Protein AF-A0A1Q3G1F0-F1 (afdb_monomer)

Solvent-accessible surface area (backbone atoms only — not comparable to full-atom values): 32492 Å² total; per-residue (Å²): 137,82,85,85,88,83,87,82,88,89,84,84,90,80,94,77,87,82,83,81,79,87,82,81,90,83,88,82,89,89,83,89,89,83,89,83,90,83,90,87,87,86,83,90,83,91,80,88,71,86,73,90,66,100,65,94,54,57,64,51,62,52,69,52,77,55,106,85,54,77,55,79,50,80,47,81,53,84,80,83,93,78,79,96,74,93,80,92,79,85,64,88,78,57,61,68,61,55,65,65,63,66,73,78,79,79,87,87,85,88,89,86,84,85,89,82,92,85,81,89,84,91,80,91,76,82,84,80,80,78,77,74,77,55,73,65,61,60,51,47,51,38,69,76,35,66,53,74,62,82,72,82,50,39,42,64,49,68,52,60,55,95,92,49,74,32,41,35,41,31,27,68,85,67,51,74,44,61,43,48,43,48,57,52,65,64,62,25,64,39,78,77,22,20,40,75,93,75,74,38,77,58,53,60,69,92,78,55,58,73,85,75,59,46,79,65,45,72,46,75,35,78,93,13,45,26,42,40,36,32,33,69,90,67,51,70,34,62,44,46,31,61,62,50,62,79,62,39,73,46,69,66,53,51,51,48,48,40,43,73,69,67,60,58,71,62,55,74,55,55,48,91,47,42,81,78,52,56,47,74,45,53,35,66,46,42,75,73,34,69,69,46,36,44,52,50,52,53,42,33,56,29,52,29,35,32,40,30,36,75,37,72,81,56,87,56,54,56,57,54,54,30,50,70,51,51,55,61,45,67,50,57,67,33,52,58,40,76,43,38,75,48,92,90,63,93,54,71,79,28,45,52,58,58,37,70,70,23,24,72,59,54,25,37,85,85,45,59,28,27,41,36,40,32,26,56,35,54,46,81,42,96,36,56,28,37,33,41,23,45,45,55,34,49,48,52,49,29,48,72,78,33,47,68,39,34,48,43,36,41,69,44,60,38,39,16,37,52,74,52,72,50,81,61,41,78,48,78,39,70,22,76,46,26,39,39,33,57,44,101,85,70,45,88,64,33,48,42,43,41,74,92,33,44,46,85,67,67,83,63,62,76,86,53,49,63,60,41,53,55,29,50,52,50,51,53,52,51,43,61,71,34,40,42,77,50,71,74,49,60,15,25,30,46,33,32,26,28,33,43,32,33,33,29,29,45,37,41,65,73,50,102,89,26,50,48,34,34,39,35,31,29,31,44,54,68,41,50,50,50,38,46,53,54,52,54,32,56,76,52,106

Radius of gyration: 33.14 Å; Cα contacts (8 Å, |Δi|>4): 830; chains: 1; bounding box: 82×85×91 Å

pLDDT: mean 75.04, std 29.91, range [21.33, 98.88]

Organism: Culex tarsalis (NCBI:txid7177)

Secondary structure (DSSP, 8-state):
--------------------PPPP-----------------------------SSS-EEEEEEEEETTEEEEEEEEE------S-------TTSHHHHTTTGGGS--------------------------PPPHHHHHHHHHH-S--------EEEEE--TT-SEEEEEETTS-EEEEEHHHHHHT--STTTEETTTTEE---TTS--GGG--EEEEEEEGGGTEEEEEETTS-EEEEEHHHHHHT---HHHHHHHIIIII-PPP----GGGHHHH-EEEEHHHHHH-HHHHHHHHHHHHHHSEEEEE---SSTTHHHHHHHHHS----BTTBSEEEE---TT-SSGGGSSSPEEEE-S-TT-SS--SEEEEEEEE--SSS---EEEEEHHHHHHHHHHH-HHHHHHHHHS-EEEEEEEEETTEEEEEEEEE-SEEE-TTS-EEEE---STTB-S---S-HHHHHHHHHHHHHHHHHHHHH-EEE-PPTT-EEEEETTTEEEEE-----BTTB--EEEEEEE-HHHHHHHHHHHHHHHT-

Nearest PDB structures (foldseek):
  3o2g-assembly1_A  TM=9.674E-01  e=4.775E-42  Homo sapiens
  3n6w-assembly1_A-2  TM=9.410E-01  e=5.861E-35  Homo sapiens
  6npb-assembly1_A  TM=8.515E-01  e=4.509E-34  Leisingera caerulea
  6npc-assembly1_B  TM=8.504E-01  e=8.150E-31  Leisingera caerulea
  7n7v-assembly1_B  TM=7.352E-01  e=4.935E-11  Streptomyces griseochromogenes

InterPro domains:
  IPR003819 TauD/TfdA-like domain [PF02668] (274-522)
  IPR010376 Gamma-butyrobetaine hydroxylase-like, N-terminal [PF06155] (163-244)
  IPR038492 GBBH-like, N-terminal domain superfamily [G3DSA:3.30.2020.30] (151-250)
  IPR042098 Glutarate 2-hydroxylase superfamily [G3DSA:3.60.130.10] (251-540)
  IPR050411 Alpha-ketoglutarate-dependent hydroxylases [PTHR10696] (182-535)

Structure (mmCIF, N/CA/C/O backbone):
data_AF-A0A1Q3G1F0-F1
#
_entry.id   AF-A0A1Q3G1F0-F1
#
loop_
_atom_site.group_PDB
_atom_site.id
_atom_site.type_symbol
_atom_site.label_atom_id
_atom_site.label_alt_id
_atom_site.label_comp_id
_atom_site.label_asym_id
_atom_site.label_entity_id
_atom_site.label_seq_id
_atom_site.pdbx_PDB_ins_code
_atom_site.Cartn_x
_atom_site.Cartn_y
_atom_site.Cartn_z
_atom_site.occupancy
_atom_site.B_iso_or_equiv
_atom_site.auth_seq_id
_atom_site.auth_comp_id
_atom_site.auth_asym_id
_atom_site.auth_atom_id
_atom_site.pdbx_PDB_model_num
ATOM 1 N N . VAL A 1 1 ? -52.563 5.769 -21.911 1.00 31.66 1 VAL A N 1
ATOM 2 C CA . VAL A 1 1 ? -52.481 5.169 -23.263 1.00 31.66 1 VAL A CA 1
ATOM 3 C C . VAL A 1 1 ? -51.495 4.003 -23.176 1.00 31.66 1 VAL A C 1
ATOM 5 O O . VAL A 1 1 ? -50.301 4.242 -23.172 1.00 31.66 1 VAL A O 1
ATOM 8 N N . SER A 1 2 ? -51.889 2.867 -22.593 1.00 26.05 2 SER A N 1
ATOM 9 C CA . SER A 1 2 ? -52.474 1.672 -23.243 1.00 26.05 2 SER A CA 1
ATOM 10 C C . SER A 1 2 ? -51.533 1.002 -24.259 1.00 26.05 2 SER A C 1
ATOM 12 O O . SER A 1 2 ? -51.228 1.581 -25.295 1.00 26.05 2 SER A O 1
ATOM 14 N N . ALA A 1 3 ? -51.104 -0.213 -23.895 1.00 26.03 3 ALA A N 1
ATOM 15 C CA . ALA A 1 3 ? -50.183 -1.133 -24.574 1.00 26.03 3 ALA A CA 1
ATOM 16 C C . ALA A 1 3 ? -50.692 -1.640 -25.954 1.00 26.03 3 ALA A C 1
ATOM 18 O O . ALA A 1 3 ? -51.745 -1.188 -26.407 1.00 26.03 3 ALA A O 1
ATOM 19 N N . PRO A 1 4 ? -50.005 -2.601 -26.618 1.00 36.38 4 PRO A N 1
ATOM 20 C CA . PRO A 1 4 ? -50.253 -3.993 -26.228 1.00 36.38 4 PRO A CA 1
ATOM 21 C C . PRO A 1 4 ? -49.060 -4.967 -26.293 1.00 36.38 4 PRO A C 1
ATOM 23 O O . PRO A 1 4 ? -48.190 -4.941 -27.159 1.00 36.38 4 PRO A O 1
ATOM 26 N N . THR A 1 5 ? -49.146 -5.900 -25.354 1.00 26.86 5 THR A N 1
ATOM 27 C CA . THR A 1 5 ? -48.608 -7.259 -25.286 1.00 26.86 5 THR A CA 1
ATOM 28 C C . THR A 1 5 ? -48.966 -8.117 -26.510 1.00 26.86 5 THR A C 1
ATOM 30 O O . THR A 1 5 ? -50.075 -8.036 -27.036 1.00 26.86 5 THR A O 1
ATOM 33 N N . ARG A 1 6 ? -48.080 -9.052 -26.882 1.00 25.06 6 ARG A N 1
ATOM 34 C CA . ARG A 1 6 ? -48.451 -10.288 -27.593 1.00 25.06 6 ARG A CA 1
ATOM 35 C C . ARG A 1 6 ? -47.868 -11.505 -26.874 1.00 25.06 6 ARG A C 1
ATOM 37 O O . ARG A 1 6 ? -46.658 -11.692 -26.833 1.00 25.06 6 ARG A O 1
ATOM 44 N N . GLN A 1 7 ? -48.768 -12.311 -26.316 1.00 24.33 7 GLN A N 1
ATOM 45 C CA . GLN A 1 7 ? -48.567 -13.723 -25.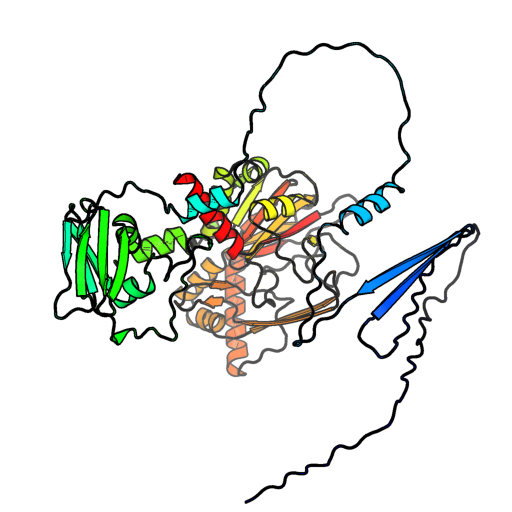997 1.00 24.33 7 GLN A CA 1
ATOM 46 C C . GLN A 1 7 ? -48.750 -14.551 -27.275 1.00 24.33 7 GLN A C 1
ATOM 48 O O . GLN A 1 7 ? -49.686 -14.290 -28.028 1.00 24.33 7 GLN A O 1
ATOM 53 N N . THR A 1 8 ? -47.955 -15.608 -27.452 1.00 26.77 8 THR A N 1
ATOM 54 C CA . THR A 1 8 ? -48.352 -16.773 -28.258 1.00 26.77 8 THR A CA 1
ATOM 55 C C . THR A 1 8 ? -47.890 -18.078 -27.603 1.00 26.77 8 THR A C 1
ATOM 57 O O . THR A 1 8 ? -46.711 -18.266 -27.323 1.00 26.77 8 THR A O 1
ATOM 60 N N . ALA A 1 9 ? -48.907 -18.906 -27.354 1.00 26.56 9 ALA A N 1
ATOM 61 C CA . ALA A 1 9 ? -49.044 -20.309 -26.960 1.00 26.56 9 ALA A CA 1
ATOM 62 C C . ALA A 1 9 ? -47.877 -21.315 -27.113 1.00 26.56 9 ALA A C 1
ATOM 64 O O . ALA A 1 9 ? -47.106 -21.292 -28.067 1.00 26.56 9 ALA A O 1
ATOM 65 N N . LEU A 1 10 ? -47.891 -22.292 -26.195 1.00 24.23 10 LEU A N 1
ATOM 66 C CA . LEU A 1 10 ? -47.234 -23.608 -26.231 1.00 24.23 10 LEU A CA 1
ATOM 67 C C . LEU A 1 10 ? -48.156 -24.672 -26.873 1.00 24.23 10 LEU A C 1
ATOM 69 O O . LEU A 1 10 ? -49.306 -24.765 -26.450 1.00 24.23 10 LEU A O 1
ATOM 73 N N . HIS A 1 11 ? -47.638 -25.509 -27.789 1.00 25.41 11 HIS A N 1
ATOM 74 C CA . HIS A 1 11 ? -47.831 -26.984 -27.876 1.00 25.41 11 HIS A CA 1
ATOM 75 C C . HIS A 1 11 ? -46.877 -27.597 -28.953 1.00 25.41 11 HIS A C 1
ATOM 77 O O . HIS A 1 11 ? -46.188 -26.817 -29.609 1.00 25.41 11 HIS A O 1
ATOM 83 N N . PRO A 1 12 ? -46.683 -28.937 -29.058 1.00 35.31 12 PRO A N 1
ATOM 84 C CA . PRO A 1 12 ? -45.388 -29.612 -28.959 1.00 35.31 12 PRO A CA 1
ATOM 85 C C . PRO A 1 12 ? -44.922 -30.221 -30.305 1.00 35.31 12 PRO A C 1
ATOM 87 O O . PRO A 1 12 ? -45.547 -30.020 -31.336 1.00 35.31 12 PRO A O 1
ATOM 90 N N . ASP A 1 13 ? -43.856 -31.020 -30.247 1.00 25.45 13 ASP A N 1
ATOM 91 C CA . ASP A 1 13 ? -43.300 -31.854 -31.322 1.00 25.45 13 ASP A CA 1
ATOM 92 C C . ASP A 1 13 ? -42.499 -31.117 -32.399 1.00 25.45 13 ASP A C 1
ATOM 94 O O . ASP A 1 13 ? -43.040 -30.566 -33.342 1.00 25.45 13 ASP A O 1
ATOM 98 N N . HIS A 1 14 ? -41.168 -31.175 -32.279 1.00 27.34 14 HIS A N 1
ATOM 99 C CA . HIS A 1 14 ? -40.275 -31.593 -33.366 1.00 27.34 14 HIS A CA 1
ATOM 100 C C . HIS A 1 14 ? -38.856 -31.802 -32.813 1.00 27.34 14 HIS A C 1
ATOM 102 O O . HIS A 1 14 ? -38.152 -30.874 -32.422 1.00 27.34 14 HIS A O 1
ATOM 108 N N . VAL A 1 15 ? -38.430 -33.065 -32.793 1.00 25.59 15 VAL A N 1
ATOM 109 C CA . VAL A 1 15 ? -37.034 -33.472 -32.620 1.00 25.59 15 VAL A CA 1
ATOM 110 C C . VAL A 1 15 ? -36.261 -33.039 -33.869 1.00 25.59 15 VAL A C 1
ATOM 112 O O . VAL A 1 15 ? -36.525 -33.552 -34.955 1.00 25.59 15 VAL A O 1
ATOM 115 N N . GLN A 1 16 ? -35.288 -32.135 -33.732 1.00 24.38 16 GLN A N 1
ATOM 116 C CA . GLN A 1 16 ? -34.259 -31.918 -34.752 1.00 24.38 16 GLN A CA 1
ATOM 117 C C . GLN A 1 16 ? -32.877 -32.262 -34.197 1.00 24.38 16 GLN A C 1
ATOM 119 O O . GLN A 1 16 ? -32.394 -31.680 -33.227 1.00 24.38 16 GLN A O 1
ATOM 124 N N . ALA A 1 17 ? -32.250 -33.243 -34.844 1.00 23.27 17 ALA A N 1
ATOM 125 C CA . ALA A 1 17 ? -30.858 -33.605 -34.660 1.00 23.27 17 ALA A CA 1
ATOM 126 C C . ALA A 1 17 ? -29.958 -32.491 -35.216 1.00 23.27 17 ALA A C 1
ATOM 128 O O . ALA A 1 17 ? -30.006 -32.189 -36.407 1.00 23.27 17 ALA A O 1
ATOM 129 N N . VAL A 1 18 ? -29.105 -31.909 -34.371 1.00 23.14 18 VAL A N 1
ATOM 130 C CA . VAL A 1 18 ? -28.054 -30.988 -34.820 1.00 23.14 18 VAL A CA 1
ATOM 131 C C . VAL A 1 18 ? -26.769 -31.783 -35.049 1.00 23.14 18 VAL A C 1
ATOM 133 O O . VAL A 1 18 ? -26.075 -32.182 -34.117 1.00 23.14 18 VAL A O 1
ATOM 136 N N . LEU A 1 19 ? -26.477 -32.026 -36.328 1.00 21.94 19 LEU A N 1
ATOM 137 C CA . LEU A 1 19 ? -25.178 -32.447 -36.849 1.00 21.94 19 LEU A CA 1
ATOM 138 C C . LEU A 1 19 ? -24.235 -31.234 -36.863 1.00 21.94 19 LEU A C 1
ATOM 140 O O . LEU A 1 19 ? -24.413 -30.333 -37.679 1.00 21.94 19 LEU A O 1
ATOM 144 N N . LEU A 1 20 ? -23.201 -31.223 -36.021 1.00 23.42 20 LEU A N 1
ATOM 145 C CA . LEU A 1 20 ? -22.066 -30.311 -36.195 1.00 23.42 20 LEU A CA 1
ATOM 146 C C . LEU A 1 20 ? -20.992 -31.011 -37.040 1.00 23.42 20 LEU A C 1
ATOM 148 O O . LEU A 1 20 ? -20.377 -31.987 -36.608 1.00 23.42 20 LEU A O 1
ATOM 152 N N . LYS A 1 21 ? -20.801 -30.527 -38.275 1.00 22.86 21 LYS A N 1
ATOM 153 C CA . LYS A 1 21 ? -19.673 -30.893 -39.148 1.00 22.86 21 LYS A CA 1
ATOM 154 C C . LYS A 1 21 ? -18.363 -30.279 -38.614 1.00 22.86 21 LYS A C 1
ATOM 156 O O . LYS A 1 21 ? -18.401 -29.151 -38.126 1.00 22.86 21 LYS A O 1
ATOM 161 N N . PRO A 1 22 ? -17.204 -30.945 -38.774 1.00 25.41 22 PRO A N 1
ATOM 162 C CA . PRO A 1 22 ? -15.899 -30.347 -38.502 1.00 25.41 22 PRO A CA 1
ATOM 163 C C . PRO A 1 22 ? -15.479 -29.449 -39.674 1.00 25.41 22 PRO A C 1
ATOM 165 O O . PRO A 1 22 ? -15.338 -29.933 -40.797 1.00 25.41 22 PRO A O 1
ATOM 168 N N . ALA A 1 23 ? -15.272 -28.156 -39.421 1.00 25.42 23 ALA A N 1
ATOM 169 C CA . ALA A 1 23 ? -14.562 -27.279 -40.348 1.00 25.42 23 ALA A CA 1
ATOM 170 C C . ALA A 1 23 ? -13.047 -27.431 -40.147 1.00 25.42 23 ALA A C 1
ATOM 172 O O . ALA A 1 23 ? -12.557 -27.580 -39.028 1.00 25.42 23 ALA A O 1
ATOM 173 N N . ALA A 1 24 ? -12.350 -27.472 -41.276 1.00 25.77 24 ALA A N 1
ATOM 174 C CA . ALA A 1 24 ? -10.986 -27.924 -41.446 1.00 25.77 24 ALA A CA 1
ATOM 175 C C . ALA A 1 24 ? -9.933 -26.924 -40.948 1.00 25.77 24 ALA A C 1
ATOM 177 O O . ALA A 1 24 ? -10.041 -25.717 -41.138 1.00 25.77 24 ALA A O 1
ATOM 178 N N . ILE A 1 25 ? -8.874 -27.496 -40.378 1.00 25.25 25 ILE A N 1
ATOM 179 C CA . ILE A 1 25 ? -7.530 -26.934 -40.295 1.00 25.25 25 ILE A CA 1
ATOM 180 C C . ILE A 1 25 ? -6.873 -27.220 -41.646 1.00 25.25 25 ILE A C 1
ATOM 182 O O . ILE A 1 25 ? -6.623 -28.386 -41.936 1.00 25.25 25 ILE A O 1
ATOM 186 N N . GLU A 1 26 ? -6.578 -26.199 -42.445 1.00 23.89 26 GLU A N 1
ATOM 187 C CA . GLU A 1 26 ? -5.568 -26.272 -43.507 1.00 23.89 26 GLU A CA 1
ATOM 188 C C . GLU A 1 26 ? -5.183 -24.854 -43.951 1.00 23.89 26 GLU A C 1
ATOM 190 O O . GLU A 1 26 ? -5.972 -24.160 -44.579 1.00 23.89 26 GLU A O 1
ATOM 195 N N . HIS A 1 27 ? -3.992 -24.399 -43.550 1.00 24.89 27 HIS A N 1
ATOM 196 C CA . HIS A 1 27 ? -2.950 -23.885 -44.447 1.00 24.89 27 HIS A CA 1
ATOM 197 C C . HIS A 1 27 ? -1.804 -23.279 -43.630 1.00 24.89 27 HIS A C 1
ATOM 199 O O . HIS A 1 27 ? -1.930 -22.222 -43.021 1.00 24.89 27 HIS A O 1
ATOM 205 N N . ALA A 1 28 ? -0.653 -23.947 -43.670 1.00 24.56 28 ALA A N 1
ATOM 206 C CA . ALA A 1 28 ? 0.635 -23.347 -43.373 1.00 24.56 28 ALA A CA 1
ATOM 207 C C . ALA A 1 28 ? 1.664 -23.874 -44.391 1.00 24.56 28 ALA A C 1
ATOM 209 O O . ALA A 1 28 ? 1.742 -25.078 -44.626 1.00 24.56 28 ALA A O 1
ATOM 210 N N . PHE A 1 29 ? 2.437 -22.940 -44.951 1.00 25.59 29 PHE A N 1
ATOM 211 C CA . PHE A 1 29 ? 3.715 -23.093 -45.661 1.00 25.59 29 PHE A CA 1
ATOM 212 C C . PHE A 1 29 ? 3.751 -23.733 -47.061 1.00 25.59 29 PHE A C 1
ATOM 214 O O . PHE A 1 29 ? 3.740 -24.947 -47.246 1.00 25.59 29 PHE A O 1
ATOM 221 N N . ALA A 1 30 ? 3.988 -22.864 -48.049 1.00 23.47 30 ALA A N 1
ATOM 222 C CA . ALA A 1 30 ? 4.705 -23.174 -49.281 1.00 23.47 30 ALA A CA 1
ATOM 223 C C . ALA A 1 30 ? 6.103 -22.524 -49.210 1.00 23.47 30 ALA A C 1
ATOM 225 O O . ALA A 1 30 ? 6.191 -21.319 -48.988 1.00 23.47 30 ALA A O 1
ATOM 226 N N . GLY A 1 31 ? 7.182 -23.299 -49.407 1.00 23.31 31 GLY A N 1
ATOM 227 C CA . GLY A 1 31 ? 8.538 -22.748 -49.595 1.00 23.31 31 GLY A CA 1
ATOM 228 C C . GLY A 1 31 ? 9.725 -23.648 -49.206 1.00 23.31 31 GLY A C 1
ATOM 229 O O . GLY A 1 31 ? 10.304 -23.445 -48.153 1.00 23.31 31 GLY A O 1
ATOM 230 N N . ARG A 1 32 ? 10.039 -24.635 -50.070 1.00 26.72 32 ARG A N 1
ATOM 231 C CA . ARG A 1 32 ? 11.333 -25.304 -50.432 1.00 26.72 32 ARG A CA 1
ATOM 232 C C . ARG A 1 32 ? 12.627 -24.929 -49.655 1.00 26.72 32 ARG A C 1
ATOM 234 O O . ARG A 1 32 ? 12.836 -23.763 -49.384 1.00 26.72 32 ARG A O 1
ATOM 241 N N . ALA A 1 33 ? 13.661 -25.761 -49.456 1.00 25.41 33 ALA A N 1
ATOM 242 C CA . ALA A 1 33 ? 13.975 -27.180 -49.697 1.00 25.41 33 ALA A CA 1
ATOM 243 C C . ALA A 1 33 ? 15.400 -27.491 -49.143 1.00 25.41 33 ALA A C 1
ATOM 245 O O . ALA A 1 33 ? 16.293 -26.666 -49.315 1.00 25.41 33 ALA A O 1
ATOM 246 N N . SER A 1 34 ? 15.632 -28.677 -48.547 1.00 24.86 34 SER A N 1
ATOM 247 C CA . SER A 1 34 ? 16.853 -29.526 -48.681 1.00 24.86 34 SER A CA 1
ATOM 248 C C . SER A 1 34 ? 16.797 -30.794 -47.776 1.00 24.86 34 SER A C 1
ATOM 250 O O . SER A 1 34 ? 16.965 -30.706 -46.572 1.00 24.86 34 SER A O 1
ATOM 252 N N . THR A 1 35 ? 16.487 -31.957 -48.390 1.00 26.27 35 THR A N 1
ATOM 253 C CA . THR A 1 35 ? 16.949 -33.378 -48.181 1.00 26.27 35 THR A CA 1
ATOM 254 C C . THR A 1 35 ? 17.364 -33.971 -46.793 1.00 26.27 35 THR A C 1
ATOM 256 O O . THR A 1 35 ? 17.969 -33.271 -46.000 1.00 26.27 35 THR A O 1
ATOM 259 N N . PRO A 1 36 ? 17.339 -35.322 -46.568 1.00 33.19 36 PRO A N 1
ATOM 260 C CA . PRO A 1 36 ? 16.222 -36.284 -46.617 1.00 33.19 36 PRO A CA 1
ATOM 261 C C . PRO A 1 36 ? 16.116 -37.260 -45.388 1.00 33.19 36 PRO A C 1
ATOM 263 O O . PRO A 1 36 ? 17.099 -37.624 -44.758 1.00 33.19 36 PRO A O 1
ATOM 266 N N . ARG A 1 37 ? 14.894 -37.782 -45.156 1.00 24.81 37 ARG A N 1
ATOM 267 C CA . ARG A 1 37 ? 14.482 -39.085 -44.545 1.00 24.81 37 ARG A CA 1
ATOM 268 C C . ARG A 1 37 ? 15.080 -39.592 -43.205 1.00 24.81 37 ARG A C 1
ATOM 270 O O . ARG A 1 37 ? 16.156 -40.180 -43.180 1.00 24.81 37 ARG A O 1
ATOM 277 N N . ARG A 1 38 ? 14.198 -39.722 -42.195 1.00 24.38 38 ARG A N 1
ATOM 278 C CA . ARG A 1 38 ? 13.852 -41.022 -41.558 1.00 24.38 38 ARG A CA 1
ATOM 279 C C . ARG A 1 38 ? 12.491 -40.961 -40.840 1.00 24.38 38 ARG A C 1
ATOM 281 O O . ARG A 1 38 ? 12.220 -40.035 -40.087 1.00 24.38 38 ARG A O 1
ATOM 288 N N . GLU A 1 39 ? 11.630 -41.933 -41.135 1.00 26.30 39 GLU A N 1
ATOM 289 C CA . GLU A 1 39 ? 10.268 -42.099 -40.609 1.00 26.30 39 GLU A CA 1
ATOM 290 C C . GLU A 1 39 ? 10.242 -42.625 -39.166 1.00 26.30 39 GLU A C 1
ATOM 292 O O . GLU A 1 39 ? 11.000 -43.535 -38.840 1.00 26.30 39 GLU A O 1
ATOM 297 N N . LEU A 1 40 ? 9.285 -42.139 -38.361 1.00 25.33 40 LEU A N 1
ATOM 298 C CA . LEU A 1 40 ? 8.439 -42.953 -37.470 1.00 25.33 40 LEU A CA 1
ATOM 299 C C . LEU A 1 40 ? 7.251 -42.113 -36.949 1.00 25.33 40 LEU A C 1
ATOM 301 O O . LEU A 1 40 ? 7.425 -41.087 -36.298 1.00 25.33 40 LEU A O 1
ATOM 305 N N . ARG A 1 41 ? 6.025 -42.552 -37.273 1.00 26.95 41 ARG A N 1
ATOM 306 C CA . ARG A 1 41 ? 4.729 -42.025 -36.796 1.00 26.95 41 ARG A CA 1
ATOM 307 C C . ARG A 1 41 ? 4.103 -43.008 -35.801 1.00 26.95 41 ARG A C 1
ATOM 309 O O . ARG A 1 41 ? 4.077 -44.195 -36.102 1.00 26.95 41 ARG A O 1
ATOM 316 N N . ALA A 1 42 ? 3.441 -42.496 -34.758 1.00 27.77 42 ALA A N 1
ATOM 317 C CA . ALA A 1 42 ? 2.111 -42.947 -34.308 1.00 27.77 42 ALA A CA 1
ATOM 318 C C . ALA A 1 42 ? 1.514 -41.938 -33.298 1.00 27.77 42 ALA A C 1
ATOM 320 O O . ALA A 1 42 ? 2.125 -41.657 -32.274 1.00 27.77 42 ALA A O 1
ATOM 321 N N . LYS A 1 43 ? 0.323 -41.389 -33.590 1.00 28.83 43 LYS A N 1
ATOM 322 C CA . LYS A 1 43 ? -0.529 -40.620 -32.658 1.00 28.83 43 LYS A CA 1
ATOM 323 C C . LYS A 1 43 ? -1.738 -41.493 -32.298 1.00 28.83 43 LYS A C 1
ATOM 325 O O . LYS A 1 43 ? -2.412 -41.981 -33.204 1.00 28.83 43 LYS A O 1
ATOM 330 N N . GLU A 1 44 ? -2.009 -41.684 -31.010 1.00 28.77 44 GLU A N 1
ATOM 331 C CA . GLU A 1 44 ? -3.172 -42.421 -30.494 1.00 28.77 44 GLU A CA 1
ATOM 332 C C . GLU A 1 44 ? -4.472 -41.596 -30.643 1.00 28.77 44 GLU A C 1
ATOM 334 O O . GLU A 1 44 ? -4.454 -40.371 -30.524 1.00 28.77 44 GLU A O 1
ATOM 339 N N . LYS A 1 45 ? -5.613 -42.250 -30.918 1.00 27.53 45 LYS A N 1
ATOM 340 C CA . LYS A 1 45 ? -6.956 -41.634 -30.961 1.00 27.53 45 LYS A CA 1
ATOM 341 C C . LYS A 1 45 ? -7.848 -42.252 -29.882 1.00 27.53 45 LYS A C 1
ATOM 343 O O . LYS A 1 45 ? -8.039 -43.465 -29.868 1.00 27.53 45 LYS A O 1
ATOM 348 N N . LEU A 1 46 ? -8.452 -41.412 -29.043 1.00 25.45 46 LEU A N 1
ATOM 349 C CA . LEU A 1 46 ? -9.515 -41.787 -28.107 1.00 25.45 46 LEU A CA 1
ATOM 350 C C . LEU A 1 46 ? -10.880 -41.596 -28.793 1.00 25.45 46 LEU A C 1
ATOM 352 O O . LEU A 1 46 ? -11.141 -40.532 -29.350 1.00 25.45 46 LEU A O 1
ATOM 356 N N . VAL A 1 47 ? -11.757 -42.603 -28.753 1.00 27.11 47 VAL A N 1
ATOM 357 C CA . VAL A 1 47 ? -13.139 -42.503 -29.259 1.00 27.11 47 VAL A CA 1
ATOM 358 C C . VAL A 1 47 ? -14.097 -42.812 -28.114 1.00 27.11 47 VAL A C 1
ATOM 360 O O . VAL A 1 47 ? -14.065 -43.906 -27.557 1.00 27.11 47 VAL A O 1
ATOM 363 N N . CYS A 1 48 ? -14.957 -41.853 -27.768 1.00 27.38 48 CYS A N 1
ATOM 364 C CA . CYS A 1 48 ? -15.988 -42.009 -26.744 1.00 27.38 48 CYS A CA 1
ATOM 365 C C . CYS A 1 48 ? -17.368 -42.040 -27.417 1.00 27.38 48 CYS A C 1
ATOM 367 O O . CYS A 1 48 ? -17.664 -41.185 -28.250 1.00 27.38 48 CYS A O 1
ATOM 369 N N . ARG A 1 49 ? -18.210 -43.027 -27.085 1.00 27.47 49 ARG A N 1
ATOM 370 C CA . ARG A 1 49 ? -19.572 -43.168 -27.626 1.00 27.47 49 ARG A CA 1
ATOM 371 C C . ARG A 1 49 ? -20.556 -43.168 -26.459 1.00 27.47 49 ARG A C 1
ATOM 373 O O . ARG A 1 49 ? -20.506 -44.060 -25.619 1.00 27.47 49 ARG A O 1
ATOM 380 N N . VAL A 1 50 ? -21.425 -42.162 -26.401 1.00 30.06 50 VAL A N 1
ATOM 381 C CA . VAL A 1 50 ? -22.456 -42.022 -25.362 1.00 30.06 50 VAL A CA 1
ATOM 382 C C . VAL A 1 50 ? -23.812 -42.320 -25.992 1.00 30.06 50 VAL A C 1
ATOM 384 O O . VAL A 1 50 ? -24.144 -41.762 -27.034 1.00 30.06 50 VAL A O 1
ATOM 387 N N . THR A 1 51 ? -24.586 -43.205 -25.368 1.00 27.66 51 THR A N 1
ATOM 388 C CA . THR A 1 51 ? -25.943 -43.566 -25.806 1.00 27.66 51 THR A CA 1
ATOM 389 C C . THR A 1 51 ? -26.908 -43.221 -24.680 1.00 27.66 51 THR A C 1
ATOM 391 O O . THR A 1 51 ? -26.713 -43.679 -23.556 1.00 27.66 51 THR A O 1
ATOM 394 N N . PHE A 1 52 ? -27.927 -42.413 -24.967 1.00 28.14 52 PHE A N 1
ATOM 395 C CA . PHE A 1 52 ? -28.958 -42.040 -23.998 1.00 28.14 52 PHE A CA 1
ATOM 396 C C . PHE A 1 52 ? -30.180 -42.947 -24.160 1.00 28.14 52 PHE A C 1
ATOM 398 O O . PHE A 1 52 ? -30.666 -43.135 -25.272 1.00 28.14 52 PHE A O 1
ATOM 405 N N . VAL A 1 53 ? -30.677 -43.493 -23.047 1.00 30.11 53 VAL A N 1
ATOM 406 C CA . VAL A 1 53 ? -31.941 -44.242 -22.982 1.00 30.11 53 VAL A CA 1
ATOM 407 C C . VAL A 1 53 ? -32.846 -43.532 -21.970 1.00 30.11 53 VAL A C 1
ATOM 409 O O . VAL A 1 53 ? -32.366 -43.189 -20.885 1.00 30.11 53 VAL A O 1
ATOM 412 N N . PRO A 1 54 ? -34.123 -43.261 -22.285 1.00 30.61 54 PRO A N 1
ATOM 413 C CA . PRO A 1 54 ? -34.989 -42.492 -21.402 1.00 30.61 54 PRO A CA 1
ATOM 414 C C . PRO A 1 54 ? -35.561 -43.387 -20.293 1.00 30.61 54 PRO A C 1
ATOM 416 O O . PRO A 1 54 ? -36.591 -44.017 -20.484 1.00 30.61 54 PRO A O 1
ATOM 419 N N . ALA A 1 55 ? -34.871 -43.460 -19.150 1.00 32.50 55 ALA A N 1
ATOM 420 C CA . ALA A 1 55 ? -35.440 -43.675 -17.809 1.00 32.50 55 ALA A CA 1
ATOM 421 C C . ALA A 1 55 ? -34.315 -43.728 -16.755 1.00 32.50 55 ALA A C 1
ATOM 423 O O . ALA A 1 55 ? -33.480 -44.625 -16.793 1.00 32.50 55 ALA A O 1
ATOM 424 N N . SER A 1 56 ? -34.318 -42.773 -15.818 1.00 38.41 56 SER A N 1
ATOM 425 C CA . SER A 1 56 ? -33.730 -42.743 -14.455 1.00 38.41 56 SER A CA 1
ATOM 426 C C . SER A 1 56 ? -32.317 -43.297 -14.153 1.00 38.41 56 SER A C 1
ATOM 428 O O . SER A 1 56 ? -31.894 -43.232 -12.999 1.00 38.41 56 SER A O 1
ATOM 430 N N . LYS A 1 57 ? -31.545 -43.797 -15.123 1.00 36.59 57 LYS A N 1
ATOM 431 C CA . LYS A 1 57 ? -30.155 -44.261 -14.976 1.00 36.59 57 LYS A CA 1
ATOM 432 C C . LYS A 1 57 ? -29.375 -43.994 -16.261 1.00 36.59 57 LYS A C 1
ATOM 434 O O . LYS A 1 57 ? -29.783 -44.420 -17.336 1.00 36.59 57 LYS A O 1
ATOM 439 N N . VAL A 1 58 ? -28.218 -43.341 -16.146 1.00 39.22 58 VAL A N 1
ATOM 440 C CA . VAL A 1 58 ? -27.269 -43.201 -17.261 1.00 39.22 58 VAL A CA 1
ATOM 441 C C . VAL A 1 58 ? -26.139 -44.206 -17.054 1.00 39.22 58 VAL A C 1
ATOM 443 O O . VAL A 1 58 ? -25.421 -44.150 -16.054 1.00 39.22 58 VAL A O 1
ATOM 446 N N . HIS A 1 59 ? -25.981 -45.131 -18.002 1.00 36.28 59 HIS A N 1
ATOM 447 C CA . HIS A 1 59 ? -24.844 -46.045 -18.058 1.00 36.28 59 HIS A CA 1
ATOM 448 C C . HIS A 1 59 ? -23.801 -45.490 -19.028 1.00 36.28 59 HIS A C 1
ATOM 450 O O . HIS A 1 59 ? -24.076 -45.338 -20.217 1.00 36.28 59 HIS A O 1
ATOM 456 N N . ILE A 1 60 ? -22.594 -45.206 -18.533 1.00 37.78 60 ILE A N 1
ATOM 457 C CA . ILE A 1 60 ? -21.467 -44.814 -19.386 1.00 37.78 60 ILE A CA 1
ATOM 458 C C . ILE A 1 60 ? -20.598 -46.050 -19.595 1.00 37.78 60 ILE A C 1
ATOM 460 O O . ILE A 1 60 ? -20.064 -46.625 -18.641 1.00 37.78 60 ILE A O 1
ATOM 464 N N . LEU A 1 61 ? -20.481 -46.472 -20.855 1.00 33.34 61 LEU A N 1
ATOM 465 C CA . LEU A 1 61 ? -19.660 -47.607 -21.256 1.00 33.34 61 LEU A CA 1
ATOM 466 C C . LEU A 1 61 ? -18.354 -47.081 -21.854 1.00 33.34 61 LEU A C 1
ATOM 468 O O . LEU A 1 61 ? -18.356 -46.507 -22.941 1.00 33.34 61 LEU A O 1
ATOM 472 N N . ILE A 1 62 ? -17.237 -47.285 -21.158 1.00 35.31 62 ILE A N 1
ATOM 473 C CA . ILE A 1 62 ? -15.913 -46.899 -21.660 1.00 35.31 62 ILE A CA 1
ATOM 474 C C . ILE A 1 62 ? -15.186 -48.179 -22.071 1.00 35.31 62 ILE A C 1
ATOM 476 O O . ILE A 1 62 ? -15.007 -49.096 -21.266 1.00 35.31 62 ILE A O 1
ATOM 480 N N . SER A 1 63 ? -14.816 -48.260 -23.350 1.00 31.78 63 SER A N 1
ATOM 481 C CA . SER A 1 63 ? -14.059 -49.385 -23.905 1.00 31.78 63 SER A CA 1
ATOM 482 C C . SER A 1 63 ? -12.632 -48.940 -24.190 1.00 31.78 63 SER A C 1
ATOM 484 O O . SER A 1 63 ? -12.427 -47.980 -24.927 1.00 31.78 63 SER A O 1
ATOM 486 N N . PHE A 1 64 ? -11.656 -49.662 -23.642 1.00 33.69 64 PHE A N 1
ATOM 487 C CA . PHE A 1 64 ? -10.246 -49.487 -23.979 1.00 33.69 64 PHE A CA 1
ATOM 488 C C . PHE A 1 64 ? -9.809 -50.662 -24.852 1.00 33.69 64 PHE A C 1
ATOM 490 O O . PHE A 1 64 ? -9.985 -51.822 -24.467 1.00 33.69 64 PHE A O 1
ATOM 497 N N . ALA A 1 65 ? -9.267 -50.362 -26.030 1.00 31.23 65 ALA A N 1
ATOM 498 C CA . ALA A 1 65 ? -8.728 -51.357 -26.944 1.00 31.23 65 ALA A CA 1
ATOM 499 C C . ALA A 1 65 ? -7.224 -51.134 -27.104 1.00 31.23 65 ALA A C 1
ATOM 501 O O . ALA A 1 65 ? -6.794 -50.066 -27.533 1.00 31.23 65 ALA A O 1
ATOM 502 N N . THR A 1 66 ? -6.433 -52.156 -26.789 1.00 38.56 66 THR A N 1
ATOM 503 C CA . THR A 1 66 ? -5.050 -52.279 -27.265 1.00 38.56 66 THR A CA 1
ATOM 504 C C . THR A 1 66 ? -4.934 -53.558 -28.089 1.00 38.56 66 THR A C 1
ATOM 506 O O . THR A 1 66 ? -5.807 -54.426 -28.023 1.00 38.56 66 THR A O 1
ATOM 509 N N . HIS A 1 67 ? -3.866 -53.686 -28.883 1.00 37.22 67 HIS A N 1
ATOM 510 C CA . HIS A 1 67 ? -3.712 -54.682 -29.959 1.00 37.22 67 HIS A CA 1
ATOM 511 C C . HIS A 1 67 ? -3.823 -56.167 -29.532 1.00 37.22 67 HIS A C 1
ATOM 513 O O . HIS A 1 67 ? -3.710 -57.054 -30.378 1.00 37.22 67 HIS A O 1
ATOM 519 N N . LYS A 1 68 ? -4.019 -56.462 -28.236 1.00 35.28 68 LYS A N 1
ATOM 520 C CA . LYS A 1 68 ? -4.138 -57.822 -27.692 1.00 35.28 68 LYS A CA 1
ATOM 521 C C . LYS A 1 68 ? -5.254 -58.038 -26.653 1.00 35.28 68 LYS A C 1
ATOM 523 O O . LYS A 1 68 ? -5.355 -59.152 -26.152 1.00 35.28 68 LYS A O 1
ATOM 528 N N . THR A 1 69 ? -6.099 -57.061 -26.297 1.00 32.38 69 THR A N 1
ATOM 529 C CA . THR A 1 69 ? -7.274 -57.310 -25.418 1.00 32.38 69 THR A CA 1
ATOM 530 C C . THR A 1 69 ? -8.256 -56.133 -25.380 1.00 32.38 69 THR A C 1
ATOM 532 O O . THR A 1 69 ? -7.854 -54.974 -25.454 1.00 32.38 69 THR A O 1
ATOM 535 N N . VAL A 1 70 ? -9.550 -56.427 -25.191 1.00 37.81 70 VAL A N 1
ATOM 536 C CA . VAL A 1 70 ? -10.602 -55.426 -24.928 1.00 37.81 70 VAL A CA 1
ATOM 537 C C . VAL A 1 70 ? -11.055 -55.554 -23.475 1.00 37.81 70 VAL A C 1
ATOM 539 O O . VAL A 1 70 ? -11.561 -56.604 -23.080 1.00 37.81 70 VAL A O 1
ATOM 542 N N . LYS A 1 71 ? -10.916 -54.487 -22.680 1.00 34.25 71 LYS A N 1
ATOM 543 C CA . LYS A 1 71 ? -11.539 -54.393 -21.347 1.00 34.25 71 LYS A CA 1
ATOM 544 C C . LYS A 1 71 ? -12.711 -53.415 -21.400 1.00 34.25 71 LYS A C 1
ATOM 546 O O . LYS A 1 71 ? -12.552 -52.272 -21.828 1.00 34.25 71 LYS A O 1
ATOM 551 N N . LYS A 1 72 ? -13.887 -53.878 -20.964 1.00 36.69 72 LYS A N 1
ATOM 552 C CA . LYS A 1 72 ? -15.105 -53.070 -20.827 1.00 36.69 72 LYS A CA 1
ATOM 553 C C . LYS A 1 72 ? -15.332 -52.765 -19.351 1.00 36.69 72 LYS A C 1
ATOM 555 O O . LYS A 1 72 ? -15.420 -53.694 -18.552 1.00 36.69 72 LYS A O 1
ATOM 560 N N . THR A 1 73 ? -15.466 -51.488 -19.010 1.00 37.34 73 THR A N 1
ATOM 561 C CA . THR A 1 73 ? -15.840 -51.054 -17.658 1.00 37.34 73 THR A CA 1
ATOM 562 C C . THR A 1 73 ? -17.162 -50.301 -17.736 1.00 37.34 73 THR A C 1
ATOM 564 O O . THR A 1 73 ? -17.308 -49.380 -18.541 1.00 37.34 73 THR A O 1
ATOM 567 N N . VAL A 1 74 ? -18.130 -50.704 -16.911 1.00 35.03 74 VAL A N 1
ATOM 568 C CA . VAL A 1 74 ? -19.443 -50.055 -16.808 1.00 35.03 74 VAL A CA 1
ATOM 569 C C . VAL A 1 74 ? -19.454 -49.181 -15.563 1.00 35.03 74 VAL A C 1
ATOM 571 O O . VAL A 1 74 ? -19.235 -49.679 -14.460 1.00 35.03 74 VAL A O 1
ATOM 574 N N . ILE A 1 75 ? -19.728 -47.888 -15.731 1.00 36.38 75 ILE A N 1
ATOM 575 C CA . ILE A 1 75 ? -19.946 -46.960 -14.618 1.00 36.38 75 ILE A CA 1
ATOM 576 C C . ILE A 1 75 ? -21.438 -46.621 -14.583 1.00 36.38 75 ILE A C 1
ATOM 578 O O . ILE A 1 75 ? -22.016 -46.232 -15.599 1.00 36.38 75 ILE A O 1
ATOM 582 N N . SER A 1 76 ? -22.062 -46.799 -13.416 1.00 32.53 76 SER A N 1
ATOM 583 C CA . SER A 1 76 ? -23.474 -46.468 -13.186 1.00 32.53 76 SER A CA 1
ATOM 584 C C . SER A 1 76 ? -23.563 -45.243 -12.280 1.00 32.53 76 SER A C 1
ATOM 586 O O . SER A 1 76 ? -23.005 -45.260 -11.184 1.00 32.53 76 SER A O 1
ATOM 588 N N . LEU A 1 77 ? -24.254 -44.196 -12.732 1.00 33.44 77 LEU A N 1
ATOM 589 C CA . LEU A 1 77 ? -24.472 -42.958 -11.978 1.00 33.44 77 LEU A CA 1
ATOM 590 C C . LEU A 1 77 ? -25.949 -42.841 -11.578 1.00 33.44 77 LEU A C 1
ATOM 592 O O . LEU A 1 77 ? -26.837 -43.104 -12.390 1.00 33.44 77 LEU A O 1
ATOM 596 N N . TRP A 1 78 ? -26.198 -42.441 -10.330 1.00 31.91 78 TRP A N 1
ATOM 597 C CA . TRP A 1 78 ? -27.531 -42.150 -9.797 1.00 31.91 78 TRP A CA 1
ATOM 598 C C . TRP A 1 78 ? -27.700 -40.637 -9.641 1.00 31.91 78 TRP A C 1
ATOM 600 O O . TRP A 1 78 ? -26.808 -39.977 -9.114 1.00 31.91 78 TRP A O 1
ATOM 610 N N . PHE A 1 79 ? -28.842 -40.099 -10.074 1.00 35.03 79 PHE A N 1
ATOM 611 C CA . PHE A 1 79 ? -29.159 -38.673 -9.974 1.00 35.03 79 PHE A CA 1
ATOM 612 C C . PHE A 1 79 ? -30.408 -38.468 -9.108 1.00 35.03 79 PHE A C 1
ATOM 614 O O . PHE A 1 79 ? -31.467 -39.014 -9.413 1.00 35.03 79 PHE A O 1
ATOM 621 N N . LEU A 1 80 ? -30.288 -37.669 -8.044 1.00 26.80 80 LEU A N 1
ATOM 622 C CA . LEU A 1 80 ? -31.415 -37.151 -7.263 1.00 26.80 80 LEU A CA 1
ATOM 623 C C . LEU A 1 80 ? -31.794 -35.768 -7.807 1.00 26.80 80 LEU A C 1
ATOM 625 O O . LEU A 1 80 ? -30.936 -34.908 -7.992 1.00 26.80 80 LEU A O 1
ATOM 629 N N . HIS A 1 81 ? -33.075 -35.579 -8.118 1.00 30.09 81 HIS A N 1
ATOM 630 C CA . HIS A 1 81 ? -33.606 -34.332 -8.663 1.00 30.09 81 HIS A CA 1
ATOM 631 C C . HIS A 1 81 ? -33.755 -33.279 -7.562 1.00 30.09 81 HIS A C 1
ATOM 633 O O . HIS A 1 81 ? -34.648 -33.424 -6.736 1.00 30.09 81 HIS A O 1
ATOM 639 N N . SER A 1 82 ? -32.968 -32.198 -7.611 1.00 27.95 82 SER A N 1
ATOM 640 C CA . SER A 1 82 ? -33.455 -30.836 -7.326 1.00 27.95 82 SER A CA 1
ATOM 641 C C . SER A 1 82 ? -32.360 -29.774 -7.519 1.00 27.95 82 SER A C 1
ATOM 643 O O . SER A 1 82 ? -31.344 -29.791 -6.836 1.00 27.95 82 SER A O 1
ATOM 645 N N . HIS 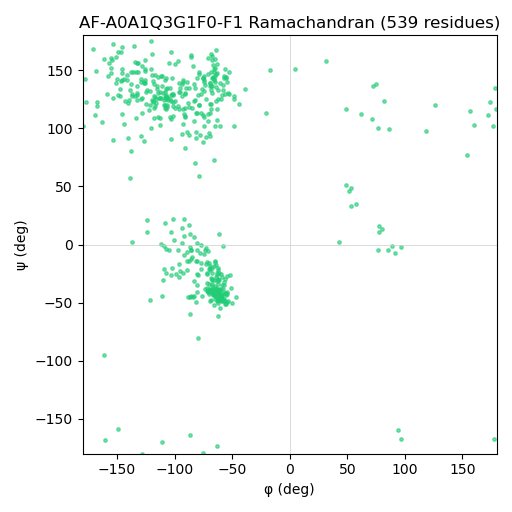A 1 83 ? -32.662 -28.818 -8.402 1.00 28.56 83 HIS A N 1
ATOM 646 C CA . HIS A 1 83 ? -32.077 -27.482 -8.595 1.00 28.56 83 HIS A CA 1
ATOM 647 C C . HIS A 1 83 ? -30.666 -27.313 -9.197 1.00 28.56 83 HIS A C 1
ATOM 649 O O . HIS A 1 83 ? -29.706 -28.026 -8.935 1.00 28.56 83 HIS A O 1
ATOM 655 N N . ARG A 1 84 ? -30.613 -26.328 -10.106 1.00 34.28 84 ARG A N 1
ATOM 656 C CA . ARG A 1 84 ? -29.519 -25.953 -11.006 1.00 34.28 84 ARG A CA 1
ATOM 657 C C . ARG A 1 84 ? -28.293 -25.486 -10.216 1.00 34.28 84 ARG A C 1
ATOM 659 O O . ARG A 1 84 ? -28.349 -24.393 -9.685 1.00 34.28 84 ARG A O 1
ATOM 666 N N . HIS A 1 85 ? -27.237 -26.299 -10.169 1.00 26.17 85 HIS A N 1
ATOM 667 C CA . HIS A 1 85 ? -25.794 -25.975 -10.163 1.00 26.17 85 HIS A CA 1
ATOM 668 C C . HIS A 1 85 ? -25.042 -27.305 -9.933 1.00 26.17 85 HIS A C 1
ATOM 670 O O . HIS A 1 85 ? -25.314 -28.007 -8.965 1.00 26.17 85 HIS A O 1
ATOM 676 N N . PHE A 1 86 ? -24.136 -27.705 -10.835 1.00 28.45 86 PHE A N 1
ATOM 677 C CA . PHE A 1 86 ? -23.432 -28.996 -10.746 1.00 28.45 86 PHE A CA 1
ATOM 678 C C . PHE A 1 86 ? -22.063 -28.833 -10.070 1.00 28.45 86 PHE A C 1
ATOM 680 O O . PHE A 1 86 ? -21.180 -28.180 -10.620 1.00 28.45 86 PHE A O 1
ATOM 687 N N . VAL A 1 87 ? -21.872 -29.471 -8.911 1.00 22.80 87 VAL A N 1
ATOM 688 C CA . VAL A 1 87 ? -20.567 -29.648 -8.248 1.00 22.80 87 VAL A CA 1
ATOM 689 C C . VAL A 1 87 ? -20.203 -31.132 -8.301 1.00 22.80 87 VAL A C 1
ATOM 691 O O . VAL A 1 87 ? -20.985 -31.987 -7.891 1.00 22.80 87 VAL A O 1
ATOM 694 N N . MET A 1 88 ? -19.020 -31.453 -8.826 1.00 25.27 88 MET A N 1
ATOM 695 C CA . MET A 1 88 ? -18.520 -32.825 -8.937 1.00 25.27 88 MET A CA 1
ATOM 696 C C . MET A 1 88 ? -17.705 -33.167 -7.678 1.00 25.27 88 MET A C 1
ATOM 698 O O . MET A 1 88 ? -16.625 -32.621 -7.475 1.00 25.27 88 MET A O 1
ATOM 702 N N . GLN A 1 89 ? -18.217 -34.051 -6.817 1.00 24.55 89 GLN A N 1
ATOM 703 C CA . GLN A 1 89 ? -17.529 -34.497 -5.596 1.00 24.55 89 GLN A CA 1
ATOM 704 C C . GLN A 1 89 ? -17.048 -35.949 -5.767 1.00 24.55 89 GLN A C 1
ATOM 706 O O . GLN A 1 89 ? -17.852 -36.853 -5.993 1.00 24.55 89 GLN A O 1
ATOM 711 N N . PHE A 1 90 ? -15.737 -36.196 -5.667 1.00 31.25 90 PHE A N 1
ATOM 712 C CA . PHE A 1 90 ? -15.167 -37.548 -5.736 1.00 31.25 90 PHE A CA 1
ATOM 713 C C . PHE A 1 90 ? -15.063 -38.173 -4.336 1.00 31.25 90 PHE A C 1
ATOM 715 O O . PHE A 1 90 ? -14.329 -37.690 -3.478 1.00 31.25 90 PHE A O 1
ATOM 722 N N . GLY A 1 91 ? -15.774 -39.282 -4.110 1.00 27.00 91 GLY A N 1
ATOM 723 C CA . GLY A 1 91 ? -15.689 -40.068 -2.874 1.00 27.00 91 GLY A CA 1
ATOM 724 C C . GLY A 1 91 ? -14.388 -40.881 -2.768 1.00 27.00 91 GLY A C 1
ATOM 725 O O . GLY A 1 91 ? -13.956 -41.529 -3.725 1.00 27.00 91 GLY A O 1
ATOM 726 N N . GLY A 1 92 ? -13.784 -40.888 -1.575 1.00 30.02 92 GLY A N 1
ATOM 727 C CA . GLY A 1 92 ? -12.408 -41.323 -1.269 1.00 30.02 92 GLY A CA 1
ATOM 728 C C . GLY A 1 92 ? -11.988 -42.778 -1.546 1.00 30.02 92 GLY A C 1
ATOM 729 O O . GLY A 1 92 ? -10.889 -43.161 -1.159 1.00 30.02 92 GLY A O 1
ATOM 730 N N . ARG A 1 93 ? -12.792 -43.603 -2.229 1.00 34.28 93 ARG A N 1
ATOM 731 C CA . ARG A 1 93 ? -12.390 -44.965 -2.655 1.00 34.28 93 ARG A CA 1
ATOM 732 C C . ARG A 1 93 ? -12.073 -45.093 -4.152 1.00 34.28 93 ARG A C 1
ATOM 734 O O . ARG A 1 93 ? -11.613 -46.149 -4.578 1.00 34.28 93 ARG A O 1
ATOM 741 N N . LEU A 1 94 ? -12.271 -44.034 -4.947 1.00 31.81 94 LEU A N 1
ATOM 742 C CA . LEU A 1 94 ? -11.924 -44.015 -6.379 1.00 31.81 94 LEU A CA 1
ATOM 743 C C . LEU A 1 94 ? -10.542 -43.386 -6.658 1.00 31.81 94 LEU A C 1
ATOM 745 O O . LEU A 1 94 ? -9.861 -43.801 -7.593 1.00 31.81 94 LEU A O 1
ATOM 749 N N . ALA A 1 95 ? -10.079 -42.466 -5.802 1.00 30.91 95 ALA A N 1
ATOM 750 C CA . ALA A 1 95 ? -8.753 -41.842 -5.904 1.00 30.91 95 ALA A CA 1
ATOM 751 C C . ALA A 1 95 ? -7.601 -42.861 -5.758 1.00 30.91 95 ALA A C 1
ATOM 753 O O . ALA A 1 95 ? -6.591 -42.786 -6.452 1.00 30.91 95 ALA A O 1
ATOM 754 N N . SER A 1 96 ? -7.790 -43.893 -4.933 1.00 31.45 96 SER A N 1
ATOM 755 C CA . SER A 1 96 ? -6.790 -44.936 -4.662 1.00 31.45 96 SER A CA 1
ATOM 756 C C . SER A 1 96 ? -6.581 -45.919 -5.825 1.00 31.45 96 SER A C 1
ATOM 758 O O . SER A 1 96 ? -5.563 -46.603 -5.865 1.00 31.45 96 SER A O 1
ATOM 760 N N . ARG A 1 97 ? -7.503 -45.982 -6.798 1.00 32.78 97 ARG A N 1
ATOM 761 C CA . ARG A 1 97 ? -7.348 -46.804 -8.015 1.00 32.78 97 ARG A CA 1
ATOM 762 C C . ARG A 1 97 ? -6.803 -46.028 -9.219 1.00 32.78 97 ARG A C 1
ATOM 764 O O . ARG A 1 97 ? -6.288 -46.660 -10.134 1.00 32.78 97 ARG A O 1
ATOM 771 N N . LEU A 1 98 ? -6.846 -44.695 -9.192 1.00 30.41 98 LEU A N 1
ATOM 772 C CA . LEU A 1 98 ? -6.210 -43.830 -10.197 1.00 30.41 98 LEU A CA 1
ATOM 773 C C . LEU A 1 98 ? -4.700 -43.665 -9.942 1.00 30.41 98 LEU A C 1
ATOM 775 O O . LEU A 1 98 ? -3.919 -43.727 -10.885 1.00 30.41 98 LEU A O 1
ATOM 779 N N . ILE A 1 99 ? -4.272 -43.626 -8.675 1.00 32.56 99 ILE A N 1
ATOM 780 C CA . ILE A 1 99 ? -2.847 -43.560 -8.278 1.00 32.56 99 ILE A CA 1
ATOM 781 C C . ILE A 1 99 ? -2.072 -44.855 -8.624 1.00 32.56 99 ILE A C 1
ATOM 783 O O . ILE A 1 99 ? -0.850 -44.852 -8.760 1.00 32.56 99 ILE A O 1
ATOM 787 N N . ALA A 1 100 ? -2.764 -45.980 -8.835 1.00 30.58 100 ALA A N 1
ATOM 788 C CA . ALA A 1 100 ? -2.134 -47.246 -9.224 1.00 30.58 100 ALA A CA 1
ATOM 789 C C . ALA A 1 100 ? -1.819 -47.352 -10.733 1.00 30.58 100 ALA A C 1
ATOM 791 O O . ALA A 1 100 ? -1.054 -48.232 -11.126 1.00 30.58 100 ALA A O 1
ATOM 792 N N . ALA A 1 101 ? -2.375 -46.472 -11.577 1.00 29.36 101 ALA A N 1
ATOM 793 C CA . ALA A 1 101 ? -2.152 -46.489 -13.026 1.00 29.36 101 ALA A CA 1
ATOM 794 C C . ALA A 1 101 ? -0.939 -45.643 -13.471 1.00 29.36 101 ALA A C 1
ATOM 796 O O . ALA A 1 101 ? -0.350 -45.938 -14.508 1.00 29.36 101 ALA A O 1
ATOM 797 N N . GLU A 1 102 ? -0.494 -44.667 -12.670 1.00 28.73 102 GLU A N 1
ATOM 798 C CA . GLU A 1 102 ? 0.706 -43.855 -12.961 1.00 28.73 102 GLU A CA 1
ATOM 799 C C . GLU A 1 102 ? 2.034 -44.579 -12.676 1.00 28.73 102 GLU A C 1
ATOM 801 O O . GLU A 1 102 ? 3.080 -44.200 -13.197 1.00 28.73 102 GLU A O 1
ATOM 806 N N . ARG A 1 103 ? 2.023 -45.681 -11.914 1.00 28.80 103 ARG A N 1
ATOM 807 C CA . ARG A 1 103 ? 3.243 -46.440 -11.573 1.00 28.80 103 ARG A CA 1
ATOM 808 C C . ARG A 1 103 ? 3.710 -47.450 -12.632 1.00 28.80 103 ARG A C 1
ATOM 810 O O . ARG A 1 103 ? 4.662 -48.181 -12.379 1.00 28.80 103 ARG A O 1
ATOM 817 N N . ILE A 1 104 ? 3.091 -47.489 -13.814 1.00 29.47 104 ILE A N 1
ATOM 818 C CA . ILE A 1 104 ? 3.472 -48.412 -14.904 1.00 29.47 104 ILE A CA 1
ATOM 819 C C . ILE A 1 104 ? 4.401 -47.748 -15.953 1.00 29.47 104 ILE A C 1
ATOM 821 O O . ILE A 1 104 ? 4.947 -48.449 -16.798 1.00 29.47 104 ILE A O 1
ATOM 825 N N . PHE A 1 105 ? 4.690 -46.439 -15.867 1.00 26.41 105 PHE A N 1
ATOM 826 C CA . PHE A 1 105 ? 5.462 -45.712 -16.900 1.00 26.41 105 PHE A CA 1
ATOM 827 C C . PHE A 1 105 ? 6.731 -44.964 -16.440 1.00 26.41 105 PHE A C 1
ATOM 829 O O . PHE A 1 105 ? 7.232 -44.109 -17.163 1.00 26.41 105 PHE A O 1
ATOM 836 N N . ALA A 1 106 ? 7.327 -45.321 -15.299 1.00 27.03 106 ALA A N 1
ATOM 837 C CA . ALA A 1 106 ? 8.641 -44.801 -14.901 1.00 27.03 106 ALA A CA 1
ATOM 838 C C . ALA A 1 106 ? 9.603 -45.950 -14.572 1.00 27.03 106 ALA A C 1
ATOM 840 O O . ALA A 1 106 ? 9.691 -46.410 -13.436 1.00 27.03 106 ALA A O 1
ATOM 841 N N . GLY A 1 107 ? 10.315 -46.440 -15.585 1.00 22.50 107 GLY A N 1
ATOM 842 C CA . GLY A 1 107 ? 11.324 -47.479 -15.418 1.00 22.50 107 GLY A CA 1
ATOM 843 C C . GLY A 1 107 ? 12.381 -47.401 -16.504 1.00 22.50 107 GLY A C 1
ATOM 844 O O . GLY A 1 107 ? 12.216 -48.022 -17.546 1.00 22.50 107 GLY A O 1
ATOM 845 N N . SER A 1 108 ? 13.447 -46.637 -16.254 1.00 22.84 108 SER A N 1
ATOM 846 C CA . SER A 1 108 ? 14.805 -46.822 -16.796 1.00 22.84 108 SER A CA 1
ATOM 847 C C . SER A 1 108 ? 15.706 -45.726 -16.230 1.00 22.84 108 SER A C 1
ATOM 849 O O . SER A 1 108 ? 15.582 -44.594 -16.662 1.00 22.84 108 SER A O 1
ATOM 851 N N . TYR A 1 109 ? 16.542 -46.031 -15.234 1.00 23.14 109 TYR A N 1
ATOM 852 C CA . TYR A 1 109 ? 17.971 -45.680 -15.166 1.00 23.14 109 TYR A CA 1
ATOM 853 C C . TYR A 1 109 ? 18.557 -46.188 -13.832 1.00 23.14 109 TYR A C 1
ATOM 855 O O . TYR A 1 109 ? 17.965 -46.027 -12.771 1.00 23.14 109 TYR A O 1
ATOM 863 N N . HIS A 1 110 ? 19.736 -46.803 -13.946 1.00 25.41 110 HIS A N 1
ATOM 864 C CA . HIS A 1 110 ? 20.657 -47.317 -12.919 1.00 25.41 110 HIS A CA 1
ATOM 865 C C . HIS A 1 110 ? 20.471 -48.736 -12.336 1.00 25.41 110 HIS A C 1
ATOM 867 O O . HIS A 1 110 ? 19.735 -49.004 -11.392 1.00 25.41 110 HIS A O 1
ATOM 873 N N . ARG A 1 111 ? 21.295 -49.636 -12.900 1.00 21.98 111 ARG A N 1
ATOM 874 C CA . ARG A 1 111 ? 21.850 -50.874 -12.329 1.00 21.98 111 ARG A CA 1
ATOM 875 C C . ARG A 1 111 ? 23.229 -50.566 -11.725 1.00 21.98 111 ARG A C 1
ATOM 877 O O . ARG A 1 111 ? 23.991 -49.882 -12.395 1.00 21.98 111 ARG A O 1
ATOM 884 N N . PHE A 1 112 ? 23.517 -51.120 -10.543 1.00 23.22 112 PHE A N 1
ATOM 885 C CA . PHE A 1 112 ? 24.784 -51.676 -9.993 1.00 23.22 112 PHE A CA 1
ATOM 886 C C . PHE A 1 112 ? 24.615 -51.686 -8.457 1.00 23.22 112 PHE A C 1
ATOM 888 O O . PHE A 1 112 ? 24.444 -50.630 -7.868 1.00 23.22 112 PHE A O 1
ATOM 895 N N . GLY A 1 113 ? 24.340 -52.821 -7.804 1.00 22.30 113 GLY A N 1
ATOM 896 C CA . GLY A 1 113 ? 25.301 -53.808 -7.264 1.00 22.30 113 GLY A CA 1
ATOM 897 C C . GLY A 1 113 ? 25.084 -53.867 -5.733 1.00 22.30 113 GLY A C 1
ATOM 898 O O . GLY A 1 113 ? 25.267 -52.860 -5.073 1.00 22.30 113 GLY A O 1
ATOM 899 N N . ALA A 1 114 ? 24.328 -54.826 -5.189 1.00 21.33 114 ALA A N 1
ATOM 900 C CA . ALA A 1 114 ? 24.703 -56.170 -4.715 1.00 21.33 114 ALA A CA 1
ATOM 901 C C . ALA A 1 114 ? 25.318 -56.225 -3.288 1.00 21.33 114 ALA A C 1
ATOM 903 O O . ALA A 1 114 ? 26.378 -55.662 -3.058 1.00 21.33 114 ALA A O 1
ATOM 904 N N . LEU A 1 115 ? 24.666 -57.048 -2.433 1.00 22.30 115 LEU A N 1
ATOM 905 C CA . LEU A 1 115 ? 25.107 -57.697 -1.168 1.00 22.30 115 LEU A CA 1
ATOM 906 C C . LEU A 1 115 ? 25.205 -56.778 0.077 1.00 22.30 115 LEU A C 1
ATOM 908 O O . LEU A 1 115 ? 25.632 -55.646 -0.033 1.00 22.30 115 LEU A O 1
ATOM 912 N N . SER A 1 116 ? 24.795 -57.146 1.299 1.00 23.88 116 SER A N 1
ATOM 913 C CA . SER A 1 116 ? 24.596 -58.454 1.951 1.00 23.88 116 SER A CA 1
ATOM 914 C C . SER A 1 116 ? 23.680 -58.352 3.193 1.00 23.88 116 SER A C 1
ATOM 916 O O . SER A 1 116 ? 23.501 -57.287 3.775 1.00 23.88 116 SER A O 1
ATOM 918 N N . ARG A 1 117 ? 23.115 -59.504 3.588 1.00 23.02 117 ARG A N 1
ATOM 919 C CA . ARG A 1 117 ? 22.291 -59.769 4.786 1.00 23.02 117 ARG A CA 1
ATOM 920 C C . ARG A 1 117 ? 23.082 -59.652 6.099 1.00 23.02 117 ARG A C 1
ATOM 922 O O . ARG A 1 117 ? 24.281 -59.894 6.074 1.00 23.02 117 ARG A O 1
ATOM 929 N N . LEU A 1 118 ? 22.352 -59.430 7.204 1.00 24.20 118 LEU A N 1
ATOM 930 C CA . LEU A 1 118 ? 22.456 -59.967 8.591 1.00 24.20 118 LEU A CA 1
ATOM 931 C C . LEU A 1 118 ? 21.752 -58.925 9.493 1.00 24.20 118 LEU A C 1
ATOM 933 O O . LEU A 1 118 ? 22.090 -57.755 9.432 1.00 24.20 118 LEU A O 1
ATOM 937 N N . GLY A 1 119 ? 20.637 -59.191 10.174 1.00 22.75 119 GLY A N 1
ATOM 938 C CA . GLY A 1 119 ? 20.486 -60.055 11.347 1.00 22.75 119 GLY A CA 1
ATOM 939 C C . GLY A 1 119 ? 19.808 -59.215 12.451 1.00 22.75 119 GLY A C 1
ATOM 940 O O . GLY A 1 119 ? 20.307 -58.157 12.810 1.00 22.75 119 GLY A O 1
ATOM 941 N N . HIS A 1 120 ? 18.633 -59.639 12.925 1.00 23.78 120 HIS A N 1
ATOM 942 C CA . HIS A 1 120 ? 17.912 -59.076 14.088 1.00 23.78 120 HIS A CA 1
ATOM 943 C C . HIS A 1 120 ? 18.702 -59.353 15.400 1.00 23.78 120 HIS A C 1
ATOM 945 O O . HIS A 1 120 ? 19.524 -60.271 15.368 1.00 23.78 120 HIS A O 1
ATOM 951 N N . PRO A 1 121 ? 18.472 -58.663 16.552 1.00 28.12 121 PRO A N 1
ATOM 952 C CA . PRO A 1 121 ? 17.146 -58.536 17.168 1.00 28.12 121 PRO A CA 1
ATOM 953 C C . PRO A 1 121 ? 16.804 -57.218 17.903 1.00 28.12 121 PRO A C 1
ATOM 955 O O . PRO A 1 121 ? 17.610 -56.331 18.150 1.00 28.12 121 PRO A O 1
ATOM 958 N N . SER A 1 122 ? 15.512 -57.161 18.211 1.00 24.80 122 SER A N 1
ATOM 959 C CA . SER A 1 122 ? 14.698 -56.240 19.007 1.00 24.80 122 SER A CA 1
ATOM 960 C C . SER A 1 122 ? 15.289 -55.674 20.308 1.00 24.80 122 SER A C 1
ATOM 962 O O . SER A 1 122 ? 15.653 -56.450 21.187 1.00 24.80 122 SER A O 1
ATOM 964 N N . GLN A 1 123 ? 15.147 -54.356 20.509 1.00 25.14 123 GLN A N 1
ATOM 965 C CA . GLN A 1 123 ? 14.748 -53.745 21.789 1.00 25.14 123 GLN A CA 1
ATOM 966 C C . GLN A 1 123 ? 13.905 -52.482 21.532 1.00 25.14 123 GLN A C 1
ATOM 968 O O . GLN A 1 123 ? 14.137 -51.746 20.575 1.00 25.14 123 GLN A O 1
ATOM 973 N N . GLY A 1 124 ? 12.867 -52.299 22.351 1.00 29.47 124 GLY A N 1
ATOM 974 C CA . GLY A 1 124 ? 11.776 -51.355 22.128 1.00 29.47 124 GLY A CA 1
ATOM 975 C C . GLY A 1 124 ? 12.154 -49.877 22.221 1.00 29.47 124 GLY A C 1
ATOM 976 O O . GLY A 1 124 ? 12.991 -49.466 23.021 1.00 29.47 124 GLY A O 1
ATOM 977 N N . ARG A 1 125 ? 11.448 -49.063 21.432 1.00 23.88 125 ARG A N 1
ATOM 978 C CA . ARG A 1 125 ? 11.297 -47.622 21.647 1.00 23.88 125 ARG A CA 1
ATOM 979 C C . ARG A 1 125 ? 9.843 -47.233 21.408 1.00 23.88 125 ARG A C 1
ATOM 981 O O . ARG A 1 125 ? 9.262 -47.576 20.383 1.00 23.88 125 ARG A O 1
ATOM 988 N N . GLN A 1 126 ? 9.279 -46.543 22.394 1.00 25.11 126 GLN A N 1
ATOM 989 C CA . GLN A 1 126 ? 7.989 -45.866 22.316 1.00 25.11 126 GLN A CA 1
ATOM 990 C C . GLN A 1 126 ? 7.993 -44.845 21.162 1.00 25.11 126 GLN A C 1
ATOM 992 O O . GLN A 1 126 ? 9.029 -44.215 20.925 1.00 25.11 126 GLN A O 1
ATOM 997 N N . PRO A 1 127 ? 6.869 -44.637 20.455 1.00 24.58 127 PRO A N 1
ATOM 998 C CA . PRO A 1 127 ? 6.780 -43.579 19.464 1.00 24.58 127 PRO A CA 1
ATOM 999 C C . PRO A 1 127 ? 6.670 -42.226 20.177 1.00 24.58 127 PRO A C 1
ATOM 1001 O O . PRO A 1 127 ? 5.647 -41.899 20.775 1.00 24.58 127 PRO A O 1
ATOM 1004 N N . PHE A 1 128 ? 7.732 -41.424 20.094 1.00 23.02 128 PHE A N 1
ATOM 1005 C CA . PHE A 1 128 ? 7.634 -39.982 20.289 1.00 23.02 128 PHE A CA 1
ATOM 1006 C C . PHE A 1 128 ? 6.764 -39.419 19.160 1.00 23.02 128 PHE A C 1
ATOM 1008 O O . PHE A 1 128 ? 7.213 -39.275 18.024 1.00 23.02 128 PHE A O 1
ATOM 1015 N N . HIS A 1 129 ? 5.505 -39.119 19.468 1.00 24.67 129 HIS A N 1
ATOM 1016 C CA . HIS A 1 129 ? 4.687 -38.239 18.646 1.00 24.67 129 HIS A CA 1
ATOM 1017 C C . HIS A 1 129 ? 5.193 -36.807 18.835 1.00 24.67 129 HIS A C 1
ATOM 1019 O O . HIS A 1 129 ? 4.774 -36.100 19.746 1.00 24.67 129 HIS A O 1
ATOM 1025 N N . THR A 1 130 ? 6.104 -36.363 17.974 1.00 26.31 130 THR A N 1
ATOM 1026 C CA . THR A 1 130 ? 6.281 -34.934 17.721 1.00 26.31 130 THR A CA 1
ATOM 1027 C C . THR A 1 130 ? 5.124 -34.480 16.835 1.00 26.31 130 THR A C 1
ATOM 1029 O O . THR A 1 130 ? 5.192 -34.525 15.608 1.00 26.31 130 THR A O 1
ATOM 1032 N N . GLU A 1 131 ? 4.012 -34.084 17.460 1.00 26.17 131 GLU A N 1
ATOM 1033 C CA . GLU A 1 131 ? 2.993 -33.288 16.777 1.00 26.17 131 GLU A CA 1
ATOM 1034 C C . GLU A 1 131 ? 3.643 -31.973 16.335 1.00 26.17 131 GLU A C 1
ATOM 1036 O O . GLU A 1 131 ? 3.849 -31.059 17.130 1.00 26.17 131 GLU A O 1
ATOM 1041 N N . ILE A 1 132 ? 3.976 -31.874 15.050 1.00 28.08 132 ILE A N 1
ATOM 1042 C CA . ILE A 1 132 ? 4.206 -30.585 14.405 1.00 28.08 132 ILE A CA 1
ATOM 1043 C C . ILE A 1 132 ? 2.858 -29.851 14.476 1.00 28.08 132 ILE A C 1
ATOM 1045 O O . ILE A 1 132 ? 1.879 -30.351 13.909 1.00 28.08 132 ILE A O 1
ATOM 1049 N N . PRO A 1 133 ? 2.744 -28.708 15.180 1.00 30.03 133 PRO A N 1
ATOM 1050 C CA . PRO A 1 133 ? 1.472 -28.016 15.290 1.00 30.03 133 PRO A CA 1
ATOM 1051 C C . PRO A 1 133 ? 0.986 -27.643 13.893 1.00 30.03 133 PRO A C 1
ATOM 1053 O O . PRO A 1 133 ? 1.723 -27.036 13.115 1.00 30.03 133 PRO A O 1
ATOM 1056 N N . SER A 1 134 ? -0.260 -27.996 13.563 1.00 30.09 134 SER A N 1
ATOM 1057 C CA . SER A 1 134 ? -0.842 -27.559 12.293 1.00 30.09 134 SER A CA 1
ATOM 1058 C C . SER A 1 134 ? -0.771 -26.022 12.196 1.00 30.09 134 SER A C 1
ATOM 1060 O O . SER A 1 134 ? -0.998 -25.349 13.209 1.00 30.09 134 SER A O 1
ATOM 1062 N N . PRO A 1 135 ? -0.534 -25.439 11.007 1.00 37.03 135 PRO A N 1
ATOM 1063 C CA . PRO A 1 135 ? -0.481 -23.985 10.817 1.00 37.03 135 PRO A CA 1
ATOM 1064 C C . PRO A 1 135 ? -1.711 -23.241 11.371 1.00 37.03 135 PRO A C 1
ATOM 1066 O O . PRO A 1 135 ? -1.609 -22.092 11.796 1.00 37.03 135 PRO A O 1
ATOM 1069 N N . ARG A 1 136 ? -2.866 -23.923 11.452 1.00 36.66 136 ARG A N 1
ATOM 1070 C CA . ARG A 1 136 ? -4.099 -23.406 12.065 1.00 36.66 136 ARG A CA 1
ATOM 1071 C C . ARG A 1 136 ? -3.985 -23.146 13.571 1.00 36.66 136 ARG A C 1
ATOM 1073 O O . ARG A 1 136 ? -4.564 -22.172 14.032 1.00 36.66 136 ARG A O 1
ATOM 1080 N N . ARG A 1 137 ? -3.237 -23.952 14.335 1.00 31.44 137 ARG A N 1
ATOM 1081 C CA . ARG A 1 137 ? -3.066 -23.744 15.791 1.00 31.44 137 ARG A CA 1
ATOM 1082 C C . ARG A 1 137 ? -2.175 -22.540 16.114 1.00 31.44 137 ARG A C 1
ATOM 1084 O O . ARG A 1 137 ? -2.417 -21.861 17.106 1.00 31.44 137 ARG A O 1
ATOM 1091 N N . LEU A 1 138 ? -1.176 -22.254 15.273 1.00 33.19 138 LEU A N 1
ATOM 1092 C CA . LEU A 1 138 ? -0.314 -21.073 15.426 1.00 33.19 138 LEU A CA 1
ATOM 1093 C C . LEU A 1 138 ? -1.072 -19.775 15.102 1.00 33.19 138 LEU A C 1
ATOM 1095 O O . LEU A 1 138 ? -0.948 -18.800 15.836 1.00 33.19 138 LEU A O 1
ATOM 1099 N N . LEU A 1 139 ? -1.923 -19.786 14.068 1.00 37.94 139 LEU A N 1
ATOM 1100 C CA . LEU A 1 139 ? -2.827 -18.669 13.757 1.00 37.94 139 LEU A CA 1
ATOM 1101 C C . LEU A 1 139 ? -3.925 -18.484 14.816 1.00 37.94 139 LEU A C 1
ATOM 1103 O O . LEU A 1 139 ? -4.254 -17.350 15.143 1.00 37.94 139 LEU A O 1
ATOM 1107 N N . GLN A 1 140 ? -4.447 -19.571 15.399 1.00 35.72 140 GLN A N 1
ATOM 1108 C CA . GLN A 1 140 ? -5.420 -19.491 16.494 1.00 35.72 140 GLN A CA 1
ATOM 1109 C C . GLN A 1 140 ? -4.860 -18.733 17.700 1.00 35.72 140 GLN A C 1
ATOM 1111 O O . GLN A 1 140 ? -5.544 -17.854 18.204 1.00 35.72 140 GLN A O 1
ATOM 1116 N N . LYS A 1 141 ? -3.604 -18.975 18.105 1.00 33.81 141 LYS A N 1
ATOM 1117 C CA . LYS A 1 141 ? -2.957 -18.172 19.158 1.00 33.81 141 LYS A CA 1
ATOM 1118 C C . LYS A 1 141 ? -2.688 -16.725 18.737 1.00 33.81 141 LYS A C 1
ATOM 1120 O O . LYS A 1 141 ? -2.890 -15.832 19.544 1.00 33.81 141 LYS A O 1
ATOM 1125 N N . ALA A 1 142 ? -2.287 -16.480 17.489 1.00 35.91 142 ALA A N 1
ATOM 1126 C CA . ALA A 1 142 ? -1.978 -15.128 17.009 1.00 35.91 142 ALA A CA 1
ATOM 1127 C C . ALA A 1 142 ? -3.215 -14.217 16.851 1.00 35.91 142 ALA A C 1
ATOM 1129 O O . ALA A 1 142 ? -3.067 -13.001 16.828 1.00 35.91 142 ALA A O 1
ATOM 1130 N N . VAL A 1 143 ? -4.423 -14.789 16.734 1.00 38.25 143 VAL A N 1
ATOM 1131 C CA . VAL A 1 143 ? -5.684 -14.028 16.617 1.00 38.25 143 VAL A CA 1
ATOM 1132 C C . VAL A 1 143 ? -6.532 -14.109 17.898 1.00 38.25 143 VAL A C 1
ATOM 1134 O O . VAL A 1 143 ? -7.287 -13.183 18.180 1.00 38.25 143 VAL A O 1
ATOM 1137 N N . SER A 1 144 ? -6.383 -15.156 18.728 1.00 38.09 144 SER A N 1
ATOM 1138 C CA . SER A 1 144 ? -6.981 -15.213 20.080 1.00 38.09 144 SER A CA 1
ATOM 1139 C C . SER A 1 144 ? -6.125 -14.569 21.169 1.00 38.09 144 SER A C 1
ATOM 1141 O O . SER A 1 144 ? -6.551 -14.513 22.318 1.00 38.09 144 SER A O 1
ATOM 1143 N N . VAL A 1 145 ? -4.922 -14.123 20.832 1.00 37.22 145 VAL A N 1
ATOM 1144 C CA . VAL A 1 145 ? -4.048 -13.342 21.698 1.00 37.22 145 VAL A CA 1
ATOM 1145 C C . VAL A 1 145 ? -3.469 -12.255 20.803 1.00 37.22 145 VAL A C 1
ATOM 1147 O O . VAL A 1 145 ? -2.352 -12.358 20.300 1.00 37.22 145 VAL A O 1
ATOM 1150 N N . GLY A 1 146 ? -4.256 -11.194 20.581 1.00 34.09 146 GLY A N 1
ATOM 1151 C CA . GLY A 1 146 ? -3.619 -9.883 20.490 1.00 34.09 146 GLY A CA 1
ATOM 1152 C C . GLY A 1 146 ? -2.706 -9.808 21.702 1.00 34.09 146 GLY A C 1
ATOM 1153 O O . GLY A 1 146 ? -3.158 -10.171 22.790 1.00 34.09 146 GLY A O 1
ATOM 1154 N N . ALA A 1 147 ? -1.422 -9.544 21.456 1.00 35.91 147 ALA A N 1
ATOM 1155 C CA . ALA A 1 147 ? -0.373 -9.442 22.454 1.00 35.91 147 ALA A CA 1
ATOM 1156 C C . ALA A 1 147 ? -0.972 -9.166 23.832 1.00 35.91 147 ALA A C 1
ATOM 1158 O O . ALA A 1 147 ? -1.531 -8.092 24.046 1.00 35.91 147 ALA A O 1
ATOM 1159 N N . LEU A 1 148 ? -0.871 -10.116 24.762 1.00 39.09 148 LEU A N 1
ATOM 1160 C CA . LEU A 1 148 ? -0.926 -9.755 26.170 1.00 39.09 148 LEU A CA 1
ATOM 1161 C C . LEU A 1 148 ? 0.342 -8.923 26.423 1.00 39.09 148 LEU A C 1
ATOM 1163 O O . LEU A 1 148 ? 1.289 -9.375 27.058 1.00 39.09 148 LEU A O 1
ATOM 1167 N N . GLN A 1 149 ? 0.370 -7.683 25.917 1.00 37.66 149 GLN A N 1
ATOM 1168 C CA . GLN A 1 149 ? 0.875 -6.584 26.717 1.00 37.66 149 GLN A CA 1
ATOM 1169 C C . GLN A 1 149 ? 0.228 -6.815 28.073 1.00 37.66 149 GLN A C 1
ATOM 1171 O O . GLN A 1 149 ? -0.986 -7.002 28.125 1.00 37.66 149 GLN A O 1
ATOM 1176 N N . GLN A 1 150 ? 1.035 -6.977 29.121 1.00 39.00 150 GLN A N 1
ATOM 1177 C CA . GLN A 1 150 ? 0.522 -7.157 30.471 1.00 39.00 150 GLN A CA 1
ATOM 1178 C C . GLN A 1 150 ? -0.529 -6.076 30.709 1.00 39.00 150 GLN A C 1
ATOM 1180 O O . GLN A 1 150 ? -0.192 -4.910 30.883 1.00 39.00 150 GLN A O 1
ATOM 1185 N N . VAL A 1 151 ? -1.797 -6.466 30.621 1.00 44.78 151 VAL A N 1
ATOM 1186 C CA . VAL A 1 151 ? -2.913 -5.569 30.841 1.00 44.78 151 VAL A CA 1
ATOM 1187 C C . VAL A 1 151 ? -2.898 -5.296 32.328 1.00 44.78 151 VAL A C 1
ATOM 1189 O O . VAL A 1 151 ? -3.065 -6.208 33.138 1.00 44.78 151 VAL A O 1
ATOM 1192 N N . THR A 1 152 ? -2.593 -4.057 32.686 1.00 53.28 152 THR A N 1
ATOM 1193 C CA . THR A 1 152 ? -2.470 -3.634 34.081 1.00 53.28 152 THR A CA 1
ATOM 1194 C C . THR A 1 152 ? -3.818 -3.231 34.680 1.00 53.28 152 THR A C 1
ATOM 1196 O O . THR A 1 152 ? -3.923 -3.097 35.898 1.00 53.28 152 THR A O 1
ATOM 1199 N N . GLY A 1 153 ? -4.857 -3.052 33.859 1.00 61.31 153 GLY A N 1
ATOM 1200 C CA . GLY A 1 153 ? -6.161 -2.570 34.294 1.00 61.31 153 GLY A CA 1
ATOM 1201 C C . GLY A 1 153 ? -7.162 -3.674 34.620 1.00 61.31 153 GLY A C 1
ATOM 1202 O O . GLY A 1 153 ? -7.910 -4.112 33.752 1.00 61.31 153 GLY A O 1
ATOM 1203 N N . SER A 1 154 ? -7.276 -4.067 35.890 1.00 87.06 154 SER A N 1
ATOM 1204 C CA . SER A 1 154 ? -8.537 -4.652 36.367 1.00 87.06 154 SER A CA 1
ATOM 1205 C C . SER A 1 154 ? -9.626 -3.574 36.351 1.00 87.06 154 SER A C 1
ATOM 1207 O O . SER A 1 154 ? -9.370 -2.406 36.651 1.00 87.06 154 SER A O 1
ATOM 1209 N N . ILE A 1 155 ? -10.855 -3.946 36.013 1.00 92.81 155 ILE A N 1
ATOM 1210 C CA . ILE A 1 155 ? -12.010 -3.051 36.031 1.00 92.81 155 ILE A CA 1
ATOM 1211 C C . ILE A 1 155 ? -12.402 -2.791 37.478 1.00 92.81 155 ILE A C 1
ATOM 1213 O O . ILE A 1 155 ? -12.669 -3.712 38.249 1.00 92.81 155 ILE A O 1
ATOM 1217 N N . LYS A 1 156 ? -12.465 -1.512 37.834 1.00 93.62 156 LYS A N 1
ATOM 1218 C CA . LYS A 1 156 ? -12.898 -1.041 39.146 1.00 93.62 156 LYS A CA 1
ATOM 1219 C C . LYS A 1 156 ? -14.410 -0.873 39.204 1.00 93.62 156 LYS A C 1
ATOM 1221 O O . LYS A 1 156 ? -15.033 -1.259 40.189 1.00 93.62 156 LYS A O 1
ATOM 1226 N N . SER A 1 157 ? -15.005 -0.273 38.177 1.00 95.06 157 SER A N 1
ATOM 1227 C CA . SER A 1 157 ? -16.451 -0.066 38.119 1.00 95.06 157 SER A CA 1
ATOM 1228 C C . SER A 1 157 ? -16.954 0.105 36.692 1.00 95.06 157 SER A C 1
ATOM 1230 O O . SER A 1 157 ? -16.225 0.511 35.785 1.00 95.06 157 SER A O 1
ATOM 1232 N N . VAL A 1 158 ? -18.238 -0.193 36.510 1.00 95.94 158 VAL A N 1
ATOM 1233 C CA . VAL A 1 158 ? -18.982 0.076 35.281 1.00 95.94 158 VAL A CA 1
ATOM 1234 C C . VAL A 1 158 ? -20.266 0.805 35.627 1.00 95.94 158 VAL A C 1
ATOM 1236 O O . VAL A 1 158 ? -20.908 0.500 36.630 1.00 95.94 158 VAL A O 1
ATOM 1239 N N . TYR A 1 159 ? -20.639 1.788 34.817 1.00 94.69 159 TYR A N 1
ATOM 1240 C CA . TYR A 1 159 ? -21.925 2.459 34.960 1.00 94.69 159 TYR A CA 1
ATOM 1241 C C . TYR A 1 159 ? -22.374 3.067 33.635 1.00 94.69 159 TYR A C 1
ATOM 1243 O O . TYR A 1 159 ? -21.564 3.526 32.830 1.00 94.69 159 TYR A O 1
ATOM 1251 N N . GLN A 1 160 ? -23.683 3.096 33.411 1.00 93.44 160 GLN A N 1
ATOM 1252 C CA . GLN A 1 160 ? -24.286 3.798 32.287 1.00 93.44 160 GLN A CA 1
ATOM 1253 C C . GLN A 1 160 ? -24.987 5.060 32.815 1.00 93.44 160 GLN A C 1
ATOM 1255 O O . GLN A 1 160 ? -25.933 4.942 33.594 1.00 93.44 160 GLN A O 1
ATOM 1260 N N . PRO A 1 161 ? -24.559 6.273 32.424 1.00 90.38 161 PRO A N 1
ATOM 1261 C CA . PRO A 1 161 ? -25.310 7.489 32.727 1.00 90.38 161 PRO A CA 1
ATOM 1262 C C . PRO A 1 161 ? -26.710 7.441 32.097 1.00 90.38 161 PRO A C 1
ATOM 1264 O O . PRO A 1 161 ? -26.843 7.056 30.939 1.00 90.38 161 PRO A O 1
ATOM 1267 N N . SER A 1 162 ? -27.742 7.899 32.811 1.00 83.81 162 SER A N 1
ATOM 1268 C CA . SER A 1 162 ? -29.140 7.861 32.337 1.00 83.81 162 SER A CA 1
ATOM 1269 C C . SER A 1 162 ? -29.386 8.628 31.033 1.00 83.81 162 SER A C 1
ATOM 1271 O O . SER A 1 162 ? -30.306 8.305 30.290 1.00 83.81 162 SER A O 1
ATOM 1273 N N . THR A 1 163 ? -28.560 9.630 30.738 1.00 82.44 163 THR A N 1
ATOM 1274 C CA . THR A 1 163 ? -28.627 10.449 29.519 1.00 82.44 163 THR A CA 1
ATOM 1275 C C . THR A 1 163 ? -27.728 9.941 28.390 1.00 82.44 163 THR A C 1
ATOM 1277 O O . THR A 1 163 ? -27.660 10.575 27.340 1.00 82.44 163 THR A O 1
ATOM 1280 N N . SER A 1 164 ? -27.012 8.828 28.588 1.00 89.50 164 SER A N 1
ATOM 1281 C CA . SER A 1 164 ? -26.005 8.330 27.652 1.00 89.50 164 SER A CA 1
ATOM 1282 C C . SER A 1 164 ? -26.351 6.945 27.111 1.00 89.50 164 SER A C 1
ATOM 1284 O O . SER A 1 164 ? -26.789 6.053 27.840 1.00 89.50 164 SER A O 1
ATOM 1286 N N . ARG A 1 165 ? -26.073 6.741 25.819 1.00 94.50 165 ARG A N 1
ATOM 1287 C CA . ARG A 1 165 ? -26.089 5.423 25.161 1.00 94.50 165 ARG A CA 1
ATOM 1288 C C . ARG A 1 165 ? -24.710 4.747 25.179 1.00 94.50 165 ARG A C 1
ATOM 1290 O O . ARG A 1 165 ? -24.453 3.860 24.365 1.00 94.50 165 ARG A O 1
ATOM 1297 N N . ASN A 1 166 ? -23.842 5.147 26.111 1.00 97.25 166 ASN A N 1
ATOM 1298 C CA . ASN A 1 166 ? -22.515 4.573 26.315 1.00 97.25 166 ASN A CA 1
ATOM 1299 C C . ASN A 1 166 ? -22.394 3.952 27.710 1.00 97.25 166 ASN A C 1
ATOM 1301 O O . ASN A 1 166 ? -22.786 4.559 28.710 1.00 97.25 166 ASN A O 1
ATOM 1305 N N . LEU A 1 167 ? -21.770 2.780 27.781 1.00 97.56 167 LEU A N 1
ATOM 1306 C CA . LEU A 1 167 ? -21.264 2.218 29.024 1.00 97.56 167 LEU A CA 1
ATOM 1307 C C . LEU A 1 167 ? -19.928 2.881 29.365 1.00 97.56 167 LEU A C 1
ATOM 1309 O O . LEU A 1 167 ? -19.019 2.907 28.533 1.00 97.56 167 LEU A O 1
ATOM 1313 N N . ARG A 1 168 ? -19.793 3.385 30.591 1.00 97.00 168 ARG A N 1
ATOM 1314 C CA . ARG A 1 168 ? -18.520 3.867 31.126 1.00 97.00 168 ARG A CA 1
ATOM 1315 C C . ARG A 1 168 ? -17.848 2.766 31.923 1.00 97.00 168 ARG A C 1
ATOM 1317 O O . ARG A 1 168 ? -18.482 2.161 32.786 1.00 97.00 168 ARG A O 1
ATOM 1324 N N . VAL A 1 169 ? -16.571 2.547 31.645 1.00 96.06 169 VAL A N 1
ATOM 1325 C CA . VAL A 1 169 ? -15.716 1.572 32.325 1.00 96.06 169 VAL A CA 1
ATOM 1326 C C . VAL A 1 169 ? -14.569 2.340 32.971 1.00 96.06 169 VAL A C 1
ATOM 1328 O O . VAL A 1 169 ? -13.863 3.076 32.283 1.00 96.06 169 VAL A O 1
ATOM 1331 N N . GLU A 1 170 ? -14.408 2.206 34.286 1.00 95.38 170 GLU A N 1
ATOM 1332 C CA . GLU A 1 170 ? -13.275 2.748 35.042 1.00 95.38 170 GLU A CA 1
ATOM 1333 C C . GLU A 1 170 ? -12.356 1.596 35.459 1.00 95.38 170 GLU A C 1
ATOM 1335 O O . GLU A 1 170 ? -12.807 0.622 36.068 1.00 95.38 170 GLU A O 1
ATOM 1340 N N . LEU A 1 171 ? -11.071 1.712 35.135 1.00 92.44 171 LEU A N 1
ATOM 1341 C CA . LEU A 1 171 ? -10.023 0.782 35.544 1.00 92.44 171 LEU A CA 1
ATOM 1342 C C . LEU A 1 171 ? -9.465 1.155 36.929 1.00 92.44 171 LEU A C 1
ATOM 1344 O O . LEU A 1 171 ? -9.644 2.273 37.419 1.00 92.44 171 LEU A O 1
ATOM 1348 N N . VAL A 1 172 ? -8.788 0.213 37.590 1.00 89.44 172 VAL A N 1
ATOM 1349 C CA . VAL A 1 172 ? -8.191 0.409 38.927 1.00 89.44 172 VAL A CA 1
ATOM 1350 C C . VAL A 1 172 ? -7.121 1.507 38.938 1.00 89.44 172 VAL A C 1
ATOM 1352 O O . VAL A 1 172 ? -6.982 2.206 39.941 1.00 89.44 172 VAL A O 1
ATOM 1355 N N . ASP A 1 173 ? -6.418 1.711 37.826 1.00 87.75 173 ASP A N 1
ATOM 1356 C CA . ASP A 1 173 ? -5.421 2.774 37.647 1.00 87.75 173 ASP A CA 1
ATOM 1357 C C . ASP A 1 173 ? -6.035 4.171 37.399 1.00 87.75 173 ASP A C 1
ATOM 1359 O O . ASP A 1 173 ? -5.314 5.160 37.269 1.00 87.75 173 ASP A O 1
ATOM 1363 N N . GLY A 1 174 ? -7.369 4.267 37.369 1.00 89.44 174 GLY A N 1
ATOM 1364 C CA . GLY A 1 174 ? -8.115 5.507 37.180 1.00 89.44 174 GLY A CA 1
ATOM 1365 C C . GLY A 1 174 ? -8.406 5.860 35.721 1.00 89.44 174 GLY A C 1
ATOM 1366 O O . GLY A 1 174 ? -9.087 6.862 35.478 1.00 89.44 174 GLY A O 1
ATOM 1367 N N . GLN A 1 175 ? -7.949 5.059 34.753 1.00 91.56 175 GLN A N 1
ATOM 1368 C CA . GLN A 1 175 ? -8.320 5.245 33.352 1.00 91.56 175 GLN A CA 1
ATOM 1369 C C . GLN A 1 175 ? -9.817 5.005 33.144 1.00 91.56 175 GLN A C 1
ATOM 1371 O O . GLN A 1 175 ? -10.442 4.169 33.800 1.00 91.56 175 GLN A O 1
ATOM 1376 N N . ARG A 1 176 ? -10.412 5.773 32.227 1.00 94.31 176 ARG A N 1
ATOM 1377 C CA . ARG A 1 176 ? -11.848 5.743 31.946 1.00 94.31 176 ARG A CA 1
ATOM 1378 C C . ARG A 1 176 ? -12.094 5.670 30.455 1.00 94.31 176 ARG A C 1
ATOM 1380 O O . ARG A 1 176 ? -11.593 6.506 29.705 1.00 94.31 176 ARG A O 1
ATOM 1387 N N . TYR A 1 177 ? -12.938 4.731 30.056 1.00 95.88 177 TYR A N 1
ATOM 1388 C CA . TYR A 1 177 ? -13.339 4.544 28.669 1.00 95.88 177 TYR A CA 1
ATOM 1389 C C . TYR A 1 177 ? -14.857 4.564 28.537 1.00 95.88 177 TYR A C 1
ATOM 1391 O O . TYR A 1 177 ? -15.585 4.180 29.454 1.00 95.88 177 TYR A O 1
ATOM 1399 N N . GLU A 1 178 ? -15.330 5.001 27.374 1.00 96.75 178 GLU A N 1
ATOM 1400 C CA . GLU A 1 178 ? -16.738 4.937 27.000 1.00 96.75 178 GLU A CA 1
ATOM 1401 C C . GLU A 1 178 ? -16.915 3.994 25.809 1.00 96.75 178 GLU A C 1
ATOM 1403 O O . GLU A 1 178 ? -16.186 4.092 24.821 1.00 96.75 178 GLU A O 1
ATOM 1408 N N . PHE A 1 179 ? -17.905 3.107 25.894 1.00 97.94 179 PHE A N 1
ATOM 1409 C CA . PHE A 1 179 ? -18.250 2.157 24.840 1.00 97.94 179 PHE A CA 1
ATOM 1410 C C . PHE A 1 179 ? -19.724 2.312 24.460 1.00 97.94 179 PHE A C 1
ATOM 1412 O O . PHE A 1 179 ? -20.586 2.127 25.325 1.00 97.94 179 PHE A O 1
ATOM 1419 N N . PRO A 1 180 ? -20.054 2.614 23.193 1.00 98.00 180 PRO A N 1
ATOM 1420 C CA . PRO A 1 180 ? -21.440 2.644 22.741 1.00 98.00 180 PRO A CA 1
ATOM 1421 C C . PRO A 1 180 ? -22.126 1.294 22.963 1.00 98.00 180 PRO A C 1
ATOM 1423 O O . PRO A 1 180 ? -21.590 0.246 22.594 1.00 98.00 180 PRO A O 1
ATOM 1426 N N . LEU A 1 181 ? -23.333 1.307 23.531 1.00 97.94 181 LEU A N 1
ATOM 1427 C CA . LEU A 1 181 ? -24.075 0.077 23.827 1.00 97.94 181 LEU A CA 1
ATOM 1428 C C . LEU A 1 181 ? -24.339 -0.759 22.575 1.00 97.94 181 LEU A C 1
ATOM 1430 O O . LEU A 1 181 ? -24.170 -1.976 22.595 1.00 97.94 181 LEU A O 1
ATOM 1434 N N . VAL A 1 182 ? -24.701 -0.093 21.477 1.00 97.56 182 VAL A N 1
ATOM 1435 C CA . VAL A 1 182 ? -24.901 -0.722 20.166 1.00 97.56 182 VAL A CA 1
ATOM 1436 C C . VAL A 1 182 ? -23.655 -1.485 19.709 1.00 97.56 182 VAL A C 1
ATOM 1438 O O . VAL A 1 182 ? -23.766 -2.609 19.228 1.00 97.56 182 VAL A O 1
ATOM 1441 N N . TRP A 1 183 ? -22.465 -0.916 19.922 1.00 98.12 183 TRP A N 1
ATOM 1442 C CA . TRP A 1 183 ? -21.206 -1.540 19.532 1.00 98.12 183 TRP A CA 1
ATOM 1443 C C . TRP A 1 183 ? -20.903 -2.761 20.398 1.00 98.12 183 TRP A C 1
ATOM 1445 O O . TRP A 1 183 ? -20.533 -3.803 19.863 1.00 98.12 183 TRP A O 1
ATOM 1455 N N . LEU A 1 184 ? -21.118 -2.668 21.715 1.00 98.06 184 LEU A N 1
ATOM 1456 C CA . LEU A 1 184 ? -20.984 -3.818 22.611 1.00 98.06 184 LEU A CA 1
ATOM 1457 C C . LEU A 1 184 ? -21.934 -4.947 22.182 1.00 98.06 184 LEU A C 1
ATOM 1459 O O . LEU A 1 184 ? -21.500 -6.086 22.034 1.00 98.06 184 LEU A O 1
ATOM 1463 N N . ARG A 1 185 ? -23.208 -4.644 21.905 1.00 97.69 185 ARG A N 1
ATOM 1464 C CA . ARG A 1 185 ? -24.206 -5.648 21.503 1.00 97.69 185 ARG A CA 1
ATOM 1465 C C . ARG A 1 185 ? -23.871 -6.334 20.174 1.00 97.69 185 ARG A C 1
ATOM 1467 O O . ARG A 1 185 ? -23.977 -7.559 20.105 1.00 97.69 185 ARG A O 1
ATOM 1474 N N . ASP A 1 186 ? -23.444 -5.569 19.168 1.00 97.38 186 ASP A N 1
ATOM 1475 C CA . ASP A 1 186 ? -22.994 -6.080 17.859 1.00 97.38 186 ASP A CA 1
ATOM 1476 C C . ASP A 1 186 ? -21.705 -6.916 17.973 1.00 97.38 186 ASP A C 1
ATOM 1478 O O . ASP A 1 186 ? -21.496 -7.870 17.224 1.00 97.38 186 ASP A O 1
ATOM 1482 N N . ASN A 1 187 ? -20.849 -6.606 18.950 1.00 97.50 187 ASN A N 1
ATOM 1483 C CA . ASN A 1 187 ? -19.584 -7.307 19.180 1.00 97.50 187 ASN A CA 1
ATOM 1484 C C . ASN A 1 187 ? -19.655 -8.316 20.333 1.00 97.50 187 ASN A C 1
ATOM 1486 O O . ASN A 1 187 ? -18.615 -8.703 20.869 1.00 97.50 187 ASN A O 1
ATOM 1490 N N . CYS A 1 188 ? -20.852 -8.783 20.701 1.00 97.38 188 CYS A N 1
ATOM 1491 C CA . CYS A 1 188 ? -21.011 -9.855 21.679 1.00 97.38 188 CYS A CA 1
ATOM 1492 C C . CYS A 1 188 ? -20.153 -11.077 21.293 1.00 97.38 188 CYS A C 1
ATOM 1494 O O . CYS A 1 188 ? -20.214 -11.563 20.165 1.00 97.38 188 CYS A O 1
ATOM 1496 N N . GLN A 1 189 ? -19.362 -11.581 22.245 1.00 95.62 189 GLN A N 1
ATOM 1497 C CA . GLN A 1 189 ? -18.417 -12.687 22.035 1.00 95.62 189 GLN A CA 1
ATOM 1498 C C . GLN A 1 189 ? -19.014 -14.076 22.346 1.00 95.62 189 GLN A C 1
ATOM 1500 O O . GLN A 1 189 ? -18.289 -15.070 22.357 1.00 95.62 189 GLN A O 1
ATOM 1505 N N . CYS A 1 190 ? -20.321 -14.175 22.624 1.00 96.06 190 CYS A N 1
ATOM 1506 C CA . CYS A 1 190 ? -20.975 -15.463 22.866 1.00 96.06 190 CYS A CA 1
ATOM 1507 C C . CYS A 1 190 ? -21.093 -16.284 21.570 1.00 96.06 190 CYS A C 1
ATOM 1509 O O . CYS A 1 190 ? -21.073 -15.737 20.467 1.00 96.06 190 CYS A O 1
ATOM 1511 N N . SER A 1 191 ? -21.286 -17.598 21.690 1.00 96.06 191 SER A N 1
ATOM 1512 C CA . SER A 1 191 ? -21.373 -18.509 20.538 1.00 96.06 191 SER A CA 1
ATOM 1513 C C . SER A 1 191 ? -22.540 -18.231 19.584 1.00 96.06 191 SER A C 1
ATOM 1515 O O . SER A 1 191 ? -22.500 -18.683 18.444 1.00 96.06 191 SER A O 1
ATOM 1517 N N . GLU A 1 192 ? -23.576 -17.514 20.031 1.00 95.44 192 GLU A N 1
ATOM 1518 C CA . GLU A 1 192 ? -24.707 -17.103 19.184 1.00 95.44 192 GLU A CA 1
ATOM 1519 C C . GLU A 1 192 ? -24.391 -15.869 18.330 1.00 95.44 192 GLU A C 1
ATOM 1521 O O . GLU A 1 192 ? -25.009 -15.674 17.290 1.00 95.44 192 GLU A O 1
ATOM 1526 N N . CYS A 1 193 ? -23.451 -15.024 18.765 1.00 96.81 193 CYS A N 1
ATOM 1527 C CA . CYS A 1 193 ? -23.109 -13.767 18.092 1.00 96.81 193 CYS A CA 1
ATOM 1528 C C . CYS A 1 193 ? -21.735 -13.813 17.413 1.00 96.81 193 CYS A C 1
ATOM 1530 O O . CYS A 1 193 ? -21.479 -13.042 16.485 1.00 96.81 193 CYS A O 1
ATOM 1532 N N . PHE A 1 194 ? -20.860 -14.731 17.830 1.00 97.31 194 PHE A N 1
ATOM 1533 C CA . PHE A 1 194 ? -19.500 -14.857 17.329 1.00 97.31 194 PHE A CA 1
ATOM 1534 C C . PHE A 1 194 ? -19.086 -16.320 17.152 1.00 97.31 194 PHE A C 1
ATOM 1536 O O . PHE A 1 194 ? -19.086 -17.127 18.083 1.00 97.31 194 PHE A O 1
ATOM 1543 N N . HIS A 1 195 ? -18.662 -16.662 15.939 1.00 96.38 195 HIS A N 1
ATOM 1544 C CA . HIS A 1 195 ? -18.135 -17.977 15.619 1.00 96.38 195 HIS A CA 1
ATOM 1545 C C . HIS A 1 195 ? -16.617 -18.009 15.849 1.00 96.38 195 HIS A C 1
ATOM 1547 O O . HIS A 1 195 ? -15.822 -17.627 14.985 1.00 96.38 195 HIS A O 1
ATOM 1553 N N . ALA A 1 196 ? -16.205 -18.505 17.021 1.00 93.12 196 ALA A N 1
ATOM 1554 C CA . ALA A 1 196 ? -14.806 -18.522 17.459 1.00 93.12 196 ALA A CA 1
ATOM 1555 C C . ALA A 1 196 ? -13.855 -19.252 16.491 1.00 93.12 196 ALA A C 1
ATOM 1557 O O . ALA A 1 196 ? -12.703 -18.859 16.341 1.00 93.12 196 ALA A O 1
ATOM 1558 N N . GLY A 1 197 ? -14.329 -20.291 15.791 1.00 92.19 197 GLY A N 1
ATOM 1559 C CA . GLY A 1 197 ? -13.496 -21.066 14.866 1.00 92.19 197 GLY A CA 1
ATOM 1560 C C . GLY A 1 197 ? -13.054 -20.297 13.616 1.00 92.19 197 GLY A C 1
ATOM 1561 O O . GLY A 1 197 ? -11.990 -20.587 13.072 1.00 92.19 197 GLY A O 1
ATOM 1562 N N . SER A 1 198 ? -13.854 -19.328 13.163 1.00 93.38 198 SER A N 1
ATOM 1563 C CA . SER A 1 198 ? -13.544 -18.470 12.007 1.00 93.38 198 SER A CA 1
ATOM 1564 C C . SER A 1 198 ? -13.215 -17.032 12.402 1.00 93.38 198 SER A C 1
ATOM 1566 O O . SER A 1 198 ? -12.919 -16.226 11.525 1.00 93.38 198 SER A O 1
ATOM 1568 N N . TYR A 1 199 ? -13.275 -16.709 13.698 1.00 92.19 199 TYR A N 1
ATOM 1569 C CA . TYR A 1 199 ? -13.154 -15.351 14.227 1.00 92.19 199 TYR A CA 1
ATOM 1570 C C . TYR A 1 199 ? -14.109 -14.366 13.536 1.00 92.19 199 TYR A C 1
ATOM 1572 O O . TYR A 1 199 ? -13.712 -13.283 13.110 1.00 92.19 199 TYR A O 1
ATOM 1580 N N . SER A 1 200 ? -15.372 -14.763 13.365 1.00 95.50 200 SER A N 1
ATOM 1581 C CA . SER A 1 200 ? -16.356 -13.987 12.600 1.00 95.50 200 SER A CA 1
ATOM 1582 C C . SER A 1 200 ? -17.606 -13.701 13.420 1.00 95.50 200 SER A C 1
ATOM 1584 O O . SER A 1 200 ? -18.098 -14.576 14.131 1.00 95.50 200 SER A O 1
ATOM 1586 N N . ARG A 1 201 ? -18.156 -12.493 13.269 1.00 96.44 201 ARG A N 1
ATOM 1587 C CA . ARG A 1 201 ? -19.497 -12.172 13.768 1.00 96.44 201 ARG A CA 1
ATOM 1588 C C . ARG A 1 201 ? -20.541 -12.965 12.980 1.00 96.44 201 ARG A C 1
ATOM 1590 O O . ARG A 1 201 ? -20.452 -13.065 11.760 1.00 96.44 201 ARG A O 1
ATOM 1597 N N . VAL A 1 202 ? -21.511 -13.516 13.697 1.00 96.06 202 VAL A N 1
ATOM 1598 C CA . VAL A 1 202 ? -22.713 -14.179 13.161 1.00 96.06 202 VAL A CA 1
ATOM 1599 C C . VAL A 1 202 ? -23.994 -13.546 13.715 1.00 96.06 202 VAL A C 1
ATOM 1601 O O . VAL A 1 202 ? -25.081 -14.084 13.539 1.00 96.06 202 VAL A O 1
ATOM 1604 N N . HIS A 1 203 ? -23.854 -12.398 14.385 1.00 94.00 203 HIS A N 1
ATOM 1605 C CA . HIS A 1 203 ? -24.960 -11.585 14.865 1.00 94.00 203 HIS A CA 1
ATOM 1606 C C . HIS A 1 203 ? -25.905 -11.206 13.713 1.00 94.00 203 HIS A C 1
ATOM 1608 O O . HIS A 1 203 ? -25.461 -10.727 12.667 1.00 94.00 203 HIS A O 1
ATOM 1614 N N . ASP A 1 204 ? -27.200 -11.440 13.914 1.00 91.75 204 ASP A N 1
ATOM 1615 C CA . ASP A 1 204 ? -28.230 -11.254 12.895 1.00 91.75 204 ASP A CA 1
ATOM 1616 C C . ASP A 1 204 ? -28.656 -9.784 12.792 1.00 91.75 204 ASP A C 1
ATOM 1618 O O . ASP A 1 204 ? -29.508 -9.307 13.544 1.00 91.75 204 ASP A O 1
ATOM 1622 N N . TRP A 1 205 ? -28.070 -9.079 11.825 1.00 94.25 205 TRP A N 1
ATOM 1623 C CA . TRP A 1 205 ? -28.415 -7.691 11.525 1.00 94.25 205 TRP A CA 1
ATOM 1624 C C . TRP A 1 205 ? -29.807 -7.512 10.898 1.00 94.25 205 TRP A C 1
ATOM 1626 O O . TRP A 1 205 ? -30.315 -6.396 10.914 1.00 94.25 205 TRP A O 1
ATOM 1636 N N . GLU A 1 206 ? -30.463 -8.563 10.386 1.00 94.62 206 GLU A N 1
ATOM 1637 C CA . GLU A 1 206 ? -31.837 -8.447 9.862 1.00 94.62 206 GLU A CA 1
ATOM 1638 C C . GLU A 1 206 ? -32.864 -8.268 10.986 1.00 94.62 206 GLU A C 1
ATOM 1640 O O . GLU A 1 206 ? -33.946 -7.720 10.773 1.00 94.62 206 GLU A O 1
ATOM 1645 N N . ARG A 1 207 ? -32.523 -8.731 12.192 1.00 90.31 207 ARG A N 1
ATOM 1646 C CA . ARG A 1 207 ? -33.372 -8.659 13.391 1.00 90.31 207 ARG A CA 1
ATOM 1647 C C . ARG A 1 207 ? -32.826 -7.721 14.460 1.00 90.31 207 ARG A C 1
ATOM 1649 O O . ARG A 1 207 ? -33.424 -7.605 15.528 1.00 90.31 207 ARG A O 1
ATOM 1656 N N . PHE A 1 208 ? -31.693 -7.082 14.195 1.00 94.12 208 PHE A N 1
ATOM 1657 C CA . PHE A 1 208 ? -31.063 -6.156 15.118 1.00 94.12 208 PHE A CA 1
ATOM 1658 C C . PHE A 1 208 ? -31.611 -4.745 14.914 1.00 94.12 208 PHE A C 1
ATOM 1660 O O . PHE A 1 208 ? -31.490 -4.179 13.830 1.00 94.12 208 PHE A O 1
ATOM 1667 N N . ASP A 1 209 ? -32.176 -4.167 15.972 1.00 94.88 209 ASP A N 1
ATOM 1668 C CA . ASP A 1 209 ? -32.515 -2.747 16.028 1.00 94.88 209 ASP A CA 1
ATOM 1669 C C . ASP A 1 209 ? -31.472 -2.006 16.889 1.00 94.88 209 ASP A C 1
ATOM 1671 O O . ASP A 1 209 ? -31.456 -2.158 18.116 1.00 94.88 209 ASP A O 1
ATOM 1675 N N . PRO A 1 210 ? -30.592 -1.192 16.274 1.00 95.12 210 PRO A N 1
ATOM 1676 C CA . PRO A 1 210 ? -29.625 -0.377 16.995 1.00 95.12 210 PRO A CA 1
ATOM 1677 C C . PRO A 1 210 ? -30.252 0.558 18.026 1.00 95.12 210 PRO A C 1
ATOM 1679 O O . PRO A 1 210 ? -29.602 0.853 19.028 1.00 95.12 210 PRO A O 1
ATOM 1682 N N . GLU A 1 211 ? -31.486 1.026 17.823 1.00 93.75 211 GLU A N 1
ATOM 1683 C CA . GLU A 1 211 ? -32.157 1.973 18.718 1.00 93.75 211 GLU A CA 1
ATOM 1684 C C . GLU A 1 211 ? -32.749 1.295 19.956 1.00 93.75 211 GLU A C 1
ATOM 1686 O O . GLU A 1 211 ? -32.802 1.909 21.023 1.00 93.75 211 GLU A O 1
ATOM 1691 N N . SER A 1 212 ? -33.088 0.006 19.873 1.00 92.88 212 SER A N 1
ATOM 1692 C CA . SER A 1 212 ? -33.652 -0.746 20.999 1.00 92.88 212 SER A CA 1
ATOM 1693 C C . SER A 1 212 ? -32.607 -1.246 22.004 1.00 92.88 212 SER A C 1
ATOM 1695 O O . SER A 1 212 ? -32.965 -1.851 23.016 1.00 92.88 212 SER A O 1
ATOM 1697 N N . VAL A 1 213 ? -31.309 -1.056 21.738 1.00 96.06 213 VAL A N 1
ATOM 1698 C CA . VAL A 1 213 ? -30.240 -1.570 22.607 1.00 96.06 213 VAL A CA 1
ATOM 1699 C C . VAL A 1 213 ? -30.221 -0.824 23.942 1.00 96.06 213 VAL A C 1
ATOM 1701 O O . VAL A 1 213 ? -29.865 0.357 24.005 1.00 96.06 213 VAL A O 1
ATOM 1704 N N . ALA A 1 214 ? -30.546 -1.550 25.013 1.00 95.88 214 ALA A N 1
ATOM 1705 C CA . ALA A 1 214 ? -30.543 -1.069 26.389 1.00 95.88 214 ALA A CA 1
ATOM 1706 C C . ALA A 1 214 ? -30.029 -2.147 27.356 1.00 95.88 214 ALA A C 1
ATOM 1708 O O . ALA A 1 214 ? -30.330 -3.337 27.206 1.00 95.88 214 ALA A O 1
ATOM 1709 N N . ILE A 1 215 ? -29.262 -1.720 28.361 1.00 97.00 215 ILE A N 1
ATOM 1710 C CA . ILE A 1 215 ? -28.790 -2.581 29.449 1.00 97.00 215 ILE A CA 1
ATOM 1711 C C . ILE A 1 215 ? -29.944 -2.816 30.428 1.00 97.00 215 ILE A C 1
ATOM 1713 O O . ILE A 1 215 ? -30.567 -1.866 30.897 1.00 97.00 215 ILE A O 1
ATOM 1717 N N . ARG A 1 216 ? -30.200 -4.082 30.768 1.00 96.69 216 ARG A N 1
ATOM 1718 C CA . ARG A 1 216 ? -31.038 -4.461 31.914 1.00 96.69 216 ARG A CA 1
ATOM 1719 C C . ARG A 1 216 ? -30.212 -4.514 33.194 1.00 96.69 216 ARG A C 1
ATOM 1721 O O . ARG A 1 216 ? -30.644 -4.019 34.226 1.00 96.69 216 ARG A O 1
ATOM 1728 N N . GLU A 1 217 ? -29.029 -5.113 33.113 1.00 96.88 217 GLU A N 1
ATOM 1729 C CA . GLU A 1 217 ? -28.089 -5.255 34.223 1.00 96.88 217 GLU A CA 1
ATOM 1730 C C . GLU A 1 217 ? -26.656 -5.274 33.683 1.00 96.88 217 GLU A C 1
ATOM 1732 O O . GLU A 1 217 ? -26.402 -5.826 32.613 1.00 96.88 217 GLU A O 1
ATOM 1737 N N . CYS A 1 218 ? -25.720 -4.664 34.405 1.00 96.81 218 CYS A N 1
ATOM 1738 C CA . CYS A 1 218 ? -24.303 -4.675 34.060 1.00 96.81 218 CYS A CA 1
ATOM 1739 C C . CYS A 1 218 ? -23.479 -4.768 35.340 1.00 96.81 218 CYS A C 1
ATOM 1741 O O . CYS A 1 218 ? -23.639 -3.937 36.236 1.00 96.81 218 CYS A O 1
ATOM 1743 N N . VAL A 1 219 ? -22.618 -5.779 35.430 1.00 96.62 219 VAL A N 1
ATOM 1744 C CA . VAL A 1 219 ? -21.798 -6.038 36.615 1.00 96.62 219 VAL A CA 1
ATOM 1745 C C . VAL A 1 219 ? -20.345 -6.275 36.234 1.00 96.62 219 VAL A C 1
ATOM 1747 O O . VAL A 1 219 ? -20.029 -6.811 35.171 1.00 96.62 219 VAL A O 1
ATOM 1750 N N . VAL A 1 220 ? -19.451 -5.885 37.140 1.00 96.56 220 VAL A N 1
ATOM 1751 C CA . VAL A 1 220 ? -18.052 -6.303 37.090 1.00 96.56 220 VAL A CA 1
ATOM 1752 C C . VAL A 1 220 ? -17.960 -7.690 37.714 1.00 96.56 220 VAL A C 1
ATOM 1754 O O . VAL A 1 220 ? -18.389 -7.892 38.849 1.00 96.56 220 VAL A O 1
ATOM 1757 N N . ALA A 1 221 ? -17.410 -8.640 36.973 1.00 93.12 221 ALA A N 1
ATOM 1758 C CA . ALA A 1 221 ? -17.230 -10.021 37.389 1.00 93.12 221 ALA A CA 1
ATOM 1759 C C . ALA A 1 221 ? -15.744 -10.412 37.355 1.00 93.12 221 ALA A C 1
ATOM 1761 O O . ALA A 1 221 ? -14.881 -9.628 36.952 1.00 93.12 221 ALA A O 1
ATOM 1762 N N . ASP A 1 222 ? -15.454 -11.628 37.823 1.00 91.94 222 ASP A N 1
ATOM 1763 C CA . ASP A 1 222 ? -14.115 -12.231 37.818 1.00 91.94 222 ASP A CA 1
ATOM 1764 C C . ASP A 1 222 ? -13.019 -11.305 38.378 1.00 91.94 222 ASP A C 1
ATOM 1766 O O . ASP A 1 222 ? -12.009 -11.031 37.736 1.00 91.94 222 ASP A O 1
ATOM 1770 N N . ASN A 1 223 ? -13.259 -10.752 39.573 1.00 90.19 223 ASN A N 1
ATOM 1771 C CA . ASN A 1 223 ? -12.327 -9.854 40.269 1.00 90.19 223 ASN A CA 1
ATOM 1772 C C . ASN A 1 223 ? -11.856 -8.650 39.428 1.00 90.19 223 ASN A C 1
ATOM 1774 O O . ASN A 1 223 ? -10.722 -8.198 39.571 1.00 90.19 223 ASN A O 1
ATOM 1778 N N . GLY A 1 224 ? -12.718 -8.127 38.550 1.00 90.44 224 GLY A N 1
ATOM 1779 C CA . GLY A 1 224 ? -12.383 -6.998 37.681 1.00 90.44 224 GLY A CA 1
ATOM 1780 C C . GLY A 1 224 ? -11.925 -7.394 36.281 1.00 90.44 224 GLY A C 1
ATOM 1781 O O . GLY A 1 224 ? -11.688 -6.517 35.459 1.00 90.44 224 GLY A O 1
ATOM 1782 N N . ASN A 1 225 ? -11.818 -8.680 35.959 1.00 93.88 225 ASN A N 1
ATOM 1783 C CA . ASN A 1 225 ? -11.352 -9.103 34.637 1.00 93.88 225 ASN A CA 1
ATOM 1784 C C . ASN A 1 225 ? -12.463 -9.155 33.585 1.00 93.88 225 ASN A C 1
ATOM 1786 O O . ASN A 1 225 ? -12.163 -9.286 32.397 1.0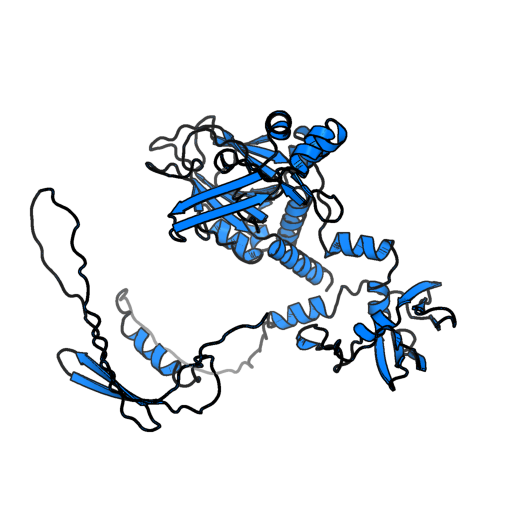0 93.88 225 ASN A O 1
ATOM 1790 N N . LEU A 1 226 ? -13.730 -9.043 33.992 1.00 95.19 226 LEU A N 1
ATOM 1791 C CA . LEU A 1 226 ? -14.872 -9.234 33.107 1.00 95.19 226 LEU A CA 1
ATOM 1792 C C . LEU A 1 226 ? -15.963 -8.183 33.335 1.00 95.19 226 LEU A C 1
ATOM 1794 O O . LEU A 1 226 ? -16.328 -7.889 34.472 1.00 95.19 226 LEU A O 1
ATOM 1798 N N . VAL A 1 227 ? -16.540 -7.675 32.247 1.00 97.25 227 VAL A N 1
ATOM 1799 C CA . VAL A 1 227 ? -17.845 -6.999 32.255 1.00 97.25 227 VAL A CA 1
ATOM 1800 C C . VAL A 1 227 ? -18.901 -7.982 31.784 1.00 97.25 227 VAL A C 1
ATOM 1802 O O . VAL A 1 227 ? -18.801 -8.515 30.677 1.00 97.25 227 VAL A O 1
ATOM 1805 N N . ASP A 1 228 ? -19.921 -8.192 32.606 1.00 97.75 228 ASP A N 1
ATOM 1806 C CA . ASP A 1 228 ? -21.081 -9.015 32.287 1.00 97.75 228 ASP A CA 1
ATOM 1807 C C . ASP A 1 228 ? -22.301 -8.118 32.084 1.00 97.75 228 ASP A C 1
ATOM 1809 O O . ASP A 1 228 ? -22.700 -7.388 32.993 1.00 97.75 228 ASP A O 1
ATOM 1813 N N . ILE A 1 229 ? -22.864 -8.139 30.878 1.00 98.25 229 ILE A N 1
ATOM 1814 C CA . ILE A 1 229 ? -24.006 -7.317 30.486 1.00 98.25 229 ILE A CA 1
ATOM 1815 C C . ILE A 1 229 ? -25.177 -8.232 30.176 1.00 98.25 229 ILE A C 1
ATOM 1817 O O . ILE A 1 229 ? -25.100 -9.081 29.287 1.00 98.25 229 ILE A O 1
ATOM 1821 N N . THR A 1 230 ? -26.296 -7.992 30.846 1.00 98.19 230 THR A N 1
ATOM 1822 C CA . THR A 1 230 ? -27.591 -8.527 30.449 1.00 98.19 230 THR A CA 1
ATOM 1823 C C . THR A 1 230 ? -28.412 -7.430 29.787 1.00 98.19 230 THR A C 1
ATOM 1825 O O . THR A 1 230 ? -28.643 -6.369 30.368 1.00 98.19 230 THR A O 1
ATOM 1828 N N . TRP A 1 231 ? -28.855 -7.681 28.562 1.00 97.56 231 TRP A N 1
ATOM 1829 C CA . TRP A 1 231 ? -29.623 -6.748 27.744 1.00 97.56 231 TRP A CA 1
ATOM 1830 C C . TRP A 1 231 ? -31.124 -6.835 28.050 1.00 97.56 231 TRP A C 1
ATOM 1832 O O . TRP A 1 231 ? -31.604 -7.799 28.652 1.00 97.56 231 TRP A O 1
ATOM 1842 N N . HIS A 1 232 ? -31.889 -5.822 27.639 1.00 95.62 232 HIS A N 1
ATOM 1843 C CA . HIS A 1 232 ? -33.340 -5.777 27.857 1.00 95.62 232 HIS A CA 1
ATOM 1844 C C . HIS A 1 232 ? -34.101 -6.921 27.156 1.00 95.62 232 HIS A C 1
ATOM 1846 O O . HIS A 1 232 ? -35.118 -7.383 27.669 1.00 95.62 232 HIS A O 1
ATOM 1852 N N . ASP A 1 233 ? -33.586 -7.427 26.031 1.00 94.19 233 ASP A N 1
ATOM 1853 C CA . ASP A 1 233 ? -34.104 -8.615 25.329 1.00 94.19 233 ASP A CA 1
ATOM 1854 C C . ASP A 1 233 ? -33.793 -9.941 26.064 1.00 94.19 233 ASP A C 1
ATOM 1856 O O . ASP A 1 233 ? -34.228 -11.009 25.639 1.00 94.19 233 ASP A O 1
ATOM 1860 N N . GLY A 1 234 ? -33.058 -9.882 27.181 1.00 95.75 234 GLY A N 1
ATOM 1861 C CA . GLY A 1 234 ? -32.623 -11.035 27.965 1.00 95.75 234 GLY A CA 1
ATOM 1862 C C . GLY A 1 234 ? -31.327 -11.683 27.473 1.00 95.75 234 GLY A C 1
ATOM 1863 O O . GLY A 1 234 ? -30.831 -12.587 28.145 1.00 95.75 234 GLY A O 1
ATOM 1864 N N . HIS A 1 235 ? -30.752 -11.230 26.354 1.00 97.00 235 HIS A N 1
ATOM 1865 C CA . HIS A 1 235 ? -29.460 -11.709 25.873 1.00 97.00 235 HIS A CA 1
ATOM 1866 C C . HIS A 1 235 ? -28.347 -11.339 26.864 1.00 97.00 235 HIS A C 1
ATOM 1868 O O . HIS A 1 235 ? -28.424 -10.321 27.556 1.00 97.00 235 HIS A O 1
ATOM 1874 N N . ARG A 1 236 ? -27.278 -12.140 26.914 1.00 97.75 236 ARG A N 1
ATOM 1875 C CA . ARG A 1 236 ? -26.134 -11.916 27.808 1.00 97.75 236 ARG A CA 1
ATOM 1876 C C . ARG A 1 236 ? -24.835 -11.836 27.017 1.00 97.75 236 ARG A C 1
ATOM 1878 O O . ARG A 1 236 ? -24.562 -12.690 26.177 1.00 97.75 236 ARG A O 1
ATOM 1885 N N . SER A 1 237 ? -24.025 -10.828 27.314 1.00 98.25 237 SER A N 1
ATOM 1886 C CA . SER A 1 237 ? -22.718 -10.597 26.699 1.00 98.25 237 SER A CA 1
ATOM 1887 C C . SER A 1 237 ? -21.648 -10.446 27.770 1.00 98.25 237 SER A C 1
ATOM 1889 O O . SER A 1 237 ? -21.869 -9.800 28.788 1.00 98.25 237 SER A O 1
ATOM 1891 N N . GLN A 1 238 ? -20.477 -11.025 27.519 1.00 97.31 238 GLN A N 1
ATOM 1892 C CA . GLN A 1 238 ? -19.335 -10.980 28.425 1.00 97.31 238 GLN A CA 1
ATOM 1893 C C . GLN A 1 238 ? -18.116 -10.433 27.683 1.00 97.31 238 GLN A C 1
ATOM 1895 O O . GLN A 1 238 ? -17.813 -10.889 26.578 1.00 97.31 238 GLN A O 1
ATOM 1900 N N . PHE A 1 239 ? -17.426 -9.466 28.286 1.00 97.00 239 PHE A N 1
ATOM 1901 C CA . PHE A 1 239 ? -16.260 -8.808 27.696 1.00 97.00 239 PHE A CA 1
ATOM 1902 C C . PHE A 1 239 ? -15.097 -8.802 28.679 1.00 97.00 239 PHE A C 1
ATOM 1904 O O . PHE A 1 239 ? -15.230 -8.305 29.796 1.00 97.00 239 PHE A O 1
ATOM 1911 N N . ASN A 1 240 ? -13.948 -9.327 28.255 1.00 94.94 240 ASN A N 1
ATOM 1912 C CA . ASN A 1 240 ? -12.723 -9.261 29.049 1.00 94.94 240 ASN A CA 1
ATOM 1913 C C . ASN A 1 240 ? -12.231 -7.811 29.152 1.00 94.94 240 ASN A C 1
ATOM 1915 O O . ASN A 1 240 ? -12.280 -7.075 28.164 1.00 94.94 240 ASN A O 1
ATOM 1919 N N . ALA A 1 241 ? -11.683 -7.432 30.307 1.00 92.88 241 ALA A N 1
ATOM 1920 C CA . ALA A 1 241 ? -11.107 -6.109 30.552 1.00 92.88 241 ALA A CA 1
ATOM 1921 C C . ALA A 1 241 ? -10.058 -5.736 29.497 1.00 92.88 241 ALA A C 1
ATOM 1923 O O . ALA A 1 241 ? -10.180 -4.706 28.841 1.00 92.88 241 ALA A O 1
ATOM 1924 N N . ALA A 1 242 ? -9.127 -6.655 29.231 1.00 91.56 242 ALA A N 1
ATOM 1925 C CA . ALA A 1 242 ? -8.120 -6.534 28.179 1.00 91.56 242 ALA A CA 1
ATOM 1926 C C . ALA A 1 242 ? -8.718 -6.269 26.789 1.00 91.56 242 ALA A C 1
ATOM 1928 O O . ALA A 1 242 ? -8.200 -5.466 26.021 1.00 91.56 242 ALA A O 1
ATOM 1929 N N . TRP A 1 243 ? -9.826 -6.939 26.457 1.00 93.94 243 TRP A N 1
ATOM 1930 C CA . TRP A 1 243 ? -10.468 -6.799 25.150 1.00 93.94 243 TRP A CA 1
ATOM 1931 C C . TRP A 1 243 ? -11.122 -5.425 24.983 1.00 93.94 243 TRP A C 1
ATOM 1933 O O . TRP A 1 243 ? -11.073 -4.863 23.887 1.00 93.94 243 TRP A O 1
ATOM 1943 N N . LEU A 1 244 ? -11.722 -4.902 26.060 1.00 95.44 244 LEU A N 1
ATOM 1944 C CA . LEU A 1 244 ? -12.300 -3.560 26.107 1.00 95.44 244 LEU A CA 1
ATOM 1945 C C . LEU A 1 244 ? -11.208 -2.494 26.043 1.00 95.44 244 LEU A C 1
ATOM 1947 O O . LEU A 1 244 ? -11.316 -1.575 25.238 1.00 95.44 244 LEU A O 1
ATOM 1951 N N . GLU A 1 245 ? -10.154 -2.632 26.846 1.00 93.06 245 GLU A N 1
ATOM 1952 C CA . GLU A 1 245 ? -9.024 -1.703 26.865 1.00 93.06 245 GLU A CA 1
ATOM 1953 C C . GLU A 1 245 ? -8.370 -1.591 25.483 1.00 93.06 245 GLU A C 1
ATOM 1955 O O . GLU A 1 245 ? -8.270 -0.489 24.955 1.00 93.06 245 GLU A O 1
ATOM 1960 N N . ASP A 1 246 ? -8.067 -2.711 24.823 1.00 92.69 246 ASP A N 1
ATOM 1961 C CA . ASP A 1 246 ? -7.505 -2.746 23.461 1.00 92.69 246 ASP A CA 1
ATOM 1962 C C . ASP A 1 246 ? -8.412 -2.063 22.409 1.00 92.69 246 ASP A C 1
ATOM 1964 O O . ASP A 1 246 ? -7.950 -1.512 21.411 1.00 92.69 246 ASP A O 1
ATOM 1968 N N . ARG A 1 247 ? -9.732 -2.041 22.638 1.00 95.25 247 ARG A N 1
ATOM 1969 C CA . ARG A 1 247 ? -10.740 -1.487 21.710 1.00 95.25 247 ARG A CA 1
ATOM 1970 C C . ARG A 1 247 ? -11.361 -0.184 22.192 1.00 95.25 247 ARG A C 1
ATOM 1972 O O . ARG A 1 247 ? -12.435 0.194 21.722 1.00 95.25 247 ARG A O 1
ATOM 1979 N N . ASN A 1 248 ? -10.722 0.509 23.128 1.00 95.50 248 ASN A N 1
ATOM 1980 C CA . ASN A 1 248 ? -11.254 1.773 23.609 1.00 95.50 248 ASN A CA 1
ATOM 1981 C C . ASN A 1 248 ? -11.308 2.819 22.475 1.00 95.50 248 ASN A C 1
ATOM 1983 O O . ASN A 1 248 ? -10.460 2.850 21.581 1.00 95.50 248 ASN A O 1
ATOM 1987 N N . PHE A 1 249 ? -12.304 3.703 22.538 1.00 96.50 249 PHE A N 1
ATOM 1988 C CA . PHE A 1 249 ? -12.572 4.717 21.512 1.00 96.50 249 PHE A CA 1
ATOM 1989 C C . PHE A 1 249 ? -11.794 6.025 21.715 1.00 96.50 249 PHE A C 1
ATOM 1991 O O . PHE A 1 249 ? -12.155 7.057 21.144 1.00 96.50 249 PHE A O 1
ATOM 1998 N N . THR A 1 250 ? -10.738 6.037 22.536 1.00 96.06 250 THR A N 1
ATOM 1999 C CA . THR A 1 250 ? -9.917 7.247 22.646 1.00 96.06 250 THR A CA 1
ATOM 2000 C C . THR A 1 250 ? -9.241 7.535 21.306 1.00 96.06 250 THR A C 1
ATOM 2002 O O . THR A 1 250 ? -8.876 6.630 20.545 1.00 96.06 250 THR A O 1
ATOM 2005 N N . LYS A 1 251 ? -9.054 8.826 21.013 1.00 95.56 251 LYS A N 1
ATOM 2006 C CA . LYS A 1 251 ? -8.354 9.264 19.801 1.00 95.56 251 LYS A CA 1
ATOM 2007 C C . LYS A 1 251 ? -6.953 8.646 19.715 1.00 95.56 251 LYS A C 1
ATOM 2009 O O . LYS A 1 251 ? -6.584 8.138 18.664 1.00 95.56 251 LYS A O 1
ATOM 2014 N N . GLN A 1 252 ? -6.227 8.629 20.834 1.00 94.62 252 GLN A N 1
ATOM 2015 C CA . GLN A 1 252 ? -4.886 8.056 20.926 1.00 94.62 252 GLN A CA 1
ATOM 2016 C C . GLN A 1 252 ? -4.868 6.563 20.571 1.00 94.62 252 GLN A C 1
ATOM 2018 O O . GLN A 1 252 ? -4.062 6.163 19.736 1.00 94.62 252 GLN A O 1
ATOM 2023 N N . ASN A 1 253 ? -5.768 5.755 21.146 1.00 93.88 253 ASN A N 1
ATOM 2024 C CA . ASN A 1 253 ? -5.829 4.322 20.844 1.00 93.88 253 ASN A CA 1
ATOM 2025 C C . ASN A 1 253 ? -6.168 4.067 19.370 1.00 93.88 253 ASN A C 1
ATOM 2027 O O . ASN A 1 253 ? -5.548 3.234 18.714 1.00 93.88 253 ASN A O 1
ATOM 2031 N N . SER A 1 254 ? -7.108 4.843 18.822 1.00 92.81 254 SER A N 1
ATOM 2032 C CA . SER A 1 254 ? -7.498 4.740 17.412 1.00 92.81 254 SER A CA 1
ATOM 2033 C C . SER A 1 254 ? -6.327 5.059 16.474 1.00 92.81 254 SER A C 1
ATOM 2035 O O . SER A 1 254 ? -6.065 4.320 15.527 1.00 92.81 254 SER A O 1
ATOM 2037 N N . GLU A 1 255 ? -5.589 6.139 16.745 1.00 91.94 255 GLU A N 1
ATOM 2038 C CA . GLU A 1 255 ? -4.411 6.531 15.964 1.00 91.94 255 GLU A CA 1
ATOM 2039 C C . GLU A 1 255 ? -3.285 5.497 16.072 1.00 91.94 255 GLU A C 1
ATOM 2041 O O . GLU A 1 255 ? -2.700 5.126 15.051 1.00 91.94 255 GLU A O 1
ATOM 2046 N N . GLN A 1 256 ? -3.026 4.988 17.280 1.00 91.19 256 GLN A N 1
ATOM 2047 C CA . GLN A 1 256 ? -2.025 3.952 17.524 1.00 91.19 256 GLN A CA 1
ATOM 2048 C C . GLN A 1 256 ? -2.370 2.653 16.785 1.00 91.19 256 GLN A C 1
ATOM 2050 O O . GLN A 1 256 ? -1.520 2.114 16.077 1.00 91.19 256 GLN A O 1
ATOM 2055 N N . TYR A 1 257 ? -3.617 2.180 16.875 1.00 91.44 257 TYR A N 1
ATOM 2056 C CA . TYR A 1 257 ? -4.057 0.969 16.183 1.00 91.44 257 TYR A CA 1
ATOM 2057 C C . TYR A 1 257 ? -3.892 1.090 14.663 1.00 91.44 257 TYR A C 1
ATOM 2059 O O . TYR A 1 257 ? -3.382 0.178 14.008 1.00 91.44 257 TYR A O 1
ATOM 2067 N N . LEU A 1 258 ? -4.291 2.225 14.081 1.00 90.44 258 LEU A N 1
ATOM 2068 C CA . LEU A 1 258 ? -4.160 2.450 12.640 1.00 90.44 258 LEU A CA 1
ATOM 2069 C C . LEU A 1 258 ? -2.693 2.512 12.189 1.00 90.44 258 LEU A C 1
ATOM 2071 O O . LEU A 1 258 ? -2.353 1.983 11.127 1.00 90.44 258 LEU A O 1
ATOM 2075 N N . GLU A 1 259 ? -1.821 3.126 12.987 1.00 87.44 259 GLU A N 1
ATOM 2076 C CA . GLU A 1 259 ? -0.388 3.210 12.699 1.00 87.44 259 GLU A CA 1
ATOM 2077 C C . GLU A 1 259 ? 0.311 1.851 12.820 1.00 87.44 259 GLU A C 1
ATOM 2079 O O . GLU A 1 259 ? 1.152 1.501 11.987 1.00 87.44 259 GLU A O 1
ATOM 2084 N N . GLU A 1 260 ? -0.059 1.060 13.825 1.00 86.50 260 GLU A N 1
ATOM 2085 C CA . GLU A 1 260 ? 0.593 -0.209 14.111 1.00 86.50 260 GLU A CA 1
ATOM 2086 C C . GLU A 1 260 ? 0.063 -1.360 13.247 1.00 86.50 260 GLU A C 1
ATOM 2088 O O . GLU A 1 260 ? 0.857 -2.147 12.713 1.00 86.50 260 GLU A O 1
ATOM 2093 N N . TRP A 1 261 ? -1.257 -1.461 13.087 1.00 89.06 261 TRP A N 1
ATOM 2094 C CA . TRP A 1 261 ? -1.914 -2.639 12.519 1.00 89.06 261 TRP A CA 1
ATOM 2095 C C . TRP A 1 261 ? -2.519 -2.411 11.137 1.00 89.06 261 TRP A C 1
ATOM 2097 O O . TRP A 1 261 ? -2.544 -3.357 10.347 1.00 89.06 261 TRP A O 1
ATOM 2107 N N . TYR A 1 262 ? -2.984 -1.206 10.789 1.00 88.38 262 TYR A N 1
ATOM 2108 C CA . TYR A 1 262 ? -3.601 -0.981 9.476 1.00 88.38 262 TYR A CA 1
ATOM 2109 C C . TYR A 1 262 ? -2.561 -0.800 8.365 1.00 88.38 262 TYR A C 1
ATOM 2111 O O . TYR A 1 262 ? -2.302 -1.753 7.622 1.00 88.38 262 TYR A O 1
ATOM 2119 N N . ARG A 1 263 ? -1.988 0.402 8.241 1.00 84.62 263 ARG A N 1
ATOM 2120 C CA . ARG A 1 263 ? -0.999 0.761 7.214 1.00 84.62 263 ARG A CA 1
ATOM 2121 C C . ARG A 1 263 ? 0.029 1.720 7.823 1.00 84.62 263 ARG A C 1
ATOM 2123 O O . ARG A 1 263 ? -0.282 2.903 7.979 1.00 84.62 263 ARG A O 1
ATOM 2130 N N . PRO A 1 264 ? 1.244 1.240 8.151 1.00 83.12 264 PRO A N 1
ATOM 2131 C CA . PRO A 1 264 ? 2.299 2.103 8.667 1.00 83.12 264 PRO A CA 1
ATOM 2132 C C . PRO A 1 264 ? 2.571 3.276 7.721 1.00 83.12 264 PRO A C 1
ATOM 2134 O O . PRO A 1 264 ? 2.573 3.116 6.497 1.00 83.12 264 PRO A O 1
ATOM 2137 N N . LYS A 1 265 ? 2.800 4.462 8.291 1.00 86.00 265 LYS A N 1
ATOM 2138 C CA . LYS A 1 265 ? 2.973 5.695 7.515 1.00 86.00 265 LYS A CA 1
ATOM 2139 C C . LYS A 1 265 ? 4.280 5.647 6.705 1.00 86.00 265 LYS A C 1
ATOM 2141 O O . LYS A 1 265 ? 5.340 5.370 7.279 1.00 86.00 265 LYS A O 1
ATOM 2146 N N . PRO A 1 266 ? 4.250 5.951 5.395 1.00 93.69 266 PRO A N 1
ATOM 2147 C CA . PRO A 1 266 ? 5.474 6.085 4.617 1.00 93.69 266 PRO A CA 1
ATOM 2148 C C . PRO A 1 266 ? 6.292 7.292 5.102 1.00 93.69 266 PRO A C 1
ATOM 2150 O O . PRO A 1 266 ? 5.736 8.347 5.403 1.00 93.69 266 PRO A O 1
ATOM 2153 N N . ARG A 1 267 ? 7.624 7.167 5.130 1.00 96.25 267 ARG A N 1
ATOM 2154 C CA . ARG A 1 267 ? 8.544 8.312 5.218 1.00 96.25 267 ARG A CA 1
ATOM 2155 C C . ARG A 1 267 ? 8.905 8.730 3.799 1.00 96.25 267 ARG A C 1
ATOM 2157 O O . ARG A 1 267 ? 9.584 7.965 3.113 1.00 96.25 267 ARG A O 1
ATOM 2164 N N . LEU A 1 268 ? 8.454 9.911 3.384 1.00 98.12 268 LEU A N 1
ATOM 2165 C CA . LEU A 1 268 ? 8.846 10.527 2.114 1.00 98.12 268 LEU A CA 1
ATOM 2166 C C . LEU A 1 268 ? 10.336 10.886 2.135 1.00 98.12 268 LEU A C 1
ATOM 2168 O O . LEU A 1 268 ? 10.866 11.188 3.206 1.00 98.12 268 LEU A O 1
ATOM 2172 N N . TRP A 1 269 ? 11.001 10.829 0.983 1.00 98.50 269 TRP A N 1
ATOM 2173 C CA . TRP A 1 269 ? 12.428 11.139 0.884 1.00 98.50 269 TRP A CA 1
ATOM 2174 C C . TRP A 1 269 ? 12.805 11.807 -0.439 1.00 98.50 269 TRP A C 1
ATOM 2176 O O . TRP A 1 269 ? 12.178 11.584 -1.473 1.00 98.50 269 TRP A O 1
ATOM 2186 N N . LYS A 1 270 ? 13.858 12.625 -0.394 1.00 98.06 270 LYS A N 1
ATOM 2187 C CA . LYS A 1 270 ? 14.483 13.281 -1.551 1.00 98.06 270 LYS A CA 1
ATOM 2188 C C . LYS A 1 270 ? 15.786 12.589 -1.944 1.00 98.06 270 LYS A C 1
ATOM 2190 O O . LYS A 1 270 ? 16.363 11.829 -1.165 1.00 98.06 270 LYS A O 1
ATOM 2195 N N . LYS A 1 271 ? 16.303 12.897 -3.135 1.00 97.94 271 LYS A N 1
ATOM 2196 C CA . LYS A 1 271 ? 17.510 12.274 -3.712 1.00 97.94 271 LYS A CA 1
ATOM 2197 C C . LYS A 1 271 ? 18.697 12.181 -2.749 1.00 97.94 271 LYS A C 1
ATOM 2199 O O . LYS A 1 271 ? 19.355 11.146 -2.675 1.00 97.94 271 LYS A O 1
ATOM 2204 N N . HIS A 1 272 ? 18.982 13.261 -2.023 1.00 97.62 272 HIS A N 1
ATOM 2205 C CA . HIS A 1 272 ? 20.142 13.355 -1.130 1.00 97.62 272 HIS A CA 1
ATOM 2206 C C . HIS A 1 272 ? 20.042 12.450 0.111 1.00 97.62 272 HIS A C 1
ATOM 2208 O O . HIS A 1 272 ? 21.065 12.141 0.712 1.00 97.62 272 HIS A O 1
ATOM 2214 N N . GLU A 1 273 ? 18.843 11.979 0.465 1.00 98.06 273 GLU A N 1
ATOM 2215 C CA . GLU A 1 273 ? 18.606 11.075 1.599 1.00 98.06 273 GLU A CA 1
ATOM 2216 C C . GLU A 1 273 ? 18.724 9.591 1.208 1.00 98.06 273 GLU A C 1
ATOM 2218 O O . GLU A 1 273 ? 18.674 8.714 2.071 1.00 98.06 273 GLU A O 1
ATOM 2223 N N . PHE A 1 274 ? 18.880 9.268 -0.084 1.00 97.38 274 PHE A N 1
ATOM 2224 C CA . PHE A 1 274 ? 18.785 7.888 -0.572 1.00 97.38 274 PHE A CA 1
ATOM 2225 C C . PHE A 1 274 ? 19.769 6.922 0.099 1.00 97.38 274 PHE A C 1
ATOM 2227 O O . PHE A 1 274 ? 19.414 5.775 0.362 1.00 97.38 274 PHE A O 1
ATOM 2234 N N . GLY A 1 275 ? 20.978 7.384 0.434 1.00 95.56 275 GLY A N 1
ATOM 2235 C CA . GLY A 1 275 ? 21.968 6.572 1.150 1.00 95.56 275 GLY A CA 1
ATOM 2236 C C . GLY A 1 275 ? 21.509 6.136 2.547 1.00 95.56 275 GLY A C 1
ATOM 2237 O O . GLY A 1 275 ? 21.864 5.052 3.000 1.00 95.56 275 GLY A O 1
ATOM 2238 N N . GLU A 1 276 ? 20.678 6.937 3.218 1.00 94.88 276 GLU A N 1
ATOM 2239 C CA . GLU A 1 276 ? 20.095 6.593 4.520 1.00 94.88 276 GLU A CA 1
ATOM 2240 C C . GLU A 1 276 ? 18.847 5.713 4.378 1.00 94.88 276 GLU A C 1
ATOM 2242 O O . GLU A 1 276 ? 18.544 4.893 5.253 1.00 94.88 276 GLU A O 1
ATOM 2247 N N . VAL A 1 277 ? 18.108 5.907 3.285 1.00 95.00 277 VAL A N 1
ATOM 2248 C CA . VAL A 1 277 ? 16.816 5.278 2.994 1.00 95.00 277 VAL A CA 1
ATOM 2249 C C . VAL A 1 277 ? 16.983 3.858 2.458 1.00 95.00 277 VAL A C 1
ATOM 2251 O O . VAL A 1 277 ? 16.234 2.971 2.870 1.00 95.00 277 VAL A O 1
ATOM 2254 N N . LEU A 1 278 ? 17.961 3.616 1.577 1.00 97.62 278 LEU A N 1
ATOM 2255 C CA . LEU A 1 278 ? 18.167 2.312 0.953 1.00 97.62 278 LEU A CA 1
ATOM 2256 C C . LEU A 1 278 ? 18.679 1.297 1.980 1.00 97.62 278 LEU A C 1
ATOM 2258 O O . LEU A 1 278 ? 19.875 1.181 2.246 1.00 97.62 278 LEU A O 1
ATOM 2262 N N . LYS A 1 279 ? 17.757 0.517 2.543 1.00 98.31 279 LYS A N 1
ATOM 2263 C CA . LYS A 1 279 ? 18.108 -0.626 3.388 1.00 98.31 279 LYS A CA 1
ATOM 2264 C C . LYS A 1 279 ? 18.525 -1.810 2.521 1.00 98.31 279 LYS A C 1
ATOM 2266 O O . LYS A 1 279 ? 18.051 -1.960 1.395 1.00 98.31 279 LYS A O 1
ATOM 2271 N N . SER A 1 280 ? 19.440 -2.619 3.045 1.00 98.50 280 SER A N 1
ATOM 2272 C CA . SER A 1 280 ? 19.908 -3.849 2.408 1.00 98.50 280 SER A CA 1
ATOM 2273 C C . SER A 1 280 ? 19.757 -5.021 3.372 1.00 98.50 280 SER A C 1
ATOM 2275 O O . SER A 1 280 ? 20.050 -4.867 4.556 1.00 98.50 280 SER A O 1
ATOM 2277 N N . PHE A 1 281 ? 19.320 -6.171 2.864 1.00 98.75 281 PHE A N 1
ATOM 2278 C CA . PHE A 1 281 ? 19.193 -7.413 3.630 1.00 98.75 281 PHE A CA 1
ATOM 2279 C C . PHE A 1 281 ? 19.782 -8.586 2.844 1.00 98.75 281 PHE A C 1
ATOM 2281 O O . PHE A 1 281 ? 19.712 -8.601 1.617 1.00 98.75 281 PHE A O 1
ATOM 2288 N N . GLU A 1 282 ? 20.337 -9.575 3.537 1.00 98.75 282 GLU A N 1
ATOM 2289 C CA . GLU A 1 282 ? 20.841 -10.802 2.912 1.00 98.75 282 GLU A CA 1
ATOM 2290 C C . GLU A 1 282 ? 19.679 -11.709 2.494 1.00 98.75 282 GLU A C 1
ATOM 2292 O O . GLU A 1 282 ? 18.773 -11.963 3.292 1.00 98.75 282 GLU A O 1
ATOM 2297 N N . PHE A 1 283 ? 19.703 -12.212 1.255 1.00 98.81 283 PHE A N 1
ATOM 2298 C CA . PHE A 1 283 ? 18.638 -13.061 0.714 1.00 98.81 283 PHE A CA 1
ATOM 2299 C C . PHE A 1 283 ? 18.360 -14.269 1.612 1.00 98.81 283 PHE A C 1
ATOM 2301 O O . PHE A 1 283 ? 17.216 -14.498 2.002 1.00 98.81 283 PHE A O 1
ATOM 2308 N N . GLU A 1 284 ? 19.408 -14.999 1.999 1.00 98.56 284 GLU A N 1
ATOM 2309 C CA . GLU A 1 284 ? 19.276 -16.199 2.829 1.00 98.56 284 GLU A CA 1
ATOM 2310 C C . GLU A 1 284 ? 18.621 -15.894 4.183 1.00 98.56 284 GLU A C 1
ATOM 2312 O O . GLU A 1 284 ? 17.762 -16.642 4.651 1.00 98.56 284 GLU A O 1
ATOM 2317 N N . ASP A 1 285 ? 18.948 -14.751 4.787 1.00 98.75 285 ASP A N 1
ATOM 2318 C CA . ASP A 1 285 ? 18.359 -14.334 6.056 1.00 98.75 285 ASP A CA 1
ATOM 2319 C C . ASP A 1 285 ? 16.882 -13.963 5.901 1.00 98.75 285 ASP A C 1
ATOM 2321 O O . ASP A 1 285 ? 16.074 -14.321 6.754 1.00 98.75 285 ASP A O 1
ATOM 2325 N N . VAL A 1 286 ? 16.495 -13.292 4.812 1.00 98.62 286 VAL A N 1
ATOM 2326 C CA . VAL A 1 286 ? 15.080 -12.993 4.528 1.00 98.62 286 VAL A CA 1
ATOM 2327 C C . VAL A 1 286 ? 14.274 -14.282 4.335 1.00 98.62 286 VAL A C 1
ATOM 2329 O O . VAL A 1 286 ? 13.135 -14.391 4.801 1.00 98.62 286 VAL A O 1
ATOM 2332 N N . ILE A 1 287 ? 14.857 -15.283 3.673 1.00 98.50 287 ILE A N 1
ATOM 2333 C CA . ILE A 1 287 ? 14.203 -16.575 3.457 1.00 98.50 287 ILE A CA 1
ATOM 2334 C C . ILE A 1 287 ? 14.079 -17.362 4.767 1.00 98.50 287 ILE A C 1
ATOM 2336 O O . ILE A 1 287 ? 13.016 -17.931 5.025 1.00 98.50 287 ILE A O 1
ATOM 2340 N N . THR A 1 288 ? 15.100 -17.361 5.624 1.00 98.25 288 THR A N 1
ATOM 2341 C CA . THR A 1 288 ? 15.173 -18.273 6.780 1.00 98.25 288 THR A CA 1
ATOM 2342 C C . THR A 1 288 ? 14.753 -17.670 8.123 1.00 98.25 288 THR A C 1
ATOM 2344 O O . THR A 1 288 ? 14.291 -18.417 8.985 1.00 98.25 288 THR A O 1
ATOM 2347 N N . LYS A 1 289 ? 14.849 -16.347 8.317 1.00 98.31 289 LYS A N 1
ATOM 2348 C CA . LYS A 1 289 ? 14.615 -15.672 9.610 1.00 98.31 289 LYS A CA 1
ATOM 2349 C C . LYS A 1 289 ? 13.380 -14.772 9.555 1.00 98.31 289 LYS A C 1
ATOM 2351 O O . LYS A 1 289 ? 13.256 -13.911 8.683 1.00 98.31 289 LYS A O 1
ATOM 2356 N N . ASP A 1 290 ? 12.445 -14.962 10.487 1.00 98.00 290 ASP A N 1
ATOM 2357 C CA . ASP A 1 290 ? 11.211 -14.161 10.557 1.00 98.00 290 ASP A CA 1
ATOM 2358 C C . ASP A 1 290 ? 11.509 -12.696 10.932 1.00 98.00 290 ASP A C 1
ATOM 2360 O O . ASP A 1 290 ? 10.831 -11.787 10.453 1.00 98.00 290 ASP A O 1
ATOM 2364 N N . GLU A 1 291 ? 12.560 -12.444 11.716 1.00 97.81 291 GLU A N 1
ATOM 2365 C CA . GLU A 1 291 ? 12.981 -11.101 12.122 1.00 97.81 291 GLU A CA 1
ATOM 2366 C C . GLU A 1 291 ? 13.484 -10.284 10.928 1.00 97.81 291 GLU A C 1
ATOM 2368 O O . GLU A 1 291 ? 13.102 -9.122 10.777 1.00 97.81 291 GLU A O 1
ATOM 2373 N N . THR A 1 292 ? 14.295 -10.896 10.059 1.00 98.38 292 THR A N 1
ATOM 2374 C CA . THR A 1 292 ? 14.823 -10.246 8.852 1.00 98.38 292 THR A CA 1
ATOM 2375 C C . THR A 1 292 ? 13.723 -10.033 7.817 1.00 98.38 292 THR A C 1
ATOM 2377 O O . THR A 1 292 ? 13.643 -8.952 7.234 1.00 98.38 292 THR A O 1
ATOM 2380 N N . LEU A 1 293 ? 12.827 -11.012 7.626 1.00 98.56 293 LEU A N 1
ATOM 2381 C CA . LEU A 1 293 ? 11.643 -10.836 6.779 1.00 98.56 293 LEU A CA 1
ATOM 2382 C C . LEU A 1 293 ? 10.787 -9.654 7.253 1.00 98.56 293 LEU A C 1
ATOM 2384 O O . LEU A 1 293 ? 10.383 -8.825 6.438 1.00 98.56 293 LEU A O 1
ATOM 2388 N N . GLN A 1 294 ? 10.515 -9.565 8.559 1.00 97.81 294 GLN A N 1
ATOM 2389 C CA . GLN A 1 294 ? 9.745 -8.457 9.122 1.00 97.81 294 GLN A CA 1
ATOM 2390 C C . GLN A 1 294 ? 10.448 -7.119 8.867 1.00 97.81 294 GLN A C 1
ATOM 2392 O O . GLN A 1 294 ? 9.808 -6.190 8.380 1.00 97.81 294 GLN A O 1
ATOM 2397 N N . ALA A 1 295 ? 11.753 -7.034 9.140 1.00 98.00 295 ALA A N 1
ATOM 2398 C CA . ALA A 1 295 ? 12.529 -5.814 8.938 1.00 98.00 295 ALA A CA 1
ATOM 2399 C C . ALA A 1 295 ? 12.557 -5.370 7.463 1.00 98.00 295 ALA A C 1
ATOM 2401 O O . ALA A 1 295 ? 12.437 -4.176 7.183 1.00 98.00 295 ALA A O 1
ATOM 2402 N N . TRP A 1 296 ? 12.651 -6.312 6.515 1.00 98.50 296 TRP A N 1
ATOM 2403 C CA . TRP A 1 296 ? 12.522 -6.018 5.084 1.00 98.50 296 TRP A CA 1
ATOM 2404 C C . TRP A 1 296 ? 11.141 -5.454 4.746 1.00 98.50 296 TRP A C 1
ATOM 2406 O O . TRP A 1 296 ? 11.063 -4.399 4.116 1.00 98.50 296 TRP A O 1
ATOM 2416 N N . ILE A 1 297 ? 10.058 -6.106 5.183 1.00 97.88 297 ILE A N 1
ATOM 2417 C CA . ILE A 1 297 ? 8.688 -5.652 4.902 1.00 97.88 297 ILE A CA 1
ATOM 2418 C C . ILE A 1 297 ? 8.432 -4.263 5.505 1.00 97.88 297 ILE A C 1
ATOM 2420 O O . ILE A 1 297 ? 7.889 -3.387 4.832 1.00 97.88 297 ILE A O 1
ATOM 2424 N N . GLU A 1 298 ? 8.850 -4.027 6.749 1.00 96.62 298 GLU A N 1
ATOM 2425 C CA . GLU A 1 298 ? 8.714 -2.725 7.412 1.00 96.62 298 GLU A CA 1
ATOM 2426 C C . GLU A 1 298 ? 9.508 -1.635 6.684 1.00 96.62 298 GLU A C 1
ATOM 2428 O O . GLU A 1 298 ? 8.988 -0.539 6.459 1.00 96.62 298 GLU A O 1
ATOM 2433 N N . ALA A 1 299 ? 10.737 -1.937 6.252 1.00 97.75 299 ALA A N 1
ATOM 2434 C CA . ALA A 1 299 ? 11.536 -1.024 5.444 1.00 97.75 299 ALA A CA 1
ATOM 2435 C C . ALA A 1 299 ? 10.874 -0.742 4.085 1.00 97.75 299 ALA A C 1
ATOM 2437 O O . ALA A 1 299 ? 10.812 0.414 3.668 1.00 97.75 299 ALA A O 1
ATOM 2438 N N . LEU A 1 300 ? 10.316 -1.758 3.423 1.00 98.25 300 LEU A N 1
ATOM 2439 C CA . LEU A 1 300 ? 9.624 -1.610 2.144 1.00 98.25 300 LEU A CA 1
ATOM 2440 C C . LEU A 1 300 ? 8.368 -0.737 2.274 1.00 98.25 300 LEU A C 1
ATOM 2442 O O . LEU A 1 300 ? 8.161 0.144 1.444 1.00 98.25 300 LEU A O 1
ATOM 2446 N N . ILE A 1 301 ? 7.562 -0.917 3.325 1.00 96.00 301 ILE A N 1
ATOM 2447 C CA . ILE A 1 301 ? 6.393 -0.064 3.604 1.00 96.00 301 ILE A CA 1
ATOM 2448 C C . ILE A 1 301 ? 6.835 1.377 3.872 1.00 96.00 301 ILE A C 1
ATOM 2450 O O . ILE A 1 301 ? 6.298 2.324 3.293 1.00 96.00 301 ILE A O 1
ATOM 2454 N N . ARG A 1 302 ? 7.834 1.554 4.744 1.00 96.31 302 ARG A N 1
ATOM 2455 C CA . ARG A 1 302 ? 8.260 2.877 5.205 1.00 96.31 302 ARG A CA 1
ATOM 2456 C C . ARG A 1 302 ? 8.941 3.676 4.100 1.00 96.31 302 ARG A C 1
ATOM 2458 O O . ARG A 1 302 ? 8.600 4.837 3.875 1.00 96.31 302 ARG A O 1
ATOM 2465 N N . TYR A 1 303 ? 9.889 3.069 3.401 1.00 98.06 303 TYR A N 1
ATOM 2466 C CA . TYR A 1 303 ? 10.779 3.750 2.461 1.00 98.06 303 TYR A CA 1
ATOM 2467 C C . TYR A 1 303 ? 10.387 3.547 0.998 1.00 98.06 303 TYR A C 1
ATOM 2469 O O . TYR A 1 303 ? 10.761 4.347 0.147 1.00 98.06 303 TYR A O 1
ATOM 2477 N N . GLY A 1 304 ? 9.607 2.513 0.684 1.00 98.00 304 GLY A N 1
ATOM 2478 C CA . GLY A 1 304 ? 9.172 2.221 -0.680 1.00 98.00 304 GLY A CA 1
ATOM 2479 C C . GLY A 1 304 ? 10.239 1.575 -1.563 1.00 98.00 304 GLY A C 1
A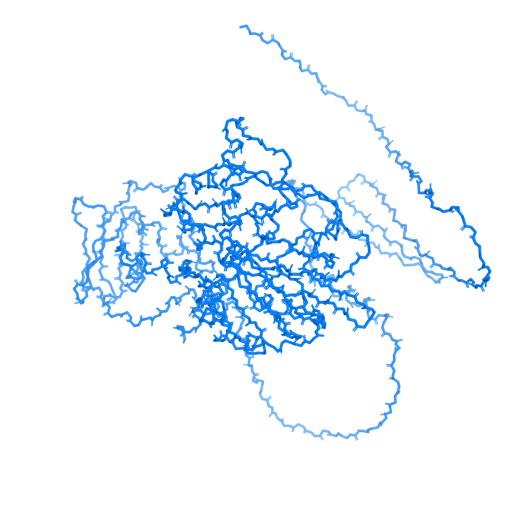TOM 2480 O O . GLY A 1 304 ? 9.907 1.199 -2.679 1.00 98.00 304 GLY A O 1
ATOM 2481 N N . VAL A 1 305 ? 11.477 1.406 -1.091 1.00 98.69 305 VAL A N 1
ATOM 2482 C CA . VAL A 1 305 ? 12.572 0.751 -1.819 1.00 98.69 305 VAL A CA 1
ATOM 2483 C C . VAL A 1 305 ? 13.502 0.033 -0.844 1.00 98.69 305 VAL A C 1
ATOM 2485 O O . VAL A 1 305 ? 13.879 0.587 0.188 1.00 98.69 305 VAL A O 1
ATOM 2488 N N . VAL A 1 306 ? 13.869 -1.205 -1.166 1.00 98.75 306 VAL A N 1
ATOM 2489 C CA . VAL A 1 306 ? 14.814 -2.021 -0.399 1.00 98.75 306 VAL A CA 1
ATOM 2490 C C . VAL A 1 306 ? 15.620 -2.897 -1.351 1.00 98.75 306 VAL A C 1
ATOM 2492 O O . VAL A 1 306 ? 15.080 -3.445 -2.314 1.00 98.75 306 VAL A O 1
ATOM 2495 N N . MET A 1 307 ? 16.905 -3.063 -1.054 1.00 98.69 307 MET A N 1
ATOM 2496 C CA . MET A 1 307 ? 17.769 -4.009 -1.745 1.00 98.69 307 MET A CA 1
ATOM 2497 C C . MET A 1 307 ? 17.852 -5.332 -0.983 1.00 98.69 307 MET A C 1
ATOM 2499 O O . MET A 1 307 ? 18.074 -5.349 0.225 1.00 98.69 307 MET A O 1
ATOM 2503 N N . ILE A 1 308 ? 17.743 -6.449 -1.687 1.00 98.75 308 ILE A N 1
ATOM 2504 C CA . ILE A 1 308 ? 18.120 -7.760 -1.158 1.00 98.75 308 ILE A CA 1
ATOM 2505 C C . ILE A 1 308 ? 19.397 -8.194 -1.870 1.00 98.75 308 ILE A C 1
ATOM 2507 O O . ILE A 1 308 ? 19.492 -8.073 -3.088 1.00 98.75 308 ILE A O 1
ATOM 2511 N N . ARG A 1 309 ? 20.394 -8.639 -1.110 1.00 98.69 309 ARG A N 1
ATOM 2512 C CA . ARG A 1 309 ? 21.740 -8.961 -1.591 1.00 98.69 309 ARG A CA 1
ATOM 2513 C C . ARG A 1 309 ? 21.954 -10.465 -1.674 1.00 98.69 309 ARG A C 1
ATOM 2515 O O . ARG A 1 309 ? 21.334 -11.225 -0.931 1.00 98.69 309 ARG A O 1
ATOM 2522 N N . ASN A 1 310 ? 22.892 -10.857 -2.533 1.00 98.56 310 ASN A N 1
ATOM 2523 C CA . ASN A 1 310 ? 23.464 -12.203 -2.586 1.00 98.56 310 ASN A CA 1
ATOM 2524 C C . ASN A 1 310 ? 22.433 -13.327 -2.805 1.00 98.56 310 ASN A C 1
ATOM 2526 O O . ASN A 1 310 ? 22.587 -14.433 -2.287 1.00 98.56 310 ASN A O 1
ATOM 2530 N N . ALA A 1 311 ? 21.384 -13.064 -3.587 1.00 98.56 311 ALA A N 1
ATOM 2531 C CA . ALA A 1 311 ? 20.484 -14.106 -4.057 1.00 98.56 311 ALA A CA 1
ATOM 2532 C C . ALA A 1 311 ? 21.216 -15.056 -5.031 1.00 98.56 311 ALA A C 1
ATOM 2534 O O . ALA A 1 311 ? 22.058 -14.606 -5.819 1.00 98.56 311 ALA A O 1
ATOM 2535 N N . PRO A 1 312 ? 20.917 -16.368 -5.012 1.00 98.19 312 PRO A N 1
ATOM 2536 C CA . PRO A 1 312 ? 21.467 -17.303 -5.988 1.00 98.19 312 PRO A CA 1
ATOM 2537 C C . PRO A 1 312 ? 21.142 -16.881 -7.423 1.00 98.19 312 PRO A C 1
ATOM 2539 O O . PRO A 1 312 ? 20.038 -16.436 -7.699 1.00 98.19 312 PRO A O 1
ATOM 2542 N N . LEU A 1 313 ? 22.057 -17.089 -8.372 1.00 96.88 313 LEU A N 1
ATOM 2543 C CA . LEU A 1 313 ? 21.871 -16.671 -9.769 1.00 96.88 313 LEU A CA 1
ATOM 2544 C C . LEU A 1 313 ? 20.961 -17.632 -10.561 1.00 96.88 313 LEU A C 1
ATOM 2546 O O . LEU A 1 313 ? 21.369 -18.206 -11.570 1.00 96.88 313 LEU A O 1
ATOM 2550 N N . THR A 1 314 ? 19.722 -17.820 -10.099 1.00 94.88 314 THR A N 1
ATOM 2551 C CA . THR A 1 314 ? 18.686 -18.614 -10.773 1.00 94.88 314 THR A CA 1
ATOM 2552 C C . THR A 1 314 ? 17.404 -17.812 -10.988 1.00 94.88 314 THR A C 1
ATOM 2554 O O . THR A 1 314 ? 17.128 -16.836 -10.290 1.00 94.88 314 THR A O 1
ATOM 2557 N N . GLU A 1 315 ? 16.575 -18.236 -11.941 1.00 92.94 315 GLU A N 1
ATOM 2558 C CA . GLU A 1 315 ? 15.316 -17.546 -12.249 1.00 92.94 315 GLU A CA 1
ATOM 2559 C C . GLU A 1 315 ? 14.241 -17.721 -11.153 1.00 92.94 315 GLU A C 1
ATOM 2561 O O . GLU A 1 315 ? 13.214 -17.066 -11.210 1.00 92.94 315 GLU A O 1
ATOM 2566 N N . GLN A 1 316 ? 14.474 -18.543 -10.120 1.00 95.44 316 GLN A N 1
ATOM 2567 C CA . GLN A 1 316 ? 13.460 -18.887 -9.110 1.00 95.44 316 GLN A CA 1
ATOM 2568 C C . GLN A 1 316 ? 13.447 -17.973 -7.875 1.00 95.44 316 GLN A C 1
ATOM 2570 O O . GLN A 1 316 ? 12.566 -18.106 -7.021 1.00 95.44 316 GLN A O 1
ATOM 2575 N N . GLU A 1 317 ? 14.432 -17.086 -7.710 1.00 97.44 317 GLU A N 1
ATOM 2576 C CA . GLU A 1 317 ? 14.607 -16.371 -6.437 1.00 97.44 317 GLU A CA 1
ATOM 2577 C C . GLU A 1 317 ? 13.497 -15.344 -6.169 1.00 97.44 317 GLU A C 1
ATOM 2579 O O . GLU A 1 317 ? 13.050 -15.211 -5.027 1.00 97.44 317 GLU A O 1
ATOM 2584 N N . CYS A 1 318 ? 12.966 -14.695 -7.214 1.00 97.25 318 CYS A N 1
ATOM 2585 C CA . CYS A 1 318 ? 11.783 -13.838 -7.103 1.00 97.25 318 CYS A CA 1
ATOM 2586 C C . CYS A 1 318 ? 10.573 -14.621 -6.580 1.00 97.25 318 CYS A C 1
ATOM 2588 O O . CYS A 1 318 ? 9.903 -14.169 -5.652 1.00 97.25 318 CYS A O 1
ATOM 2590 N N . ARG A 1 319 ? 10.327 -15.826 -7.107 1.00 97.25 319 ARG A N 1
ATOM 2591 C CA . ARG A 1 319 ? 9.258 -16.715 -6.639 1.00 97.25 319 ARG A CA 1
ATOM 2592 C C . ARG A 1 319 ? 9.444 -17.183 -5.207 1.00 97.25 319 ARG A C 1
ATOM 2594 O O . ARG A 1 319 ? 8.479 -17.176 -4.445 1.00 97.25 319 ARG A O 1
ATOM 2601 N N . LYS A 1 320 ? 10.655 -17.581 -4.813 1.00 98.06 320 LYS A N 1
ATOM 2602 C CA . LYS A 1 320 ? 10.937 -17.976 -3.422 1.00 98.06 320 LYS A CA 1
ATOM 2603 C C . LYS A 1 320 ? 10.668 -16.821 -2.462 1.00 98.06 320 LYS A C 1
ATOM 2605 O O . LYS A 1 320 ? 9.986 -17.016 -1.457 1.00 98.06 320 LYS A O 1
ATOM 2610 N N . LEU A 1 321 ? 11.139 -15.622 -2.804 1.00 98.12 321 LEU A N 1
ATOM 2611 C CA . LEU A 1 321 ? 10.911 -14.417 -2.017 1.00 98.12 321 LEU A CA 1
ATOM 2612 C C . LEU A 1 321 ? 9.420 -14.049 -1.951 1.00 98.12 321 LEU A C 1
ATOM 2614 O O . LEU A 1 321 ? 8.900 -13.770 -0.872 1.00 98.12 321 LEU A O 1
ATOM 2618 N N . ALA A 1 322 ? 8.704 -14.115 -3.074 1.00 97.81 322 ALA A N 1
ATOM 2619 C CA . ALA A 1 322 ? 7.270 -13.856 -3.111 1.00 97.81 322 ALA A CA 1
ATOM 2620 C C . ALA A 1 322 ? 6.480 -14.863 -2.259 1.00 97.81 322 ALA A C 1
ATOM 2622 O O . ALA A 1 322 ? 5.643 -14.460 -1.456 1.00 97.81 322 ALA A O 1
ATOM 2623 N N . ASN A 1 323 ? 6.802 -16.156 -2.350 1.00 97.69 323 ASN A N 1
ATOM 2624 C CA . ASN A 1 323 ? 6.173 -17.217 -1.553 1.00 97.69 323 ASN A CA 1
ATOM 2625 C C . ASN A 1 323 ? 6.510 -17.127 -0.057 1.00 97.69 323 ASN A C 1
ATOM 2627 O O . ASN A 1 323 ? 5.755 -17.604 0.793 1.00 97.69 323 ASN A O 1
ATOM 2631 N N . ARG A 1 324 ? 7.640 -16.500 0.289 1.00 97.75 324 ARG A N 1
ATOM 2632 C CA . ARG A 1 324 ? 7.993 -16.201 1.679 1.00 97.75 324 ARG A CA 1
ATOM 2633 C C . ARG A 1 324 ? 7.053 -15.156 2.293 1.00 97.75 324 ARG A C 1
ATOM 2635 O O . ARG A 1 324 ? 6.788 -15.216 3.497 1.00 97.75 324 ARG A O 1
ATOM 2642 N N . VAL A 1 325 ? 6.513 -14.253 1.470 1.00 98.00 325 VAL A N 1
ATOM 2643 C CA . VAL A 1 325 ? 5.495 -13.264 1.854 1.00 98.00 325 VAL A CA 1
ATOM 2644 C C . VAL A 1 325 ? 4.085 -13.851 1.740 1.00 98.00 325 VAL A C 1
ATOM 2646 O O . VAL A 1 325 ? 3.383 -13.972 2.743 1.00 98.00 325 VAL A O 1
ATOM 2649 N N . GLY A 1 326 ? 3.690 -14.281 0.550 1.00 96.75 326 GLY A N 1
ATOM 2650 C CA . GLY A 1 326 ? 2.370 -14.820 0.242 1.00 96.75 326 GLY A CA 1
ATOM 2651 C C . GLY A 1 326 ? 2.433 -15.621 -1.050 1.00 96.75 326 GLY A C 1
ATOM 2652 O O . GLY A 1 326 ? 2.802 -16.793 -1.031 1.00 96.75 326 GLY A O 1
ATOM 2653 N N . PHE A 1 327 ? 2.104 -14.982 -2.166 1.00 96.81 327 PHE A N 1
ATOM 2654 C CA . PHE A 1 327 ? 2.164 -15.560 -3.506 1.00 96.81 327 PHE A CA 1
ATOM 2655 C C . PHE A 1 327 ? 2.438 -14.466 -4.540 1.00 96.81 327 PHE A C 1
ATOM 2657 O O . PHE A 1 327 ? 2.236 -13.281 -4.279 1.00 96.81 327 PHE A O 1
ATOM 2664 N N . ILE A 1 328 ? 2.897 -14.867 -5.725 1.00 96.62 328 ILE A N 1
ATOM 2665 C CA . ILE A 1 328 ? 3.131 -13.946 -6.839 1.00 96.62 328 ILE A CA 1
ATOM 2666 C C . ILE A 1 328 ? 1.803 -13.387 -7.362 1.00 96.62 328 ILE A C 1
ATOM 2668 O O . ILE A 1 328 ? 0.855 -14.136 -7.614 1.00 96.62 328 ILE A O 1
ATOM 2672 N N . ARG A 1 329 ? 1.765 -12.079 -7.625 1.00 95.94 329 ARG A N 1
ATOM 2673 C CA . ARG A 1 329 ? 0.676 -11.450 -8.371 1.00 95.94 329 ARG A CA 1
ATOM 2674 C C . ARG A 1 329 ? 0.806 -11.778 -9.860 1.00 95.94 329 ARG A C 1
ATOM 2676 O O . ARG A 1 329 ? 1.588 -11.159 -10.576 1.00 95.94 329 ARG A O 1
ATOM 2683 N N . LYS A 1 330 ? -0.001 -12.733 -10.327 1.00 94.94 330 LYS A N 1
ATOM 2684 C CA . LYS A 1 330 ? -0.120 -13.065 -11.752 1.00 94.94 330 LYS A CA 1
ATOM 2685 C C . LYS A 1 330 ? -0.713 -11.899 -12.553 1.00 94.94 330 LYS A C 1
ATOM 2687 O O . LYS A 1 330 ? -1.672 -11.259 -12.118 1.00 94.94 330 LYS A O 1
ATOM 2692 N N . THR A 1 331 ? -0.168 -11.668 -13.742 1.00 94.25 331 THR A N 1
ATOM 2693 C CA . THR A 1 331 ? -0.630 -10.661 -14.711 1.00 94.25 331 THR A CA 1
ATOM 2694 C C . THR A 1 331 ? -0.835 -11.306 -16.083 1.00 94.25 331 THR A C 1
ATOM 2696 O O . THR A 1 331 ? -0.600 -12.507 -16.252 1.00 94.25 331 THR A O 1
ATOM 2699 N N . HIS A 1 332 ? -1.255 -10.531 -17.087 1.00 90.31 332 HIS A N 1
ATOM 2700 C CA . HIS A 1 332 ? -1.290 -11.025 -18.470 1.00 90.31 332 HIS A CA 1
ATOM 2701 C C . HIS A 1 332 ? 0.096 -11.363 -19.039 1.00 90.31 332 HIS A C 1
ATOM 2703 O O . HIS A 1 332 ? 0.169 -12.141 -19.983 1.00 90.31 332 HIS A O 1
ATOM 2709 N N . TYR A 1 333 ? 1.175 -10.864 -18.426 1.00 88.38 333 TYR A N 1
ATOM 2710 C CA . TYR A 1 333 ? 2.563 -11.222 -18.746 1.00 88.38 333 TYR A CA 1
ATOM 2711 C C . TYR A 1 333 ? 3.069 -12.469 -18.001 1.00 88.38 333 TYR A C 1
ATOM 2713 O O . TYR A 1 333 ? 4.265 -12.740 -18.013 1.00 88.38 333 TYR A O 1
ATOM 2721 N N . GLY A 1 334 ? 2.184 -13.194 -17.307 1.00 89.94 334 GLY A N 1
ATOM 2722 C CA . GLY A 1 334 ? 2.543 -14.363 -16.507 1.00 89.94 334 GLY A CA 1
ATOM 2723 C C . GLY A 1 334 ? 2.743 -14.052 -15.022 1.00 89.94 334 GLY A C 1
ATOM 2724 O O . GLY A 1 334 ? 2.326 -13.009 -14.505 1.00 89.94 334 GLY A O 1
ATOM 2725 N N . GLU A 1 335 ? 3.319 -15.017 -14.308 1.00 89.94 335 GLU A N 1
ATOM 2726 C CA . GLU A 1 335 ? 3.708 -14.869 -12.896 1.00 89.94 335 GLU A CA 1
ATOM 2727 C C . GLU A 1 335 ? 5.086 -14.207 -12.763 1.00 89.94 335 GLU A C 1
ATOM 2729 O O . GLU A 1 335 ? 5.274 -13.281 -11.978 1.00 89.94 335 GLU A O 1
ATOM 2734 N N . GLU A 1 336 ? 6.042 -14.662 -13.564 1.00 89.69 336 GLU A N 1
ATOM 2735 C CA . GLU A 1 336 ? 7.386 -14.101 -13.651 1.00 89.69 336 GLU A CA 1
ATOM 2736 C C . GLU A 1 336 ? 7.605 -13.616 -15.079 1.00 89.69 336 GLU A C 1
ATOM 2738 O O . GLU A 1 336 ? 7.123 -14.231 -16.027 1.00 89.69 336 GLU A O 1
ATOM 2743 N N . PHE A 1 337 ? 8.357 -12.533 -15.243 1.00 82.69 337 PHE A N 1
ATOM 2744 C CA . PHE A 1 337 ? 8.700 -11.997 -16.554 1.00 82.69 337 PHE A CA 1
ATOM 2745 C C . PHE A 1 337 ? 10.212 -11.833 -16.681 1.00 82.69 337 PHE A C 1
ATOM 2747 O O . PHE A 1 337 ? 10.904 -11.419 -15.751 1.00 82.69 337 PHE A O 1
ATOM 2754 N N . ILE A 1 338 ? 10.749 -12.173 -17.851 1.00 79.94 338 ILE A N 1
ATOM 2755 C CA . ILE A 1 338 ? 12.191 -12.147 -18.110 1.00 79.94 338 ILE A CA 1
ATOM 2756 C C . ILE A 1 338 ? 12.526 -10.923 -18.950 1.00 79.94 338 ILE A C 1
ATOM 2758 O O . ILE A 1 338 ? 12.242 -10.894 -20.149 1.00 79.94 338 ILE A O 1
ATOM 2762 N N . VAL A 1 339 ? 13.202 -9.948 -18.344 1.00 71.62 339 VAL A N 1
ATOM 2763 C CA . VAL A 1 339 ? 13.709 -8.756 -19.029 1.00 71.62 339 VAL A CA 1
ATOM 2764 C C . VAL A 1 339 ? 15.093 -9.045 -19.605 1.00 71.62 339 VAL A C 1
ATOM 2766 O O . VAL A 1 339 ? 16.120 -8.916 -18.933 1.00 71.62 339 VAL A O 1
ATOM 2769 N N . LYS A 1 340 ? 15.088 -9.438 -20.880 1.00 66.25 340 LYS A N 1
ATOM 2770 C CA . LYS A 1 340 ? 16.245 -9.547 -21.782 1.00 66.25 340 LYS A CA 1
ATOM 2771 C C . LYS A 1 340 ? 15.928 -8.790 -23.068 1.00 66.25 340 LYS A C 1
ATOM 2773 O O . LYS A 1 340 ? 14.755 -8.698 -23.433 1.00 66.25 340 LYS A O 1
ATOM 2778 N N . SER A 1 341 ? 16.952 -8.299 -23.763 1.00 58.34 341 SER A N 1
ATOM 2779 C CA . SER A 1 341 ? 16.762 -7.799 -25.126 1.00 58.34 341 SER A CA 1
ATOM 2780 C C . SER A 1 341 ? 16.222 -8.926 -26.013 1.00 58.34 341 SER A C 1
ATOM 2782 O O . SER A 1 341 ? 16.799 -10.016 -26.038 1.00 58.34 341 SER A O 1
ATOM 2784 N N . LYS A 1 342 ? 15.089 -8.698 -26.684 1.00 56.25 342 LYS A N 1
ATOM 2785 C CA . LYS A 1 342 ? 14.466 -9.656 -27.613 1.00 56.25 342 LYS A CA 1
ATOM 2786 C C . LYS A 1 342 ? 14.192 -8.962 -28.942 1.00 56.25 342 LYS A C 1
ATOM 2788 O O . LYS A 1 342 ? 13.508 -7.939 -28.972 1.00 56.25 342 LYS A O 1
ATOM 2793 N N . GLU A 1 343 ? 14.675 -9.531 -30.044 1.00 50.38 343 GLU A N 1
ATOM 2794 C CA . GLU A 1 343 ? 14.287 -9.071 -31.381 1.00 50.38 343 GLU A CA 1
ATOM 2795 C C . GLU A 1 343 ? 12.771 -9.264 -31.586 1.00 50.38 343 GLU A C 1
ATOM 2797 O O . GLU A 1 343 ? 12.224 -10.317 -31.261 1.00 50.38 343 GLU A O 1
ATOM 2802 N N . GLY A 1 344 ? 12.077 -8.237 -32.096 1.00 49.03 344 GLY A N 1
ATOM 2803 C CA . GLY A 1 344 ? 10.638 -8.298 -32.403 1.00 49.03 344 GLY A CA 1
ATOM 2804 C C . GLY A 1 344 ? 9.674 -8.114 -31.219 1.00 49.03 344 GLY A C 1
ATOM 2805 O O . GLY A 1 344 ? 8.488 -8.401 -31.357 1.00 49.03 344 GLY A O 1
ATOM 2806 N N . THR A 1 345 ? 10.150 -7.644 -30.063 1.00 49.44 345 THR A N 1
ATOM 2807 C CA . THR A 1 345 ? 9.305 -7.364 -28.886 1.00 49.44 345 THR A CA 1
ATOM 2808 C C . THR A 1 345 ? 8.306 -6.215 -29.101 1.00 49.44 345 THR A C 1
ATOM 2810 O O . THR A 1 345 ? 8.645 -5.182 -29.675 1.00 49.44 345 THR A O 1
ATOM 2813 N N . THR A 1 346 ? 7.088 -6.361 -28.570 1.00 50.28 346 THR A N 1
ATOM 2814 C CA . THR A 1 346 ? 6.053 -5.309 -28.523 1.00 50.28 346 THR A CA 1
ATOM 2815 C C . THR A 1 346 ? 6.155 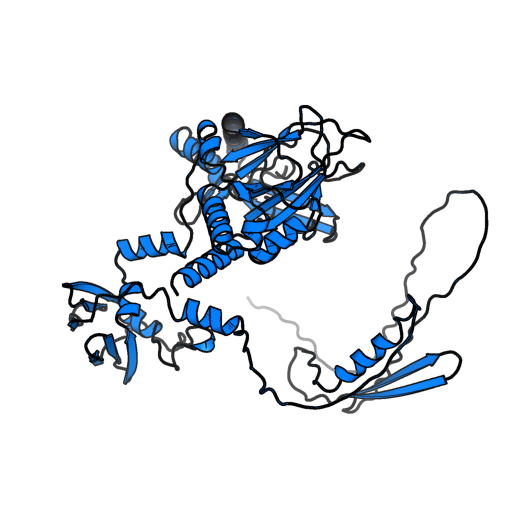-4.412 -27.285 1.00 50.28 346 THR A C 1
ATOM 2817 O O . THR A 1 346 ? 5.557 -3.339 -27.258 1.00 50.28 346 THR A O 1
ATOM 2820 N N . ASN A 1 347 ? 6.931 -4.808 -26.268 1.00 56.00 347 ASN A N 1
ATOM 2821 C CA . ASN A 1 347 ? 7.128 -4.030 -25.045 1.00 56.00 347 ASN A CA 1
ATOM 2822 C C . ASN A 1 347 ? 8.535 -3.406 -25.004 1.00 56.00 347 ASN A C 1
ATOM 2824 O O . ASN A 1 347 ? 9.552 -4.099 -25.118 1.00 56.00 347 ASN A O 1
ATOM 2828 N N . VAL A 1 348 ? 8.572 -2.081 -24.811 1.00 59.25 348 VAL A N 1
ATOM 2829 C CA . VAL A 1 348 ? 9.782 -1.240 -24.791 1.00 59.25 348 VAL A CA 1
ATOM 2830 C C . VAL A 1 348 ? 10.768 -1.597 -23.675 1.00 59.25 348 VAL A C 1
ATOM 2832 O O . VAL A 1 348 ? 11.958 -1.319 -23.807 1.00 59.25 348 VAL A O 1
ATOM 2835 N N . ALA A 1 349 ? 10.315 -2.250 -22.598 1.00 56.41 349 ALA A N 1
ATOM 2836 C CA . ALA A 1 349 ? 11.180 -2.724 -21.515 1.00 56.41 349 ALA A CA 1
ATOM 2837 C C . ALA A 1 349 ? 12.231 -3.748 -21.989 1.00 56.41 349 ALA A C 1
ATOM 2839 O O . ALA A 1 349 ? 13.303 -3.866 -21.386 1.00 56.41 349 ALA A O 1
ATOM 2840 N N . TYR A 1 350 ? 11.951 -4.443 -23.096 1.00 55.09 350 TYR A N 1
ATOM 2841 C CA . TYR A 1 350 ? 12.819 -5.449 -23.711 1.00 55.09 350 TYR A CA 1
ATOM 2842 C C . TYR A 1 350 ? 13.726 -4.878 -24.817 1.00 55.09 350 TYR A C 1
ATOM 2844 O O . TYR A 1 350 ? 14.296 -5.639 -25.593 1.00 55.09 350 TYR A O 1
ATOM 2852 N N . LEU A 1 351 ? 13.865 -3.551 -24.908 1.00 62.19 351 LEU A N 1
ATOM 2853 C CA . LEU A 1 351 ? 14.839 -2.881 -25.774 1.00 62.19 351 LEU A CA 1
ATOM 2854 C C . LEU A 1 351 ? 16.069 -2.443 -24.962 1.00 62.19 351 LEU A C 1
ATOM 2856 O O . LEU A 1 351 ? 15.976 -2.196 -23.758 1.00 62.19 351 LEU A O 1
ATOM 2860 N N . SER A 1 352 ? 17.221 -2.293 -25.621 1.00 64.81 352 SER A N 1
ATOM 2861 C CA . SER A 1 352 ? 18.456 -1.758 -25.018 1.00 64.81 352 SER A CA 1
ATOM 2862 C C . SER A 1 352 ? 18.457 -0.225 -24.871 1.00 64.81 352 SER A C 1
ATOM 2864 O O . SER A 1 352 ? 19.329 0.362 -24.224 1.00 64.81 352 SER A O 1
ATOM 2866 N N . THR A 1 353 ? 17.438 0.440 -25.424 1.00 74.88 353 THR A N 1
ATOM 2867 C CA . THR A 1 353 ? 17.216 1.883 -25.300 1.00 74.88 353 THR A CA 1
ATOM 2868 C C . THR A 1 353 ? 16.924 2.296 -23.850 1.00 74.88 353 THR A C 1
ATOM 2870 O O . THR A 1 353 ? 16.519 1.461 -23.027 1.00 74.88 353 THR A O 1
ATOM 2873 N N . PRO A 1 354 ? 17.110 3.586 -23.507 1.00 81.00 354 PRO A N 1
ATOM 2874 C CA . PRO A 1 354 ? 16.675 4.107 -22.218 1.00 81.00 354 PRO A CA 1
ATOM 2875 C C . PRO A 1 354 ? 15.197 3.795 -21.982 1.00 81.00 354 PRO A C 1
ATOM 2877 O O . PRO A 1 354 ? 14.356 4.055 -22.844 1.00 81.00 354 PRO A O 1
ATOM 2880 N N . LEU A 1 355 ? 14.890 3.246 -20.810 1.00 85.06 355 LEU A N 1
ATOM 2881 C CA . LEU A 1 355 ? 13.517 3.069 -20.367 1.00 85.06 355 LEU A CA 1
ATOM 2882 C C . LEU A 1 355 ? 13.142 4.299 -19.552 1.00 85.06 355 LEU A C 1
ATOM 2884 O O . LEU A 1 355 ? 13.757 4.578 -18.517 1.00 85.06 355 LEU A O 1
ATOM 2888 N N . GLN A 1 356 ? 12.162 5.048 -20.054 1.00 91.88 356 GLN A N 1
ATOM 2889 C CA . GLN A 1 356 ? 11.666 6.249 -19.394 1.00 91.88 356 GLN A CA 1
ATOM 2890 C C . GLN A 1 356 ? 11.197 5.926 -17.978 1.00 91.88 356 GLN A C 1
ATOM 2892 O O . GLN A 1 356 ? 10.763 4.813 -17.684 1.00 91.88 356 GLN A O 1
ATOM 2897 N N . MET A 1 357 ? 11.293 6.912 -17.095 1.00 96.56 357 MET A N 1
ATOM 2898 C CA . MET A 1 357 ? 10.797 6.769 -15.739 1.00 96.56 357 MET A CA 1
ATOM 2899 C C . MET A 1 357 ? 9.281 6.538 -15.752 1.00 96.56 357 MET A C 1
ATOM 2901 O O . MET A 1 357 ? 8.542 7.301 -16.363 1.00 96.56 357 MET A O 1
ATOM 2905 N N . HIS A 1 358 ? 8.828 5.462 -15.119 1.00 97.75 358 HIS A N 1
ATOM 2906 C CA . HIS A 1 358 ? 7.443 5.015 -15.127 1.00 97.75 358 HIS A CA 1
ATOM 2907 C C . HIS A 1 358 ? 7.110 4.202 -13.870 1.00 97.75 358 HIS A C 1
ATOM 2909 O O . HIS A 1 358 ? 7.957 3.873 -13.037 1.00 97.75 358 HIS A O 1
ATOM 2915 N N . THR A 1 359 ? 5.835 3.887 -13.736 1.00 98.06 359 THR A N 1
ATOM 2916 C CA . THR A 1 359 ? 5.315 2.857 -12.853 1.00 98.06 359 THR A CA 1
ATOM 2917 C C . THR A 1 359 ? 4.701 1.752 -13.701 1.00 98.06 359 THR A C 1
ATOM 2919 O O . THR A 1 359 ? 4.046 2.064 -14.699 1.00 98.06 359 THR A O 1
ATOM 2922 N N . ASP A 1 360 ? 4.824 0.502 -13.280 1.00 97.06 360 ASP A N 1
ATOM 2923 C CA . ASP A 1 360 ? 4.360 -0.647 -14.054 1.00 97.06 360 ASP A CA 1
ATOM 2924 C C . ASP A 1 360 ? 2.841 -0.787 -14.032 1.00 97.06 360 ASP A C 1
ATOM 2926 O O . ASP A 1 360 ? 2.204 -0.615 -12.994 1.00 97.06 360 ASP A O 1
ATOM 2930 N N . LEU A 1 361 ? 2.273 -1.183 -15.170 1.00 96.56 361 LEU A N 1
ATOM 2931 C CA . LEU A 1 361 ? 0.863 -1.552 -15.334 1.00 96.56 361 LEU A CA 1
ATOM 2932 C C . LEU A 1 361 ? -0.147 -0.488 -14.843 1.00 96.56 361 LEU A C 1
ATOM 2934 O O . LEU A 1 361 ? -1.092 -0.823 -14.122 1.00 96.56 361 LEU A O 1
ATOM 2938 N N . PRO A 1 362 ? -0.020 0.806 -15.216 1.00 97.06 362 PRO A N 1
ATOM 2939 C CA . PRO A 1 362 ? -0.965 1.833 -14.765 1.00 97.06 362 PRO A CA 1
ATOM 2940 C C . PRO A 1 362 ? -2.393 1.615 -15.299 1.00 97.06 362 PRO A C 1
ATOM 2942 O O . PRO A 1 362 ? -3.327 2.202 -14.768 1.00 97.06 362 PRO A O 1
ATOM 2945 N N . TYR A 1 363 ? -2.561 0.752 -16.304 1.00 96.50 363 TYR A N 1
ATOM 2946 C CA . TYR A 1 363 ? -3.826 0.312 -16.904 1.00 96.50 363 TYR A CA 1
ATOM 2947 C C . TYR A 1 363 ? -4.553 -0.789 -16.113 1.00 96.50 363 TYR A C 1
ATOM 2949 O O . TYR A 1 363 ? -5.617 -1.236 -16.533 1.00 96.50 363 TYR A O 1
ATOM 2957 N N . TYR A 1 364 ? -4.014 -1.232 -14.974 1.00 96.81 364 TYR A N 1
ATOM 2958 C CA . TYR A 1 364 ? -4.739 -2.078 -14.027 1.00 96.81 364 TYR A CA 1
ATOM 2959 C C . TYR A 1 364 ? -5.443 -1.192 -12.993 1.00 96.81 364 TYR A C 1
ATOM 2961 O O . TYR A 1 364 ? -4.810 -0.334 -12.368 1.00 96.81 364 TYR A O 1
ATOM 2969 N N . ASP A 1 365 ? -6.736 -1.437 -12.769 1.00 95.31 365 ASP A N 1
ATOM 2970 C CA . ASP A 1 365 ? -7.465 -0.850 -11.636 1.00 95.31 365 ASP A CA 1
ATOM 2971 C C . ASP A 1 365 ? -6.812 -1.300 -10.323 1.00 95.31 365 ASP A C 1
ATOM 2973 O O . ASP A 1 365 ? -6.253 -0.501 -9.573 1.00 95.31 365 ASP A O 1
ATOM 2977 N N . TYR A 1 366 ? -6.687 -2.615 -10.146 1.00 94.00 366 TYR A N 1
ATOM 2978 C CA . TYR A 1 366 ? -5.867 -3.204 -9.096 1.00 94.00 366 TYR A CA 1
ATOM 2979 C C . TYR A 1 366 ? -4.438 -3.459 -9.599 1.00 94.00 366 TYR A C 1
ATOM 2981 O O . TYR A 1 366 ? -4.094 -4.547 -10.071 1.00 94.00 366 TYR A O 1
ATOM 2989 N N . LYS A 1 367 ? -3.626 -2.400 -9.558 1.00 93.56 367 LYS A N 1
ATOM 2990 C CA . LYS A 1 367 ? -2.213 -2.395 -9.962 1.00 93.56 367 LYS A CA 1
ATOM 2991 C C . LYS A 1 367 ? -1.361 -3.202 -8.975 1.00 93.56 367 LYS A C 1
ATOM 2993 O O . LYS A 1 367 ? -1.556 -3.032 -7.770 1.00 93.56 367 LYS A O 1
ATOM 2998 N N . PRO A 1 368 ? -0.384 -4.007 -9.441 1.00 95.12 368 PRO A N 1
ATOM 2999 C CA . PRO A 1 368 ? 0.485 -4.729 -8.524 1.00 95.12 368 PRO A CA 1
ATOM 3000 C C . PRO A 1 368 ? 1.221 -3.775 -7.587 1.00 95.12 368 PRO A C 1
ATOM 3002 O O . PRO A 1 368 ? 1.697 -2.717 -8.007 1.00 95.12 368 PRO A O 1
ATOM 3005 N N . GLY A 1 369 ? 1.291 -4.153 -6.314 1.00 95.94 369 GLY A N 1
ATOM 3006 C CA . GLY A 1 369 ? 1.747 -3.275 -5.243 1.00 95.94 369 GLY A CA 1
ATOM 3007 C C . GLY A 1 369 ? 3.258 -3.077 -5.196 1.00 95.94 369 GLY A C 1
ATOM 3008 O O . GLY A 1 369 ? 3.729 -1.950 -5.022 1.00 95.94 369 GLY A O 1
ATOM 3009 N N . CYS A 1 370 ? 4.011 -4.162 -5.352 1.00 98.00 370 CYS A N 1
ATOM 3010 C CA . CYS A 1 370 ? 5.462 -4.196 -5.224 1.00 98.00 370 CYS A CA 1
ATOM 3011 C C . CYS A 1 370 ? 6.100 -4.948 -6.396 1.00 98.00 370 CYS A C 1
ATOM 3013 O O . CYS A 1 370 ? 5.630 -6.016 -6.785 1.00 98.00 370 CYS A O 1
ATOM 3015 N N . ASN A 1 371 ? 7.186 -4.394 -6.926 1.00 98.50 371 ASN A N 1
ATOM 3016 C CA . ASN A 1 371 ? 8.059 -5.030 -7.904 1.00 98.50 371 ASN A CA 1
ATOM 3017 C C . ASN A 1 371 ? 9.208 -5.755 -7.199 1.00 98.50 371 ASN A C 1
ATOM 3019 O O . ASN A 1 371 ? 9.806 -5.214 -6.269 1.00 98.50 371 ASN A O 1
ATOM 3023 N N . LEU A 1 372 ? 9.575 -6.926 -7.717 1.00 98.50 372 LEU A N 1
ATOM 3024 C CA . LEU A 1 372 ? 10.809 -7.644 -7.403 1.00 98.50 372 LEU A CA 1
ATOM 3025 C C . LEU A 1 372 ? 11.620 -7.767 -8.694 1.00 98.50 372 LEU A C 1
ATOM 3027 O O . LEU A 1 372 ? 11.146 -8.406 -9.627 1.00 98.50 372 LEU A O 1
ATOM 3031 N N . LEU A 1 373 ? 12.814 -7.177 -8.763 1.00 98.06 373 LEU A N 1
ATOM 3032 C CA . LEU A 1 373 ? 13.688 -7.236 -9.940 1.00 98.06 373 LEU A CA 1
ATOM 3033 C C . LEU A 1 373 ? 15.033 -7.871 -9.573 1.00 98.06 373 LEU A C 1
ATOM 3035 O O . LEU A 1 373 ? 15.907 -7.205 -9.017 1.00 98.06 373 LEU A O 1
ATOM 3039 N N . HIS A 1 374 ? 15.197 -9.154 -9.888 1.00 98.12 374 HIS A N 1
ATOM 3040 C CA . HIS A 1 374 ? 16.408 -9.927 -9.629 1.00 98.12 374 HIS A CA 1
ATOM 3041 C C . HIS A 1 374 ? 17.408 -9.803 -10.777 1.00 98.12 374 HIS A C 1
ATOM 3043 O O . HIS A 1 374 ? 17.136 -10.198 -11.910 1.00 98.12 374 HIS A O 1
ATOM 3049 N N . CYS A 1 375 ? 18.587 -9.269 -10.478 1.00 97.06 375 CYS A N 1
ATOM 3050 C CA . CYS A 1 375 ? 19.679 -9.137 -11.420 1.00 97.06 375 CYS A CA 1
ATOM 3051 C C . CYS A 1 375 ? 20.477 -10.438 -11.514 1.00 97.06 375 CYS A C 1
ATOM 3053 O O . CYS A 1 375 ? 21.262 -10.749 -10.628 1.00 97.06 375 CYS A O 1
ATOM 3055 N N . LEU A 1 376 ? 20.316 -11.175 -12.614 1.00 93.75 376 LEU A N 1
ATOM 3056 C CA . LEU A 1 376 ? 21.095 -12.386 -12.890 1.00 93.75 376 LEU A CA 1
ATOM 3057 C C . LEU A 1 376 ? 22.389 -12.076 -13.625 1.00 93.75 376 LEU A C 1
ATOM 3059 O O . LEU A 1 376 ? 23.453 -12.577 -13.273 1.00 93.75 376 LEU A O 1
ATOM 3063 N N . VAL A 1 377 ? 22.292 -11.224 -14.643 1.00 90.38 377 VAL A N 1
ATOM 3064 C CA . VAL A 1 377 ? 23.441 -10.747 -15.410 1.00 90.38 377 VAL A CA 1
ATOM 3065 C C . VAL A 1 377 ? 23.290 -9.248 -15.581 1.00 90.38 377 VAL A C 1
ATOM 3067 O O . VAL A 1 377 ? 22.239 -8.762 -16.007 1.00 90.38 377 VAL A O 1
ATOM 3070 N N . GLN A 1 378 ? 24.337 -8.511 -15.231 1.00 88.81 378 GLN A N 1
ATOM 3071 C CA . GLN A 1 378 ? 24.383 -7.071 -15.418 1.00 88.81 378 GLN A CA 1
ATOM 3072 C C . GLN A 1 378 ? 25.228 -6.728 -16.644 1.00 88.81 378 GLN A C 1
ATOM 3074 O O . GLN A 1 378 ? 26.265 -7.345 -16.875 1.00 88.81 378 GLN A O 1
ATOM 3079 N N . SER A 1 379 ? 24.820 -5.694 -17.383 1.00 83.62 379 SER A N 1
ATOM 3080 C CA . SER A 1 379 ? 25.612 -5.206 -18.510 1.00 83.62 379 SER A CA 1
ATOM 3081 C C . SER A 1 379 ? 26.961 -4.649 -18.039 1.00 83.62 379 SER A C 1
ATOM 3083 O O . SER A 1 379 ? 27.015 -3.842 -17.106 1.00 83.62 379 SER A O 1
ATOM 3085 N N . LEU A 1 380 ? 28.037 -5.007 -18.739 1.00 81.25 380 LEU A N 1
ATOM 3086 C CA . LEU A 1 380 ? 29.391 -4.468 -18.570 1.00 81.25 380 LEU A CA 1
ATOM 3087 C C . LEU A 1 380 ? 29.552 -3.050 -19.141 1.00 81.25 380 LEU A C 1
ATOM 3089 O O . LEU A 1 380 ? 30.586 -2.419 -18.942 1.00 81.25 380 LEU A O 1
ATOM 3093 N N . SER A 1 381 ? 28.545 -2.535 -19.854 1.00 79.94 381 SER A N 1
ATOM 3094 C CA . SER A 1 381 ? 28.569 -1.166 -20.379 1.00 79.94 381 SER A CA 1
ATOM 3095 C C . SER A 1 381 ? 28.489 -0.122 -19.257 1.00 79.94 381 SER A C 1
ATOM 3097 O O . SER A 1 381 ? 28.092 -0.425 -18.130 1.00 79.94 381 SER A O 1
ATOM 3099 N N . THR A 1 382 ? 28.833 1.131 -19.558 1.00 79.00 382 THR A N 1
ATOM 3100 C CA . THR A 1 382 ? 28.662 2.257 -18.621 1.00 79.00 382 THR A CA 1
ATOM 3101 C C . THR A 1 382 ? 27.193 2.510 -18.272 1.00 79.00 382 THR A C 1
ATOM 3103 O O . THR A 1 382 ? 26.902 2.982 -17.180 1.00 79.00 382 THR A O 1
ATOM 3106 N N . GLY A 1 383 ? 26.273 2.144 -19.166 1.00 84.88 383 GLY A N 1
ATOM 3107 C CA . GLY A 1 383 ? 24.836 2.297 -18.988 1.00 84.88 383 GLY A CA 1
ATOM 3108 C C . GLY A 1 383 ? 24.146 1.143 -18.252 1.00 84.88 383 GLY A C 1
ATOM 3109 O O . GLY A 1 383 ? 24.771 0.307 -17.589 1.00 84.88 383 GLY A O 1
ATOM 3110 N N . GLY A 1 384 ? 22.816 1.104 -18.368 1.00 85.12 384 GLY A N 1
ATOM 3111 C CA . GLY A 1 384 ? 21.966 0.088 -17.734 1.00 85.12 384 GLY A CA 1
ATOM 3112 C C . GLY A 1 384 ? 21.751 0.334 -16.241 1.00 85.12 384 GLY A C 1
ATOM 3113 O O . GLY A 1 384 ? 21.334 -0.573 -15.515 1.00 85.12 384 GLY A O 1
ATOM 3114 N N . GLN A 1 385 ? 22.055 1.549 -15.789 1.00 91.69 385 GLN A N 1
ATOM 3115 C CA . GLN A 1 385 ? 21.827 2.003 -14.428 1.00 91.69 385 GLN A CA 1
ATOM 3116 C C . GLN A 1 385 ? 20.324 2.141 -14.200 1.00 91.69 385 GLN A C 1
ATOM 3118 O O . GLN A 1 385 ? 19.585 2.590 -15.077 1.00 91.69 385 GLN A O 1
ATOM 3123 N N . ASN A 1 386 ? 19.870 1.720 -13.027 1.00 94.94 386 ASN A N 1
ATOM 3124 C CA . ASN A 1 386 ? 18.502 1.929 -12.590 1.00 94.94 386 ASN A CA 1
ATOM 3125 C C . ASN A 1 386 ? 18.338 3.399 -12.198 1.00 94.94 386 ASN A C 1
ATOM 3127 O O . ASN A 1 386 ? 19.216 3.974 -11.553 1.00 94.94 386 ASN A O 1
ATOM 3131 N N . LEU A 1 387 ? 17.197 3.970 -12.564 1.00 97.12 387 LEU A N 1
ATOM 3132 C CA . LEU A 1 387 ? 16.721 5.255 -12.072 1.00 97.12 387 LEU A CA 1
ATOM 3133 C C . LEU A 1 387 ? 15.557 4.986 -11.124 1.00 97.12 387 LEU A C 1
ATOM 3135 O O . LEU A 1 387 ? 14.682 4.192 -11.468 1.00 97.12 387 LEU A O 1
ATOM 3139 N N . ILE A 1 388 ? 15.527 5.626 -9.958 1.00 98.25 388 ILE A N 1
ATOM 3140 C CA . ILE A 1 388 ? 14.374 5.560 -9.052 1.00 98.25 388 ILE A CA 1
ATOM 3141 C C . ILE A 1 388 ? 14.150 6.895 -8.347 1.00 98.25 388 ILE A C 1
ATOM 3143 O O . ILE A 1 388 ? 15.106 7.570 -7.968 1.00 98.25 388 ILE A O 1
ATOM 3147 N N . ALA A 1 389 ? 12.889 7.262 -8.153 1.00 98.56 389 ALA A N 1
ATOM 3148 C CA . ALA A 1 389 ? 12.486 8.454 -7.423 1.00 98.56 389 ALA A CA 1
ATOM 3149 C C . ALA A 1 389 ? 11.240 8.179 -6.570 1.00 98.56 389 ALA A C 1
ATOM 3151 O O . ALA A 1 389 ? 10.340 7.434 -6.977 1.00 98.56 389 ALA A O 1
ATOM 3152 N N . ASP A 1 390 ? 11.162 8.833 -5.411 1.00 98.81 390 ASP A N 1
ATOM 3153 C CA . ASP A 1 390 ? 9.962 8.843 -4.579 1.00 98.81 390 ASP A CA 1
ATOM 3154 C C . ASP A 1 390 ? 8.919 9.812 -5.139 1.00 98.81 390 ASP A C 1
ATOM 3156 O O . ASP A 1 390 ? 8.919 11.011 -4.854 1.00 98.81 390 ASP A O 1
ATOM 3160 N N . ALA A 1 391 ? 7.996 9.295 -5.946 1.00 98.75 391 ALA A N 1
ATOM 3161 C CA . ALA A 1 391 ? 6.996 10.140 -6.580 1.00 98.75 391 ALA A CA 1
ATOM 3162 C C . ALA A 1 391 ? 5.941 10.665 -5.591 1.00 98.75 391 ALA A C 1
ATOM 3164 O O . ALA A 1 391 ? 5.266 11.645 -5.906 1.00 98.75 391 ALA A O 1
ATOM 3165 N N . PHE A 1 392 ? 5.832 10.097 -4.381 1.00 98.69 392 PHE A N 1
ATOM 3166 C CA . PHE A 1 392 ? 5.033 10.719 -3.322 1.00 98.69 392 PHE A CA 1
ATOM 3167 C C . PHE A 1 392 ? 5.711 11.974 -2.771 1.00 98.69 392 PHE A C 1
ATOM 3169 O O . PHE A 1 392 ? 5.025 12.969 -2.555 1.00 98.69 392 PHE A O 1
ATOM 3176 N N . ALA A 1 393 ? 7.037 11.971 -2.600 1.00 98.69 393 ALA A N 1
ATOM 3177 C CA . ALA A 1 393 ? 7.781 13.173 -2.217 1.00 98.69 393 ALA A CA 1
ATOM 3178 C C . ALA A 1 393 ? 7.675 14.266 -3.293 1.00 98.69 393 ALA A C 1
ATOM 3180 O O . ALA A 1 393 ? 7.457 15.433 -2.972 1.00 98.69 393 ALA A O 1
ATOM 3181 N N . VAL A 1 394 ? 7.744 13.886 -4.575 1.00 98.75 394 VAL A N 1
ATOM 3182 C CA . VAL A 1 394 ? 7.528 14.813 -5.701 1.00 98.75 394 VAL A CA 1
ATOM 3183 C C . VAL A 1 394 ? 6.103 15.373 -5.698 1.00 98.75 394 VAL A C 1
ATOM 3185 O O . VAL A 1 394 ? 5.921 16.580 -5.846 1.00 98.75 394 VAL A O 1
ATOM 3188 N N . ALA A 1 395 ? 5.089 14.524 -5.506 1.00 98.75 395 ALA A N 1
ATOM 3189 C CA . ALA A 1 395 ? 3.696 14.956 -5.437 1.00 98.75 395 ALA A CA 1
ATOM 3190 C C . ALA A 1 395 ? 3.442 15.890 -4.242 1.00 98.75 395 ALA A C 1
ATOM 3192 O O . ALA A 1 395 ? 2.747 16.890 -4.393 1.00 98.75 395 ALA A O 1
ATOM 3193 N N . ASP A 1 396 ? 4.025 15.607 -3.075 1.00 98.50 396 ASP A N 1
ATOM 3194 C CA . ASP A 1 396 ? 3.915 16.471 -1.897 1.00 98.50 396 ASP A CA 1
ATOM 3195 C C . ASP A 1 396 ? 4.622 17.821 -2.096 1.00 98.50 396 ASP A C 1
ATOM 3197 O O . ASP A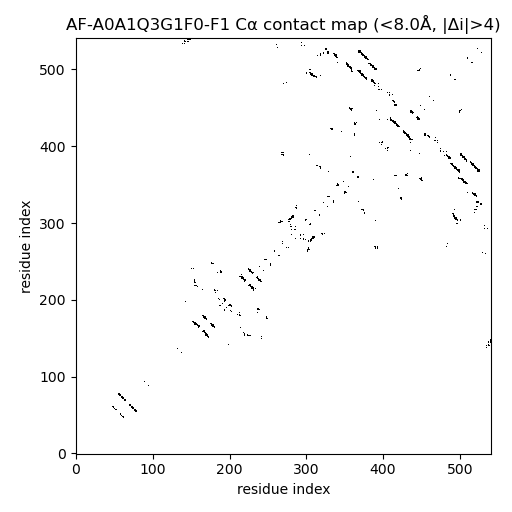 1 396 ? 4.064 18.868 -1.775 1.00 98.50 396 ASP A O 1
ATOM 3201 N N . HIS A 1 397 ? 5.791 17.823 -2.738 1.00 98.50 397 HIS A N 1
ATOM 3202 C CA . HIS A 1 397 ? 6.461 19.058 -3.140 1.00 98.50 397 HIS A CA 1
ATOM 3203 C C . HIS A 1 397 ? 5.611 19.874 -4.125 1.00 98.50 397 HIS A C 1
ATOM 3205 O O . HIS A 1 397 ? 5.462 21.081 -3.956 1.00 98.50 397 HIS A O 1
ATOM 3211 N N . MET A 1 398 ? 4.988 19.232 -5.119 1.00 98.69 398 MET A N 1
ATOM 3212 C CA . MET A 1 398 ? 4.057 19.921 -6.017 1.00 98.69 398 MET A CA 1
ATOM 3213 C C . MET A 1 398 ? 2.831 20.455 -5.280 1.00 98.69 398 MET A C 1
ATOM 3215 O O . MET A 1 398 ? 2.386 21.552 -5.590 1.00 98.69 398 MET A O 1
ATOM 3219 N N . ARG A 1 399 ? 2.295 19.725 -4.296 1.00 98.38 399 ARG A N 1
ATOM 3220 C CA . ARG A 1 399 ? 1.176 20.196 -3.469 1.00 98.38 399 ARG A CA 1
ATOM 3221 C C . ARG A 1 399 ? 1.513 21.511 -2.759 1.00 98.38 399 ARG A C 1
ATOM 3223 O O . ARG A 1 399 ? 0.642 22.366 -2.648 1.00 98.38 399 ARG A O 1
ATOM 3230 N N . GLN A 1 400 ? 2.752 21.658 -2.294 1.00 98.38 400 GLN A N 1
ATOM 3231 C CA . GLN A 1 400 ? 3.223 22.832 -1.555 1.00 98.38 400 GLN A CA 1
ATOM 3232 C C . GLN A 1 400 ? 3.609 23.993 -2.486 1.00 98.38 400 GLN A C 1
ATOM 3234 O O . GLN A 1 400 ? 3.140 25.111 -2.298 1.00 98.38 400 GLN A O 1
ATOM 3239 N N . GLU A 1 401 ? 4.412 23.729 -3.519 1.00 98.50 401 GLU A N 1
ATOM 3240 C CA . GLU A 1 401 ? 5.022 24.776 -4.359 1.00 98.50 401 GLU A CA 1
ATOM 3241 C C . GLU A 1 401 ? 4.233 25.086 -5.640 1.00 98.50 401 GLU A C 1
ATOM 3243 O O . GLU A 1 401 ? 4.364 26.156 -6.241 1.00 98.50 401 GLU A O 1
ATOM 3248 N N . HIS A 1 402 ? 3.418 24.138 -6.104 1.00 98.38 402 HIS A N 1
ATOM 3249 C CA . HIS A 1 402 ? 2.686 24.207 -7.369 1.00 98.38 402 HIS A CA 1
ATOM 3250 C C . HIS A 1 402 ? 1.248 23.667 -7.219 1.00 98.38 402 HIS A C 1
ATOM 3252 O O . HIS A 1 402 ? 0.865 22.740 -7.941 1.00 98.38 402 HIS A O 1
ATOM 3258 N N . PRO A 1 403 ? 0.431 24.226 -6.303 1.00 98.56 403 PRO A N 1
ATOM 3259 C CA . PRO A 1 403 ? -0.851 23.641 -5.904 1.00 98.56 403 PRO A CA 1
ATOM 3260 C C . PRO A 1 403 ? -1.838 23.455 -7.067 1.00 98.56 403 PRO A C 1
ATOM 3262 O O . PRO A 1 403 ? -2.544 22.450 -7.103 1.00 98.56 403 PRO A O 1
ATOM 3265 N N . GLU A 1 404 ? -1.852 24.355 -8.058 1.00 98.56 404 GLU A N 1
ATOM 3266 C CA . GLU A 1 404 ? -2.696 24.188 -9.253 1.00 98.56 404 GLU A CA 1
ATOM 3267 C C . GLU A 1 404 ? -2.240 23.032 -10.151 1.00 98.56 404 GLU A C 1
ATOM 3269 O O . GLU A 1 404 ? -3.077 22.284 -10.653 1.00 98.56 404 GLU A O 1
ATOM 3274 N N . ASP A 1 405 ? -0.932 22.828 -10.324 1.00 98.75 405 ASP A N 1
ATOM 3275 C CA . ASP A 1 405 ? -0.428 21.681 -11.085 1.00 98.75 405 ASP A CA 1
ATOM 3276 C C . ASP A 1 405 ? -0.734 20.376 -10.352 1.00 98.75 405 ASP A C 1
ATOM 3278 O O . ASP A 1 405 ? -1.160 19.402 -10.971 1.00 98.75 405 ASP A O 1
ATOM 3282 N N . PHE A 1 406 ? -0.547 20.361 -9.028 1.00 98.81 406 PHE A N 1
ATOM 3283 C CA . PHE A 1 406 ? -0.922 19.227 -8.191 1.00 98.81 406 PHE A CA 1
ATOM 3284 C C . PHE A 1 406 ? -2.407 18.897 -8.357 1.00 98.81 406 PHE A C 1
ATOM 3286 O O . PHE A 1 406 ? -2.740 17.749 -8.642 1.00 98.81 406 PHE A O 1
ATOM 3293 N N . ARG A 1 407 ? -3.285 19.904 -8.257 1.00 98.62 407 ARG A N 1
ATOM 3294 C CA . ARG A 1 407 ? -4.732 19.759 -8.442 1.00 98.62 407 ARG A CA 1
ATOM 3295 C C . ARG A 1 407 ? -5.082 19.229 -9.832 1.00 98.62 407 ARG A C 1
ATOM 3297 O O . ARG A 1 407 ? -5.877 18.302 -9.966 1.00 98.62 407 ARG A O 1
ATOM 3304 N N . LEU A 1 408 ? -4.464 19.766 -10.885 1.00 98.62 408 LEU A N 1
ATOM 3305 C CA . LEU A 1 408 ? -4.667 19.278 -12.251 1.00 98.62 408 LEU A CA 1
ATOM 3306 C C . LEU A 1 408 ? -4.270 17.805 -12.387 1.00 98.62 408 LEU A C 1
ATOM 3308 O O . LEU A 1 408 ? -5.009 17.040 -13.005 1.00 98.62 408 LEU A O 1
ATOM 3312 N N . LEU A 1 409 ? -3.144 17.392 -11.807 1.00 98.81 409 LEU A N 1
ATOM 3313 C CA . LEU A 1 409 ? -2.666 16.010 -11.882 1.00 98.81 409 LEU A CA 1
ATOM 3314 C C . LEU A 1 409 ? -3.403 15.043 -10.949 1.00 98.81 409 LEU A C 1
ATOM 3316 O O . LEU A 1 409 ? -3.378 13.837 -11.216 1.00 98.81 409 LEU A O 1
ATOM 3320 N N . SER A 1 410 ? -4.057 15.544 -9.897 1.00 98.69 410 SER A N 1
ATOM 3321 C CA . SER A 1 410 ? -4.822 14.730 -8.950 1.00 98.69 410 SER A CA 1
ATOM 3322 C C . SER A 1 410 ? -6.306 14.595 -9.280 1.00 98.69 410 SER A C 1
ATOM 3324 O O . SER A 1 410 ? -6.923 13.601 -8.911 1.00 98.69 410 SER A O 1
ATOM 3326 N N . GLU A 1 411 ? -6.883 15.541 -10.021 1.00 97.75 411 GLU A N 1
ATOM 3327 C CA . GLU A 1 411 ? -8.306 15.520 -10.385 1.00 97.75 411 GLU A CA 1
ATOM 3328 C C . GLU A 1 411 ? -8.556 15.071 -11.830 1.00 97.75 411 GLU A C 1
ATOM 3330 O O . GLU A 1 411 ? -9.640 14.586 -12.160 1.00 97.75 411 GLU A O 1
ATOM 3335 N N . THR A 1 412 ? -7.587 15.261 -12.731 1.00 98.44 412 THR A N 1
ATOM 3336 C CA . THR A 1 412 ? -7.800 14.993 -14.159 1.00 98.44 412 THR A CA 1
ATOM 3337 C C . THR A 1 412 ? -7.657 13.508 -14.460 1.00 98.44 412 THR A C 1
ATOM 3339 O O . THR A 1 412 ? -6.562 12.955 -14.400 1.00 98.44 412 THR A O 1
ATOM 3342 N N . LEU A 1 413 ? -8.762 12.871 -14.845 1.00 98.19 413 LEU A N 1
ATOM 3343 C CA . LEU A 1 413 ? -8.789 11.471 -15.255 1.00 98.19 413 LEU A CA 1
ATOM 3344 C C . LEU A 1 413 ? -8.054 11.247 -16.585 1.00 98.19 413 LEU A C 1
ATOM 3346 O O . LEU A 1 413 ? -8.453 11.784 -17.620 1.00 98.19 413 LEU A O 1
ATOM 3350 N N . VAL A 1 414 ? -7.034 10.391 -16.557 1.00 97.81 414 VAL A N 1
ATOM 3351 C CA . VAL A 1 414 ? -6.241 9.971 -17.719 1.00 97.81 414 VAL A CA 1
ATOM 3352 C C . VAL A 1 414 ? -6.575 8.521 -18.056 1.00 97.81 414 VAL A C 1
ATOM 3354 O O . VAL A 1 414 ? -6.774 7.707 -17.156 1.00 97.81 414 VAL A O 1
ATOM 3357 N N . ASN A 1 415 ? -6.641 8.201 -19.347 1.00 97.88 415 ASN A N 1
ATOM 3358 C CA . ASN A 1 415 ? -6.767 6.827 -19.815 1.00 97.88 415 ASN A CA 1
ATOM 3359 C C . ASN A 1 415 ? -5.377 6.177 -19.864 1.00 97.88 415 ASN A C 1
ATOM 3361 O O . ASN A 1 415 ? -4.469 6.675 -20.535 1.00 97.88 415 ASN A O 1
ATOM 3365 N N . TRP A 1 416 ? -5.228 5.058 -19.166 1.00 97.94 416 TRP A N 1
ATOM 3366 C CA . TRP A 1 416 ? -4.065 4.183 -19.224 1.00 97.94 416 TRP A CA 1
ATOM 3367 C C . TRP A 1 416 ? -4.462 2.924 -19.983 1.00 97.94 416 TRP A C 1
ATOM 3369 O O . TRP A 1 416 ? -5.462 2.303 -19.622 1.00 97.94 416 TRP A O 1
ATOM 3379 N N . THR A 1 417 ? -3.708 2.550 -21.015 1.00 97.38 417 THR A N 1
ATOM 3380 C CA . THR A 1 417 ? -4.087 1.466 -21.929 1.00 97.38 417 THR A CA 1
ATOM 3381 C C . THR A 1 417 ? -2.928 0.534 -22.257 1.00 97.38 417 THR A C 1
ATOM 3383 O O . THR A 1 417 ? -1.772 0.959 -22.305 1.00 97.38 417 THR A O 1
ATOM 3386 N N . ASP A 1 418 ? -3.255 -0.734 -22.488 1.00 95.94 418 ASP A N 1
ATOM 3387 C CA . ASP A 1 418 ? -2.349 -1.739 -23.037 1.00 95.94 418 ASP A CA 1
ATOM 3388 C C . ASP A 1 418 ? -3.140 -2.766 -23.857 1.00 95.94 418 ASP A C 1
ATOM 3390 O O . ASP A 1 418 ? -4.148 -3.311 -23.394 1.00 95.94 418 ASP A O 1
ATOM 3394 N N . ILE A 1 419 ? -2.698 -3.012 -25.090 1.00 94.38 419 ILE A N 1
ATOM 3395 C CA . ILE A 1 419 ? -3.361 -3.898 -26.054 1.00 94.38 419 ILE A CA 1
ATOM 3396 C C . ILE A 1 419 ? -2.302 -4.809 -26.660 1.00 94.38 419 ILE A C 1
ATOM 3398 O O . ILE A 1 419 ? -1.317 -4.327 -27.222 1.00 94.38 419 ILE A O 1
ATOM 3402 N N . GLY A 1 420 ? -2.500 -6.121 -26.578 1.00 92.62 420 GLY A N 1
ATOM 3403 C CA . GLY A 1 420 ? -1.501 -7.067 -27.054 1.00 92.62 420 GLY A CA 1
ATOM 3404 C C . GLY A 1 420 ? -1.865 -8.525 -26.827 1.00 92.62 420 GLY A C 1
ATOM 3405 O O . GLY A 1 420 ? -3.009 -8.868 -26.535 1.00 92.62 420 GLY A O 1
ATOM 3406 N N . VAL A 1 421 ? -0.863 -9.385 -27.002 1.00 88.00 421 VAL A N 1
ATOM 3407 C CA . VAL A 1 421 ? -0.942 -10.834 -26.793 1.00 88.00 421 VAL A CA 1
ATOM 3408 C C . VAL A 1 421 ? 0.323 -11.275 -26.067 1.00 88.00 421 VAL A C 1
ATOM 3410 O O . VAL A 1 421 ? 1.418 -10.930 -26.507 1.00 88.00 421 VAL A O 1
ATOM 3413 N N . ASP A 1 422 ? 0.181 -12.026 -24.977 1.00 88.25 422 ASP A N 1
ATOM 3414 C CA . ASP A 1 422 ? 1.307 -12.592 -24.216 1.00 88.25 422 ASP A CA 1
ATOM 3415 C C . ASP A 1 422 ? 0.893 -13.933 -23.563 1.00 88.25 422 ASP A C 1
ATOM 3417 O O . ASP A 1 422 ? -0.062 -14.564 -24.022 1.00 88.25 422 ASP A O 1
ATOM 3421 N N . GLU A 1 423 ? 1.582 -14.400 -22.516 1.00 85.25 423 GLU A N 1
ATOM 3422 C CA . GLU A 1 423 ? 1.321 -15.670 -21.818 1.00 85.25 423 GLU A CA 1
ATOM 3423 C C . GLU A 1 423 ? -0.151 -15.821 -21.399 1.00 85.25 423 GLU A C 1
ATOM 3425 O O . GLU A 1 423 ? -0.726 -16.908 -21.490 1.00 85.25 423 GLU A O 1
ATOM 3430 N N . GLY A 1 424 ? -0.782 -14.724 -20.973 1.00 81.56 424 GLY A N 1
ATOM 3431 C CA . GLY A 1 424 ? -2.196 -14.682 -20.601 1.00 81.56 424 GLY A CA 1
ATOM 3432 C C . GLY A 1 424 ? -3.188 -14.748 -21.770 1.00 81.56 424 GLY A C 1
ATOM 3433 O O . GLY A 1 424 ? -4.390 -14.821 -21.519 1.00 81.56 424 GLY A O 1
ATOM 3434 N N . GLY A 1 425 ? -2.718 -14.737 -23.021 1.00 89.50 425 GLY A N 1
ATOM 3435 C CA . GLY A 1 425 ? -3.534 -14.625 -24.230 1.00 89.50 425 GLY A CA 1
ATOM 3436 C C . GLY A 1 425 ? -3.674 -13.183 -24.726 1.00 89.50 425 GLY A C 1
ATOM 3437 O O . GLY A 1 425 ? -2.854 -12.321 -24.410 1.00 89.50 425 GLY A O 1
ATOM 3438 N N . GLU A 1 426 ? -4.702 -12.935 -25.540 1.00 95.19 426 GLU A N 1
ATOM 3439 C CA . GLU A 1 426 ? -5.057 -11.595 -26.024 1.00 95.19 426 GLU A CA 1
ATOM 3440 C C . GLU A 1 426 ? -5.609 -10.734 -24.877 1.00 95.19 426 GLU A C 1
ATOM 3442 O O . GLU A 1 426 ? -6.443 -11.191 -24.091 1.00 95.19 426 GLU A O 1
ATOM 3447 N N . PHE A 1 427 ? -5.182 -9.474 -24.796 1.00 93.94 427 PHE A N 1
ATOM 3448 C CA . PHE A 1 427 ? -5.663 -8.516 -23.805 1.00 93.94 427 PHE A CA 1
ATOM 3449 C C . PHE A 1 427 ? -5.904 -7.130 -24.411 1.00 93.94 427 PHE A C 1
ATOM 3451 O O . PHE A 1 427 ? -5.213 -6.681 -25.324 1.00 93.94 427 PHE A O 1
ATOM 3458 N N . HIS A 1 428 ? -6.891 -6.439 -23.845 1.00 95.62 428 HIS A N 1
ATOM 3459 C CA . HIS A 1 428 ? -7.211 -5.040 -24.105 1.00 95.62 428 HIS A CA 1
ATOM 3460 C C . HIS A 1 428 ? -7.598 -4.414 -22.765 1.00 95.62 428 HIS A C 1
ATOM 3462 O O . HIS A 1 428 ? -8.743 -4.503 -22.323 1.00 95.62 428 HIS A O 1
ATOM 3468 N N . SER A 1 429 ? -6.606 -3.853 -22.080 1.00 95.50 429 SER A N 1
ATOM 3469 C CA . SER A 1 429 ? -6.760 -3.297 -20.738 1.00 95.50 429 SER A CA 1
ATOM 3470 C C . SER A 1 429 ? -6.867 -1.786 -20.811 1.00 95.50 429 SER A C 1
ATOM 3472 O O . SER A 1 429 ? -6.008 -1.142 -21.404 1.00 95.50 429 SER A O 1
ATOM 3474 N N . ILE A 1 430 ? -7.893 -1.219 -20.175 1.00 96.19 430 ILE A N 1
ATOM 3475 C CA . ILE A 1 430 ? -8.043 0.225 -20.000 1.00 96.19 430 ILE A CA 1
ATOM 3476 C C . ILE A 1 430 ? -8.397 0.494 -18.541 1.00 96.19 430 ILE A C 1
ATOM 3478 O O . ILE A 1 430 ? -9.365 -0.060 -18.021 1.00 96.19 430 ILE A O 1
ATOM 3482 N N . TYR A 1 431 ? -7.660 1.402 -17.907 1.00 97.25 431 TYR A N 1
ATOM 3483 C CA . TYR A 1 431 ? -8.023 1.966 -16.611 1.00 97.25 431 TYR A CA 1
ATOM 3484 C C . TYR A 1 431 ? -7.970 3.486 -16.666 1.00 97.25 431 TYR A C 1
ATOM 3486 O O . TYR A 1 431 ? -7.103 4.072 -17.314 1.00 97.25 431 TYR A O 1
ATOM 3494 N N . ARG A 1 432 ? -8.912 4.138 -15.987 1.00 97.25 432 ARG A N 1
ATOM 3495 C CA . ARG A 1 432 ? -9.058 5.589 -16.021 1.00 97.25 432 ARG A CA 1
ATOM 3496 C C . ARG A 1 432 ? -8.856 6.165 -14.628 1.00 97.25 432 ARG A C 1
ATOM 3498 O O . ARG A 1 432 ? -9.717 6.016 -13.769 1.00 97.25 432 ARG A O 1
ATOM 3505 N N . ALA A 1 433 ? -7.732 6.843 -14.426 1.00 97.88 433 ALA A N 1
ATOM 3506 C CA . ALA A 1 433 ? -7.369 7.435 -13.142 1.00 97.88 433 ALA A CA 1
ATOM 3507 C C . ALA A 1 433 ? -6.422 8.633 -13.312 1.00 97.88 433 ALA A C 1
ATOM 3509 O O . ALA A 1 433 ? -5.744 8.731 -14.340 1.00 97.88 433 ALA A O 1
ATOM 3510 N N . PRO A 1 434 ? -6.342 9.537 -12.319 1.00 98.38 434 PRO A N 1
ATOM 3511 C CA . PRO A 1 434 ? -5.377 10.631 -12.322 1.00 98.38 434 PRO A CA 1
ATOM 3512 C C . PRO A 1 434 ? -3.925 10.144 -12.256 1.00 98.38 434 PRO A C 1
ATOM 3514 O O . PRO A 1 434 ? -3.651 8.981 -11.951 1.00 98.38 434 PRO A O 1
ATOM 3517 N N . VAL A 1 435 ? -2.984 11.057 -12.512 1.00 98.69 435 VAL A N 1
ATOM 3518 C CA . VAL A 1 435 ? -1.543 10.802 -12.328 1.00 98.69 435 VAL A CA 1
ATOM 3519 C C . VAL A 1 435 ? -1.219 10.664 -10.841 1.00 98.69 435 VAL A C 1
ATOM 3521 O O . VAL A 1 435 ? -0.458 9.778 -10.460 1.00 98.69 435 VAL A O 1
ATOM 3524 N N . ILE A 1 436 ? -1.826 11.511 -10.004 1.00 98.88 436 ILE A N 1
ATOM 3525 C CA . ILE A 1 436 ? -1.671 11.509 -8.547 1.00 98.88 436 ILE A CA 1
ATOM 3526 C C . ILE A 1 436 ? -3.003 11.086 -7.920 1.00 98.88 436 ILE A C 1
ATOM 3528 O O . ILE A 1 436 ? -3.936 11.874 -7.843 1.00 98.88 436 ILE A O 1
ATOM 3532 N N . CYS A 1 437 ? -3.123 9.846 -7.464 1.00 98.50 437 CYS A N 1
ATOM 3533 C CA . CYS A 1 437 ? -4.335 9.369 -6.802 1.00 98.50 437 CYS A CA 1
ATOM 3534 C C . CYS A 1 437 ? -4.287 9.664 -5.301 1.00 98.50 437 CYS A C 1
ATOM 3536 O O . CYS A 1 437 ? -3.274 9.404 -4.639 1.00 98.50 437 CYS A O 1
ATOM 3538 N N . LEU A 1 438 ? -5.400 10.178 -4.778 1.00 97.94 438 LEU A N 1
ATOM 3539 C CA . LEU A 1 438 ? -5.608 10.424 -3.357 1.00 97.94 438 LEU A CA 1
ATOM 3540 C C . LEU A 1 438 ? -6.655 9.460 -2.801 1.00 97.94 438 LEU A C 1
ATOM 3542 O O . LEU A 1 438 ? -7.622 9.142 -3.493 1.00 97.94 438 LEU A O 1
ATOM 3546 N N . ASP A 1 439 ? -6.473 9.035 -1.554 1.00 94.94 439 ASP A N 1
ATOM 3547 C CA . ASP A 1 439 ? -7.480 8.267 -0.831 1.00 94.94 439 ASP A CA 1
ATOM 3548 C C . ASP A 1 439 ? -8.647 9.158 -0.364 1.00 94.94 439 ASP A C 1
ATOM 3550 O O . ASP A 1 439 ? -8.693 10.372 -0.590 1.00 94.94 439 ASP A O 1
ATOM 3554 N N . ARG A 1 440 ? -9.616 8.547 0.326 1.00 93.69 440 ARG A N 1
ATOM 3555 C CA . ARG A 1 440 ? -10.811 9.238 0.844 1.00 93.69 440 ARG A CA 1
ATOM 3556 C C . ARG A 1 440 ? -10.503 10.293 1.914 1.00 93.69 440 ARG A C 1
ATOM 3558 O O . ARG A 1 440 ? -11.374 11.102 2.217 1.00 93.69 440 ARG A O 1
ATOM 3565 N N . GLU A 1 441 ? -9.299 10.284 2.478 1.00 92.12 441 GLU A N 1
ATOM 3566 C CA . GLU A 1 441 ? -8.813 11.259 3.458 1.00 92.12 441 GLU A CA 1
ATOM 3567 C C . GLU A 1 441 ? -7.905 12.321 2.809 1.00 92.12 441 GLU A C 1
ATOM 3569 O O . GLU A 1 441 ? -7.345 13.169 3.504 1.00 92.12 441 GLU A O 1
ATOM 3574 N N . GLY A 1 442 ? -7.743 12.292 1.480 1.00 94.88 442 GLY A N 1
ATOM 3575 C CA . GLY A 1 442 ?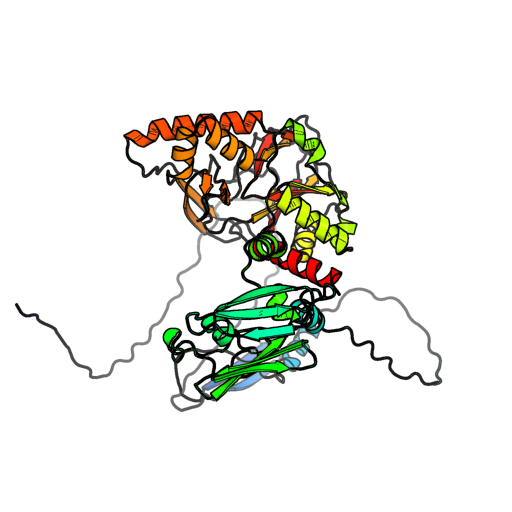 -6.885 13.210 0.733 1.00 94.88 442 GLY A CA 1
ATOM 3576 C C . GLY A 1 442 ? -5.390 12.879 0.810 1.00 94.88 442 GLY A C 1
ATOM 3577 O O . GLY A 1 442 ? -4.559 13.693 0.390 1.00 94.88 442 GLY A O 1
ATOM 3578 N N . LYS A 1 443 ? -5.014 11.706 1.333 1.00 94.56 443 LYS A N 1
ATOM 3579 C CA . LYS A 1 443 ? -3.616 11.257 1.420 1.00 94.56 443 LYS A CA 1
ATOM 3580 C C . LYS A 1 443 ? -3.182 10.606 0.111 1.00 94.56 443 LYS A C 1
ATOM 3582 O O . LYS A 1 443 ? -3.998 10.085 -0.637 1.00 94.56 443 LYS A O 1
ATOM 3587 N N . LEU A 1 444 ? -1.880 10.639 -0.175 1.00 97.00 444 LEU A N 1
ATOM 3588 C CA . LEU A 1 444 ? -1.316 10.012 -1.375 1.00 97.00 444 LEU A CA 1
ATOM 3589 C C . LEU A 1 444 ? -1.514 8.494 -1.321 1.00 97.00 444 LEU A C 1
ATOM 3591 O O . LEU A 1 444 ? -1.053 7.846 -0.383 1.00 97.00 444 LEU A O 1
ATOM 3595 N N . GLU A 1 445 ? -2.168 7.946 -2.341 1.00 95.75 445 GLU A N 1
ATOM 3596 C CA . GLU A 1 445 ? -2.491 6.519 -2.421 1.00 95.75 445 GLU A CA 1
ATOM 3597 C C . GLU A 1 445 ? -1.700 5.813 -3.523 1.00 95.75 445 GLU A C 1
ATOM 3599 O O . GLU A 1 445 ? -1.173 4.719 -3.315 1.00 95.75 445 GLU A O 1
ATOM 3604 N N . ARG A 1 446 ? -1.598 6.432 -4.705 1.00 96.81 446 ARG A N 1
ATOM 3605 C CA . ARG A 1 446 ? -1.000 5.804 -5.887 1.00 96.81 446 ARG A CA 1
ATOM 3606 C C . ARG A 1 446 ? -0.530 6.843 -6.898 1.00 96.81 446 ARG A C 1
ATOM 3608 O O . ARG A 1 446 ? -1.190 7.852 -7.114 1.00 96.81 446 ARG A O 1
ATOM 3615 N N . ILE A 1 447 ? 0.574 6.551 -7.575 1.00 98.56 447 ILE A N 1
ATOM 3616 C CA . ILE A 1 447 ? 1.022 7.264 -8.771 1.00 98.56 447 ILE A CA 1
ATOM 3617 C C . ILE A 1 447 ? 0.739 6.417 -10.013 1.00 98.56 447 ILE A C 1
ATOM 3619 O O . ILE A 1 447 ? 1.025 5.214 -10.050 1.00 98.56 447 ILE A O 1
ATOM 3623 N N . ASN A 1 448 ? 0.192 7.060 -11.042 1.00 98.38 448 ASN A N 1
ATOM 3624 C CA . ASN A 1 448 ? 0.099 6.526 -12.393 1.00 98.38 448 ASN A CA 1
ATOM 3625 C C . ASN A 1 448 ? 0.965 7.363 -13.319 1.00 98.38 448 ASN A C 1
ATOM 3627 O O . ASN A 1 448 ? 0.652 8.512 -13.627 1.00 98.38 448 ASN A O 1
ATOM 3631 N N . HIS A 1 449 ? 2.060 6.776 -13.781 1.00 97.75 449 HIS A N 1
ATOM 3632 C CA . HIS A 1 449 ? 2.904 7.420 -14.766 1.00 97.75 449 HIS A CA 1
ATOM 3633 C C . HIS A 1 449 ? 3.498 6.373 -15.691 1.00 97.75 449 HIS A C 1
ATOM 3635 O O . HIS A 1 449 ? 4.321 5.573 -15.273 1.00 97.75 449 HIS A O 1
ATOM 3641 N N . SER A 1 450 ? 3.092 6.383 -16.953 1.00 96.81 450 SER A N 1
ATOM 3642 C CA . SER A 1 450 ? 3.820 5.702 -18.017 1.00 96.81 450 SER A CA 1
ATOM 3643 C C . SER A 1 450 ? 3.530 6.384 -19.341 1.00 96.81 450 SER A C 1
ATOM 3645 O O . SER A 1 450 ? 2.374 6.563 -19.707 1.00 96.81 450 SER A O 1
ATOM 3647 N N . VAL A 1 451 ? 4.569 6.794 -20.059 1.00 93.75 451 VAL A N 1
ATOM 3648 C CA . VAL A 1 451 ? 4.412 7.412 -21.380 1.00 93.75 451 VAL A CA 1
ATOM 3649 C C . VAL A 1 451 ? 3.851 6.429 -22.414 1.00 93.75 451 VAL A C 1
ATOM 3651 O O . VAL A 1 451 ? 2.850 6.791 -23.028 1.00 93.75 451 VAL A O 1
ATOM 3654 N N . PRO A 1 452 ? 4.408 5.211 -22.610 1.00 91.94 452 PRO A N 1
ATOM 3655 C CA . PRO A 1 452 ? 3.904 4.295 -23.638 1.00 91.94 452 PRO A CA 1
ATOM 3656 C C . PRO A 1 452 ? 2.471 3.819 -23.385 1.00 91.94 452 PRO A C 1
ATOM 3658 O O . PRO A 1 452 ? 1.761 3.529 -24.338 1.00 91.94 452 PRO A O 1
ATOM 3661 N N . GLN A 1 453 ? 2.039 3.760 -22.123 1.00 95.88 453 GLN A N 1
ATOM 3662 C CA . GLN A 1 453 ? 0.688 3.311 -21.768 1.00 95.88 453 GLN A CA 1
ATOM 3663 C C . GLN A 1 453 ? -0.272 4.443 -21.412 1.00 95.88 453 GLN A C 1
ATOM 3665 O O . GLN A 1 453 ? -1.363 4.181 -20.915 1.00 95.88 453 GLN A O 1
ATOM 3670 N N . ARG A 1 454 ? 0.096 5.705 -21.654 1.00 97.19 454 ARG A N 1
ATOM 3671 C CA . ARG A 1 454 ? -0.859 6.814 -21.611 1.00 97.19 454 ARG A CA 1
ATOM 3672 C C . ARG A 1 454 ? -1.552 6.909 -22.962 1.00 97.19 454 ARG A C 1
ATOM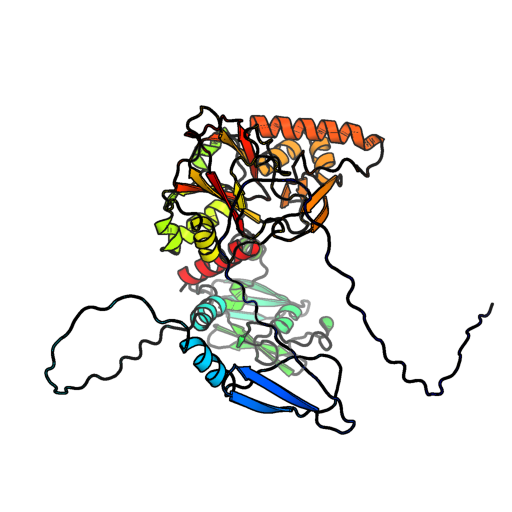 3674 O O . ARG A 1 454 ? -0.903 7.178 -23.968 1.00 97.19 454 ARG A O 1
ATOM 3681 N N . ASP A 1 455 ? -2.860 6.706 -22.965 1.00 97.25 455 ASP A N 1
ATOM 3682 C CA . ASP A 1 455 ? -3.654 6.684 -24.188 1.00 97.25 455 ASP A CA 1
ATOM 3683 C C . ASP A 1 455 ? -3.677 8.062 -24.880 1.00 97.25 455 ASP A C 1
ATOM 3685 O O . ASP A 1 455 ? -3.600 9.118 -24.245 1.00 97.25 455 ASP A O 1
ATOM 3689 N N . SER A 1 456 ? -3.828 8.037 -26.202 1.00 95.88 456 SER A N 1
ATOM 3690 C CA . SER A 1 456 ? -4.126 9.204 -27.032 1.00 95.88 456 SER A CA 1
ATOM 3691 C C . SER A 1 456 ? -5.562 9.708 -26.849 1.00 95.88 456 SER A C 1
ATOM 3693 O O . SER A 1 456 ? -5.817 10.902 -27.024 1.00 95.88 456 SER A O 1
ATOM 3695 N N . PHE A 1 457 ? -6.495 8.837 -26.441 1.00 95.81 457 PHE A N 1
ATOM 3696 C CA . PHE A 1 457 ? -7.839 9.246 -26.036 1.00 95.81 457 PHE A CA 1
ATOM 3697 C C . PHE A 1 457 ? -7.794 10.015 -24.712 1.00 95.81 457 PHE A C 1
ATOM 3699 O O . PHE A 1 457 ? -7.873 9.440 -23.624 1.00 95.81 457 PHE A O 1
ATOM 3706 N N . PHE A 1 458 ? -7.708 11.343 -24.803 1.00 96.62 458 PHE A N 1
ATOM 3707 C CA . PHE A 1 458 ? -7.709 12.226 -23.642 1.00 96.62 458 PHE A CA 1
ATOM 3708 C C . PHE A 1 458 ? -9.067 12.918 -23.459 1.00 96.62 458 PHE A C 1
ATOM 3710 O O . PHE A 1 458 ? -9.333 13.989 -23.997 1.00 96.62 458 PHE A O 1
ATOM 3717 N N . ASN A 1 459 ? -9.945 12.270 -22.690 1.00 94.31 459 ASN A N 1
ATOM 3718 C CA . ASN A 1 459 ? -11.344 12.668 -22.505 1.00 94.31 459 ASN A CA 1
ATOM 3719 C C . ASN A 1 459 ? -11.505 13.775 -21.447 1.00 94.31 459 ASN A C 1
ATOM 3721 O O . ASN A 1 459 ? -12.012 13.521 -20.348 1.00 94.31 459 ASN A O 1
ATOM 3725 N N . VAL A 1 460 ? -11.050 14.986 -21.770 1.00 96.12 460 VAL A N 1
ATOM 3726 C CA . VAL A 1 460 ? -11.151 16.186 -20.922 1.00 96.12 460 VAL A CA 1
ATOM 3727 C C . VAL A 1 460 ? -11.633 17.392 -21.739 1.00 96.12 460 VAL A C 1
ATOM 3729 O O . VAL A 1 460 ? -11.460 17.393 -22.958 1.00 96.12 460 VAL A O 1
ATOM 3732 N N . PRO A 1 461 ? -12.223 18.427 -21.108 1.00 97.00 461 PRO A N 1
ATOM 3733 C CA . PRO A 1 461 ? -12.527 19.682 -21.796 1.00 97.00 461 PRO A CA 1
ATOM 3734 C C . PRO A 1 461 ? -11.277 20.292 -22.444 1.00 97.00 461 PRO A C 1
ATOM 3736 O O . PRO A 1 461 ? -10.184 20.213 -21.874 1.00 97.00 461 PRO A O 1
ATOM 3739 N N . LEU A 1 462 ? -11.441 20.903 -23.621 1.00 97.75 462 LEU A N 1
ATOM 3740 C CA . LEU A 1 462 ? -10.345 21.409 -24.458 1.00 97.75 462 LEU A CA 1
ATOM 3741 C C . LEU A 1 462 ? -9.422 22.365 -23.686 1.00 97.75 462 LEU A C 1
ATOM 3743 O O . LEU A 1 462 ? -8.200 22.263 -23.755 1.00 97.75 462 LEU A O 1
ATOM 3747 N N . GLU A 1 463 ? -10.011 23.248 -22.889 1.00 97.56 463 GLU A N 1
ATOM 3748 C CA . GLU A 1 463 ? -9.329 24.235 -22.058 1.00 97.56 463 GLU A CA 1
ATOM 3749 C C . GLU A 1 463 ? -8.483 23.620 -20.931 1.00 97.56 463 GLU A C 1
ATOM 3751 O O . GLU A 1 463 ? -7.581 24.279 -20.416 1.00 97.56 463 GLU A O 1
ATOM 3756 N N . ARG A 1 464 ? -8.725 22.353 -20.555 1.00 96.38 464 ARG A N 1
ATOM 3757 C CA . ARG A 1 464 ? -7.924 21.634 -19.547 1.00 96.38 464 ARG A CA 1
ATOM 3758 C C . ARG A 1 464 ? -6.735 20.887 -20.150 1.00 96.38 464 ARG A C 1
ATOM 3760 O O . ARG A 1 464 ? -5.842 20.505 -19.394 1.00 96.38 464 ARG A O 1
ATOM 3767 N N . VAL A 1 465 ? -6.692 20.701 -21.473 1.00 98.19 465 VAL A N 1
ATOM 3768 C CA . VAL A 1 465 ? -5.652 19.908 -22.148 1.00 98.19 465 VAL A CA 1
ATOM 3769 C C . VAL A 1 465 ? -4.271 20.524 -21.931 1.00 98.19 465 VAL A C 1
ATOM 3771 O O . VAL A 1 465 ? -3.406 19.900 -21.319 1.00 98.19 465 VAL A O 1
ATOM 3774 N N . GLU A 1 466 ? -4.051 21.756 -22.392 1.00 98.56 466 GLU A N 1
ATOM 3775 C CA . GLU A 1 466 ? -2.730 22.389 -22.311 1.00 98.56 466 GLU A CA 1
ATOM 3776 C C . GLU A 1 466 ? -2.249 22.606 -20.860 1.00 98.56 466 GLU A C 1
ATOM 3778 O O . GLU A 1 466 ? -1.102 22.244 -20.568 1.00 98.56 466 GLU A O 1
ATOM 3783 N N . PRO A 1 467 ? -3.078 23.105 -19.915 1.00 98.62 467 PRO A N 1
ATOM 3784 C CA . PRO A 1 467 ? -2.684 23.200 -18.510 1.00 98.62 467 PRO A CA 1
ATOM 3785 C C . PRO A 1 467 ? -2.244 21.860 -17.914 1.00 98.62 467 PRO A C 1
ATOM 3787 O O . PRO A 1 467 ? -1.224 21.805 -17.226 1.00 98.62 467 PRO A O 1
ATOM 3790 N N . TRP A 1 468 ? -2.954 20.767 -18.220 1.00 98.62 468 TRP A N 1
ATOM 3791 C CA . TRP A 1 468 ? -2.575 19.435 -17.750 1.00 98.62 468 TRP A CA 1
ATOM 3792 C C . TRP A 1 468 ? -1.208 19.004 -18.297 1.00 98.62 468 TRP A C 1
ATOM 3794 O O . TRP A 1 468 ? -0.371 18.518 -17.538 1.00 98.62 468 TRP A O 1
ATOM 3804 N N . TYR A 1 469 ? -0.927 19.238 -19.584 1.00 98.62 469 TYR A N 1
ATOM 3805 C CA . TYR A 1 469 ? 0.381 18.920 -20.170 1.00 98.62 469 TYR A CA 1
ATOM 3806 C C . TYR A 1 469 ? 1.521 19.742 -19.552 1.00 98.62 469 TYR A C 1
ATOM 3808 O O . TYR A 1 469 ? 2.606 19.203 -19.330 1.00 98.62 469 TYR A O 1
ATOM 3816 N N . ARG A 1 470 ? 1.289 21.022 -19.226 1.00 98.75 470 ARG A N 1
ATOM 3817 C CA . ARG A 1 470 ? 2.275 21.865 -18.525 1.00 98.75 470 ARG A CA 1
ATOM 3818 C C . ARG A 1 470 ? 2.549 21.348 -17.108 1.00 98.75 470 ARG A C 1
ATOM 3820 O O . ARG A 1 470 ? 3.716 21.227 -16.729 1.00 98.75 470 ARG A O 1
ATOM 3827 N N . ALA A 1 471 ? 1.503 20.975 -16.369 1.00 98.81 471 ALA A N 1
ATOM 3828 C CA . ALA A 1 471 ? 1.629 20.359 -15.049 1.00 98.81 471 ALA A CA 1
ATOM 3829 C C . ALA A 1 471 ? 2.383 19.020 -15.120 1.00 98.81 471 ALA A C 1
ATOM 3831 O O . ALA A 1 471 ? 3.306 18.774 -14.343 1.00 98.81 471 ALA A O 1
ATOM 3832 N N . MET A 1 472 ? 2.064 18.183 -16.113 1.00 98.56 472 MET A N 1
ATOM 3833 C CA . MET A 1 472 ? 2.730 16.901 -16.344 1.00 98.56 472 MET A CA 1
ATOM 3834 C C . MET A 1 472 ? 4.219 17.078 -16.671 1.00 98.56 472 MET A C 1
ATOM 3836 O O . MET A 1 472 ? 5.065 16.366 -16.131 1.00 98.56 472 MET A O 1
ATOM 3840 N N . ALA A 1 473 ? 4.562 18.059 -17.511 1.00 98.62 473 ALA A N 1
ATOM 3841 C CA . ALA A 1 473 ? 5.951 18.392 -17.816 1.00 98.62 473 ALA A CA 1
ATOM 3842 C C . ALA A 1 473 ? 6.717 18.835 -16.559 1.00 98.62 473 ALA A C 1
ATOM 3844 O O . ALA A 1 473 ? 7.871 18.445 -16.362 1.00 98.62 473 ALA A O 1
ATOM 3845 N N . ARG A 1 474 ? 6.072 19.608 -15.674 1.00 98.75 474 ARG A N 1
ATOM 3846 C CA . ARG A 1 474 ? 6.661 20.008 -14.393 1.00 98.75 474 ARG A CA 1
ATOM 3847 C C . ARG A 1 474 ? 6.891 18.810 -13.472 1.00 98.75 474 ARG A C 1
ATOM 3849 O O . ARG A 1 474 ? 8.000 18.687 -12.955 1.00 98.75 474 ARG A O 1
ATOM 3856 N N . PHE A 1 475 ? 5.902 17.928 -13.327 1.00 98.75 475 PHE A N 1
ATOM 3857 C CA . PHE A 1 475 ? 6.010 16.691 -12.546 1.00 98.75 475 PHE A CA 1
ATOM 3858 C C . PHE A 1 475 ? 7.189 15.831 -13.008 1.00 98.75 475 PHE A C 1
ATOM 3860 O O . PHE A 1 475 ? 8.051 15.499 -12.200 1.00 98.75 475 PHE A O 1
ATOM 3867 N N . VAL A 1 476 ? 7.288 15.554 -14.313 1.00 98.25 476 VAL A N 1
ATOM 3868 C CA . VAL A 1 476 ? 8.378 14.753 -14.900 1.00 98.25 476 VAL A CA 1
ATOM 3869 C C . VAL A 1 476 ? 9.745 15.410 -14.682 1.00 98.25 476 VAL A C 1
ATOM 3871 O O . VAL A 1 476 ? 10.708 14.729 -14.332 1.00 98.25 476 VAL A O 1
ATOM 3874 N N . ARG A 1 477 ? 9.848 16.736 -14.833 1.00 98.56 477 ARG A N 1
ATOM 3875 C CA . ARG A 1 477 ? 11.100 17.469 -14.588 1.00 98.56 477 ARG A CA 1
ATOM 3876 C C . ARG A 1 477 ? 11.575 17.326 -13.141 1.00 98.56 477 ARG A C 1
ATOM 3878 O O . ARG A 1 477 ? 12.750 17.040 -12.931 1.00 98.56 477 ARG A O 1
ATOM 3885 N N . ILE A 1 478 ? 10.682 17.511 -12.168 1.00 98.50 478 ILE A N 1
ATOM 3886 C CA . ILE A 1 478 ? 11.014 17.374 -10.740 1.00 98.50 478 ILE A CA 1
ATOM 3887 C C . ILE A 1 478 ? 11.375 15.917 -10.426 1.00 98.50 478 ILE A C 1
ATOM 3889 O O . ILE A 1 478 ? 12.381 15.661 -9.773 1.00 98.50 478 ILE A O 1
ATOM 3893 N N . LEU A 1 479 ? 10.619 14.959 -10.972 1.00 97.94 479 LEU A N 1
ATOM 3894 C CA . LEU A 1 479 ? 10.924 13.530 -10.893 1.00 97.94 479 LEU A CA 1
ATOM 3895 C C . LEU A 1 479 ? 12.367 13.226 -11.310 1.00 97.94 479 LEU A C 1
ATOM 3897 O O . LEU A 1 479 ? 13.086 12.556 -10.579 1.00 97.94 479 LEU A O 1
ATOM 3901 N N . HIS A 1 480 ? 12.809 13.732 -12.464 1.00 97.12 480 HIS A N 1
ATOM 3902 C CA . HIS A 1 480 ? 14.179 13.527 -12.941 1.00 97.12 480 HIS A CA 1
ATOM 3903 C C . HIS A 1 480 ? 15.238 14.227 -12.078 1.00 97.12 480 HIS A C 1
ATOM 3905 O O . HIS A 1 480 ? 16.336 13.694 -11.927 1.00 97.12 480 HIS A O 1
ATOM 3911 N N . GLN A 1 481 ? 14.932 15.393 -11.504 1.00 98.12 481 GLN A N 1
ATOM 3912 C CA . GLN A 1 481 ? 15.833 16.088 -10.575 1.00 98.12 481 GLN A CA 1
ATOM 3913 C C . GLN A 1 481 ? 16.042 15.280 -9.286 1.00 98.12 481 GLN A C 1
ATOM 3915 O O . GLN A 1 481 ? 17.170 15.173 -8.802 1.00 98.12 481 GLN A O 1
ATOM 3920 N N . GLU A 1 482 ? 14.972 14.661 -8.787 1.00 98.25 482 GLU A N 1
ATOM 3921 C CA . GLU A 1 482 ? 14.971 13.831 -7.579 1.00 98.25 482 GLU A CA 1
ATOM 3922 C C . GLU A 1 482 ? 15.359 12.361 -7.834 1.00 98.25 482 GLU A C 1
ATOM 3924 O O . GLU A 1 482 ? 15.521 11.587 -6.891 1.00 98.25 482 GLU A O 1
ATOM 3929 N N . ALA A 1 483 ? 15.553 11.958 -9.094 1.00 97.81 483 ALA A N 1
ATOM 3930 C CA . ALA A 1 483 ? 15.927 10.592 -9.434 1.00 97.81 483 ALA A CA 1
ATOM 3931 C C . ALA A 1 483 ? 17.349 10.259 -8.970 1.00 97.81 483 ALA A C 1
ATOM 3933 O O . ALA A 1 483 ? 18.317 10.993 -9.221 1.00 97.81 483 ALA A O 1
ATOM 3934 N N . VAL A 1 484 ? 17.473 9.102 -8.329 1.00 97.62 484 VAL A N 1
ATOM 3935 C CA . VAL A 1 484 ? 18.745 8.493 -7.960 1.00 97.62 484 VAL A CA 1
ATOM 3936 C C . VAL A 1 484 ? 19.134 7.477 -9.019 1.00 97.62 484 VAL A C 1
ATOM 3938 O O . VAL A 1 484 ? 18.299 6.705 -9.488 1.00 97.62 484 VAL A O 1
ATOM 3941 N N . GLU A 1 485 ? 20.416 7.468 -9.361 1.00 96.00 485 GLU A N 1
ATOM 3942 C CA . GLU A 1 485 ? 20.998 6.556 -10.331 1.00 96.00 485 GLU A CA 1
ATOM 3943 C C . GLU A 1 485 ? 21.950 5.583 -9.636 1.00 96.00 485 GLU A C 1
ATOM 3945 O O . GLU A 1 485 ? 22.860 5.995 -8.917 1.00 96.00 485 GLU A O 1
ATOM 3950 N N . PHE A 1 486 ? 21.740 4.284 -9.834 1.00 95.00 486 PHE A N 1
ATOM 3951 C CA . PHE A 1 486 ? 22.589 3.242 -9.257 1.00 95.00 486 PHE A CA 1
ATOM 3952 C C . PHE A 1 486 ? 22.525 1.961 -10.086 1.00 95.00 486 PHE A C 1
ATOM 3954 O O . PHE A 1 486 ? 21.589 1.728 -10.850 1.00 95.00 486 PHE A O 1
ATOM 3961 N N . LYS A 1 487 ? 23.515 1.084 -9.925 1.00 93.44 487 LYS A N 1
ATOM 3962 C CA . LYS A 1 487 ? 23.596 -0.177 -10.665 1.00 93.44 487 LYS A CA 1
ATOM 3963 C C . LYS A 1 487 ? 23.452 -1.358 -9.712 1.00 93.44 487 LYS A C 1
ATOM 3965 O O . LYS A 1 487 ? 24.106 -1.397 -8.676 1.00 93.44 487 LYS A O 1
ATOM 3970 N N . THR A 1 488 ? 22.575 -2.294 -10.057 1.00 95.50 488 THR A N 1
ATOM 3971 C CA . THR A 1 488 ? 22.456 -3.581 -9.361 1.00 95.50 488 THR A CA 1
ATOM 3972 C C . THR A 1 488 ? 23.566 -4.521 -9.812 1.00 95.50 488 THR A C 1
ATOM 3974 O O . THR A 1 488 ? 23.965 -4.500 -10.978 1.00 95.50 488 THR A O 1
ATOM 3977 N N . MET A 1 489 ? 24.038 -5.361 -8.908 1.00 96.00 489 MET A N 1
ATOM 3978 C CA . MET A 1 489 ? 25.005 -6.420 -9.171 1.00 96.00 489 MET A CA 1
ATOM 3979 C C . MET A 1 489 ? 24.289 -7.761 -9.373 1.00 96.00 489 MET A C 1
ATOM 3981 O O . MET A 1 489 ? 23.161 -7.920 -8.908 1.00 96.00 489 MET A O 1
ATOM 3985 N N . PRO A 1 490 ? 24.908 -8.741 -10.055 1.00 96.88 490 PRO A N 1
ATOM 3986 C CA . PRO A 1 490 ? 24.417 -10.114 -10.038 1.00 96.88 490 PRO A CA 1
ATOM 3987 C C . PRO A 1 490 ? 24.136 -10.597 -8.605 1.00 96.88 490 PRO A C 1
ATOM 3989 O O . PRO A 1 490 ? 24.994 -10.463 -7.735 1.00 96.88 490 PRO A O 1
ATOM 3992 N N . GLY A 1 491 ? 22.936 -11.127 -8.369 1.00 97.94 491 GLY A N 1
ATOM 3993 C CA . GLY A 1 491 ? 22.448 -11.562 -7.057 1.00 97.94 491 GLY A CA 1
ATOM 3994 C C . GLY A 1 491 ? 21.697 -10.482 -6.271 1.00 97.94 491 GLY A C 1
ATOM 3995 O O . GLY A 1 491 ? 21.105 -10.781 -5.236 1.00 97.94 491 GLY A O 1
ATOM 3996 N N . ASP A 1 492 ? 21.665 -9.237 -6.746 1.00 98.62 492 ASP A N 1
ATOM 3997 C CA . ASP A 1 492 ? 20.795 -8.213 -6.170 1.00 98.62 492 ASP A CA 1
ATOM 3998 C C . ASP A 1 492 ? 19.341 -8.427 -6.607 1.00 98.62 492 ASP A C 1
ATOM 4000 O O . ASP A 1 492 ? 19.058 -8.568 -7.799 1.00 98.62 492 ASP A O 1
ATOM 4004 N N . ILE A 1 493 ? 18.402 -8.346 -5.664 1.00 98.62 493 ILE A N 1
ATOM 4005 C CA . ILE A 1 493 ? 16.971 -8.194 -5.940 1.00 98.62 493 ILE A CA 1
ATOM 4006 C C . ILE A 1 493 ? 16.538 -6.812 -5.460 1.00 98.62 493 ILE A C 1
ATOM 4008 O O . ILE A 1 493 ? 16.455 -6.549 -4.258 1.00 98.62 493 ILE A O 1
ATOM 4012 N N . LEU A 1 494 ? 16.242 -5.920 -6.404 1.00 98.62 494 LEU A N 1
ATOM 4013 C CA . LEU A 1 494 ? 15.655 -4.624 -6.091 1.00 98.62 494 LEU A CA 1
ATOM 4014 C C . LEU A 1 494 ? 14.159 -4.812 -5.833 1.00 98.62 494 LEU A C 1
ATOM 4016 O O . LEU A 1 494 ? 13.426 -5.261 -6.715 1.00 98.62 494 LEU A O 1
ATOM 4020 N N . THR A 1 495 ? 13.709 -4.452 -4.633 1.00 98.75 495 THR A N 1
ATOM 4021 C CA . THR A 1 495 ? 12.296 -4.504 -4.244 1.00 98.75 495 THR A CA 1
ATOM 4022 C C . THR A 1 495 ? 11.772 -3.093 -4.030 1.00 98.75 495 THR A C 1
ATOM 4024 O O . THR A 1 495 ? 12.430 -2.286 -3.370 1.00 98.75 495 THR A O 1
ATOM 4027 N N . PHE A 1 496 ? 10.620 -2.756 -4.605 1.00 98.75 496 PHE A N 1
ATOM 4028 C CA . PHE A 1 496 ? 10.085 -1.403 -4.480 1.00 98.75 496 PHE A CA 1
ATOM 4029 C C . PHE A 1 496 ? 8.570 -1.323 -4.646 1.00 98.75 496 PHE A C 1
ATOM 4031 O O . PHE A 1 496 ? 7.952 -2.116 -5.348 1.00 98.75 496 PHE A O 1
ATOM 4038 N N . SER A 1 497 ? 7.976 -0.319 -4.008 1.00 98.50 497 SER A N 1
ATOM 4039 C CA . SER A 1 497 ? 6.554 0.001 -4.084 1.00 98.50 497 SER A CA 1
ATOM 4040 C C . SER A 1 497 ? 6.200 0.569 -5.458 1.00 98.50 497 SER A C 1
ATOM 4042 O O . SER A 1 497 ? 6.483 1.729 -5.735 1.00 98.50 497 SER A O 1
ATOM 4044 N N . ASN A 1 498 ? 5.532 -0.203 -6.307 1.00 98.50 498 ASN A N 1
ATOM 4045 C CA . ASN A 1 498 ? 5.121 0.205 -7.656 1.00 98.50 498 ASN A CA 1
ATOM 4046 C C . ASN A 1 498 ? 4.011 1.273 -7.666 1.00 98.50 498 ASN A C 1
ATOM 4048 O O . ASN A 1 498 ? 3.782 1.979 -8.651 1.00 98.50 498 ASN A O 1
ATOM 4052 N N . ILE A 1 499 ? 3.274 1.396 -6.562 1.00 97.50 499 ILE A N 1
ATOM 4053 C CA . ILE A 1 499 ? 2.260 2.446 -6.395 1.00 97.50 499 ILE A CA 1
ATOM 4054 C C . ILE A 1 499 ? 2.876 3.791 -5.988 1.00 97.50 499 ILE A C 1
ATOM 4056 O O . ILE A 1 499 ? 2.201 4.810 -6.093 1.00 97.50 499 ILE A O 1
ATOM 4060 N N . ARG A 1 500 ? 4.142 3.810 -5.550 1.00 98.06 500 ARG A N 1
ATOM 4061 C CA . ARG A 1 500 ? 4.812 4.987 -4.973 1.00 98.06 500 ARG A CA 1
ATOM 4062 C C . ARG A 1 500 ? 6.072 5.393 -5.734 1.00 98.06 500 ARG A C 1
ATOM 4064 O O . ARG A 1 500 ? 6.275 6.573 -5.994 1.00 98.06 500 ARG A O 1
ATOM 4071 N N . MET A 1 501 ? 6.936 4.433 -6.039 1.00 98.56 501 MET A N 1
ATOM 4072 C CA . MET A 1 501 ? 8.205 4.656 -6.719 1.00 98.56 501 MET A CA 1
ATOM 4073 C C . MET A 1 501 ? 7.982 4.745 -8.219 1.00 98.56 501 MET A C 1
ATOM 4075 O O . MET A 1 501 ? 7.311 3.902 -8.813 1.00 98.56 501 MET A O 1
ATOM 4079 N N . VAL A 1 502 ? 8.606 5.742 -8.830 1.00 98.50 502 VAL A N 1
ATOM 4080 C CA . VAL A 1 502 ? 8.759 5.822 -10.278 1.00 98.50 502 VAL A CA 1
ATOM 4081 C C . VAL A 1 502 ? 10.176 5.372 -10.601 1.00 98.50 502 VAL A C 1
ATOM 4083 O O . VAL A 1 502 ? 11.132 5.849 -9.989 1.00 98.50 502 VAL A O 1
ATOM 4086 N N . HIS A 1 503 ? 10.310 4.444 -11.541 1.00 98.00 503 HIS A N 1
ATOM 4087 C CA . HIS A 1 503 ? 11.575 3.804 -11.866 1.00 98.00 503 HIS A CA 1
ATOM 4088 C C . HIS A 1 503 ? 11.828 3.785 -13.373 1.00 98.00 503 HIS A C 1
ATOM 4090 O O . HIS A 1 503 ? 10.911 3.876 -14.181 1.00 98.00 503 HIS A O 1
ATOM 4096 N N . GLY A 1 504 ? 13.088 3.690 -13.768 1.00 95.44 504 GLY A N 1
ATOM 4097 C CA . GLY A 1 504 ? 13.500 3.641 -15.163 1.00 95.44 504 GLY A CA 1
ATOM 4098 C C . GLY A 1 504 ? 14.898 3.064 -15.294 1.00 95.44 504 GLY A C 1
ATOM 4099 O O . GLY A 1 504 ? 15.458 2.518 -14.340 1.00 95.44 504 GLY A O 1
ATOM 4100 N N . ARG A 1 505 ? 15.480 3.186 -16.484 1.00 93.00 505 ARG A N 1
ATOM 4101 C CA . ARG A 1 505 ? 16.825 2.673 -16.747 1.00 93.00 505 ARG A CA 1
ATOM 4102 C C . ARG A 1 505 ? 17.525 3.496 -17.816 1.00 93.00 505 ARG A C 1
ATOM 4104 O O . ARG A 1 505 ? 16.922 3.808 -18.843 1.00 93.00 505 ARG A O 1
ATOM 4111 N N . THR A 1 506 ? 18.809 3.780 -17.629 1.00 90.75 506 THR A N 1
ATOM 4112 C CA . THR A 1 506 ? 19.629 4.356 -18.700 1.00 90.75 506 THR A CA 1
ATOM 4113 C C . THR A 1 506 ? 19.819 3.366 -19.853 1.00 90.75 506 THR A C 1
ATOM 4115 O O . THR A 1 506 ? 19.691 2.147 -19.693 1.00 90.75 506 THR A O 1
ATOM 4118 N N . GLY A 1 507 ? 20.069 3.886 -21.056 1.00 84.25 507 GLY A N 1
ATOM 4119 C CA . GLY A 1 507 ? 20.370 3.045 -22.218 1.00 84.25 507 GLY A CA 1
ATOM 4120 C C . GLY A 1 507 ? 21.660 2.260 -22.000 1.00 84.25 507 GLY A C 1
ATOM 4121 O O . GLY A 1 507 ? 22.504 2.668 -21.206 1.00 84.25 507 GLY A O 1
ATOM 4122 N N . TYR A 1 508 ? 21.809 1.129 -22.677 1.00 78.25 508 TYR A N 1
ATOM 4123 C CA . TYR A 1 508 ? 22.995 0.285 -22.566 1.00 78.25 508 TYR A CA 1
ATOM 4124 C C . TYR A 1 508 ? 23.265 -0.444 -23.877 1.00 78.25 508 TYR A C 1
ATOM 4126 O O . TYR A 1 508 ? 22.414 -0.495 -24.761 1.00 78.25 508 TYR A O 1
ATOM 4134 N N . THR A 1 509 ? 24.465 -1.000 -24.000 1.00 75.50 509 THR A N 1
ATOM 4135 C CA . THR A 1 509 ? 24.856 -1.767 -25.184 1.00 75.50 509 THR A CA 1
ATOM 4136 C C . THR A 1 509 ? 24.884 -3.240 -24.824 1.00 75.50 509 THR A C 1
ATOM 4138 O O . THR A 1 509 ? 25.680 -3.634 -23.970 1.00 75.50 509 THR A O 1
ATOM 4141 N N . ASP A 1 510 ? 24.039 -4.031 -25.483 1.00 70.31 510 ASP A N 1
ATOM 4142 C CA . ASP A 1 510 ? 24.126 -5.491 -25.459 1.00 70.31 510 ASP A CA 1
ATOM 4143 C C . ASP A 1 510 ? 25.039 -5.979 -26.597 1.00 70.31 510 ASP A C 1
ATOM 4145 O O . ASP A 1 510 ? 25.005 -5.452 -27.710 1.00 70.31 510 ASP A O 1
ATOM 4149 N N . THR A 1 511 ? 25.865 -6.984 -26.314 1.00 64.12 511 THR A N 1
ATOM 4150 C CA . THR A 1 511 ? 26.661 -7.744 -27.292 1.00 64.12 511 THR A CA 1
ATOM 4151 C C . THR A 1 511 ? 26.550 -9.239 -26.979 1.00 64.12 511 THR A C 1
ATOM 4153 O O . THR A 1 511 ? 26.056 -9.609 -25.915 1.00 64.12 511 THR A O 1
ATOM 4156 N N . GLU A 1 512 ? 27.046 -10.122 -27.853 1.00 63.44 512 GLU A N 1
ATOM 4157 C CA . GLU A 1 512 ? 27.028 -11.581 -27.610 1.00 63.44 512 GLU A CA 1
ATOM 4158 C C . GLU A 1 512 ? 27.682 -11.993 -26.274 1.00 63.44 512 GLU A C 1
ATOM 4160 O O . GLU A 1 512 ? 27.304 -12.999 -25.680 1.00 63.44 512 GLU A O 1
ATOM 4165 N N . ILE A 1 513 ? 28.628 -11.191 -25.773 1.00 59.16 513 ILE A N 1
ATOM 4166 C CA . ILE A 1 513 ? 29.348 -11.413 -24.507 1.00 59.16 513 ILE A CA 1
ATOM 4167 C C . ILE A 1 513 ? 28.936 -10.445 -23.385 1.00 59.16 513 ILE A C 1
ATOM 4169 O O . ILE A 1 513 ? 29.417 -10.564 -22.260 1.00 59.16 513 ILE A O 1
ATOM 4173 N N . ASN A 1 514 ? 28.063 -9.478 -23.670 1.00 63.03 514 ASN A N 1
ATOM 4174 C CA . ASN A 1 514 ? 27.585 -8.475 -22.725 1.00 63.03 514 ASN A CA 1
ATOM 4175 C C . ASN A 1 514 ? 26.062 -8.456 -22.778 1.00 63.03 514 ASN A C 1
ATOM 4177 O O . ASN A 1 514 ? 25.486 -7.775 -23.618 1.00 63.03 514 ASN A O 1
ATOM 4181 N N . THR A 1 515 ? 25.423 -9.219 -21.898 1.00 78.44 515 THR A N 1
ATOM 4182 C CA . THR A 1 515 ? 23.964 -9.307 -21.841 1.00 78.44 515 THR A CA 1
ATOM 4183 C C . THR A 1 515 ? 23.458 -8.789 -20.506 1.00 78.44 515 THR A C 1
ATOM 4185 O O . THR A 1 515 ? 24.098 -8.962 -19.469 1.00 78.44 515 THR A O 1
ATOM 4188 N N . ARG A 1 516 ? 22.285 -8.156 -20.510 1.00 83.00 516 ARG A N 1
ATOM 4189 C CA . ARG A 1 516 ? 21.540 -7.857 -19.283 1.00 83.00 516 ARG A CA 1
ATOM 4190 C C . ARG A 1 516 ? 20.379 -8.832 -19.128 1.00 83.00 516 ARG A C 1
ATOM 4192 O O . ARG A 1 516 ? 19.567 -8.992 -20.036 1.00 83.00 516 ARG A O 1
ATOM 4199 N N . HIS A 1 517 ? 20.285 -9.451 -17.957 1.00 89.00 517 HIS A N 1
ATOM 4200 C CA . HIS A 1 517 ? 19.244 -10.411 -17.619 1.00 89.00 517 HIS A CA 1
ATOM 4201 C C . HIS A 1 517 ? 18.674 -10.090 -16.240 1.00 89.00 517 HIS A C 1
ATOM 4203 O O . HIS A 1 517 ? 19.338 -10.302 -15.223 1.00 89.00 517 HIS A O 1
ATOM 4209 N N . ILE A 1 518 ? 17.433 -9.601 -16.225 1.00 92.38 518 ILE A N 1
ATOM 4210 C CA . ILE A 1 518 ? 16.652 -9.397 -15.004 1.00 92.38 518 ILE A CA 1
ATOM 4211 C C . ILE A 1 518 ? 15.436 -10.323 -15.023 1.00 92.38 518 ILE A C 1
ATOM 4213 O O . ILE A 1 518 ? 14.761 -10.422 -16.048 1.00 92.38 518 ILE A O 1
ATOM 4217 N N . VAL A 1 519 ? 15.139 -10.957 -13.893 1.00 95.06 519 VAL A N 1
ATOM 4218 C CA . VAL A 1 519 ? 13.866 -11.650 -13.663 1.00 95.06 519 VAL A CA 1
ATOM 4219 C C . VAL A 1 519 ? 12.989 -10.769 -12.794 1.00 95.06 519 VAL A C 1
ATOM 4221 O O . VAL A 1 519 ? 13.439 -10.248 -11.775 1.00 95.06 519 VAL A O 1
ATOM 4224 N N . GLY A 1 520 ? 11.757 -10.566 -13.233 1.00 96.06 520 GLY A N 1
ATOM 4225 C CA . GLY A 1 520 ? 10.768 -9.743 -12.571 1.00 96.06 520 GLY A CA 1
ATOM 4226 C C . GLY A 1 520 ? 9.613 -10.567 -12.019 1.00 96.06 520 GLY A C 1
ATOM 4227 O O . GLY A 1 520 ? 9.193 -11.546 -12.631 1.00 96.06 520 GLY A O 1
ATOM 4228 N N . ALA A 1 521 ? 9.079 -10.146 -10.879 1.00 97.38 521 ALA A N 1
ATOM 4229 C CA . ALA A 1 521 ? 7.807 -10.622 -10.349 1.00 97.38 521 ALA A CA 1
ATOM 4230 C C . ALA A 1 521 ? 7.099 -9.494 -9.595 1.00 97.38 521 ALA A C 1
ATOM 4232 O O . ALA A 1 521 ? 7.716 -8.485 -9.235 1.00 97.38 521 ALA A O 1
ATOM 4233 N N . TYR A 1 522 ? 5.815 -9.694 -9.313 1.00 98.12 522 TYR A N 1
ATOM 4234 C CA . TYR A 1 522 ? 5.011 -8.744 -8.558 1.00 98.12 522 TYR A CA 1
ATOM 4235 C C . TYR A 1 522 ? 4.439 -9.349 -7.271 1.00 98.12 522 TYR A C 1
ATOM 4237 O O . TYR A 1 522 ? 4.154 -10.546 -7.200 1.00 98.12 522 TYR A O 1
ATOM 4245 N N . LEU A 1 523 ? 4.227 -8.496 -6.269 1.00 97.50 523 LEU A N 1
ATOM 4246 C CA . LEU A 1 523 ? 3.524 -8.796 -5.020 1.00 97.50 523 LEU A CA 1
ATOM 4247 C C . LEU A 1 523 ? 2.382 -7.803 -4.788 1.00 97.50 523 LEU A C 1
ATOM 4249 O O . LEU A 1 523 ? 2.487 -6.626 -5.139 1.00 97.50 523 LEU A O 1
ATOM 4253 N N . ASP A 1 524 ? 1.326 -8.272 -4.126 1.00 97.06 524 ASP A N 1
ATOM 4254 C CA . ASP A 1 524 ? 0.199 -7.442 -3.707 1.00 97.06 524 ASP A CA 1
ATOM 4255 C C . ASP A 1 524 ? 0.391 -6.908 -2.280 1.00 97.06 524 ASP A C 1
ATOM 4257 O O . ASP A 1 524 ? 0.868 -7.609 -1.382 1.00 97.06 524 ASP A O 1
ATOM 4261 N N . TRP A 1 525 ? 0.00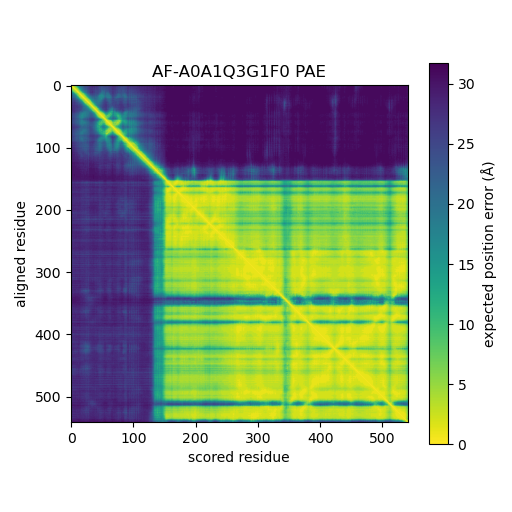9 -5.644 -2.060 1.00 96.62 525 TRP A N 1
ATOM 4262 C CA . TRP A 1 525 ? 0.156 -4.988 -0.755 1.00 96.62 525 TRP A CA 1
ATOM 4263 C C . TRP A 1 525 ? -0.675 -5.653 0.339 1.00 96.62 525 TRP A C 1
ATOM 4265 O O . TRP A 1 525 ? -0.235 -5.687 1.486 1.00 96.62 525 TRP A O 1
ATOM 4275 N N . ASP A 1 526 ? -1.828 -6.224 -0.008 1.00 95.88 526 ASP A N 1
ATOM 4276 C CA . ASP A 1 526 ? -2.675 -6.936 0.949 1.00 95.88 526 ASP A CA 1
ATOM 4277 C C . ASP A 1 526 ? -1.942 -8.146 1.549 1.00 95.88 526 ASP A C 1
ATOM 4279 O O . ASP A 1 526 ? -1.961 -8.340 2.766 1.00 95.88 526 ASP A O 1
ATOM 4283 N N . GLU A 1 527 ? -1.193 -8.889 0.729 1.00 97.19 527 GLU A N 1
ATOM 4284 C CA . GLU A 1 527 ? -0.381 -10.023 1.182 1.00 97.19 527 GLU A CA 1
ATOM 4285 C C . GLU A 1 527 ? 0.845 -9.576 1.986 1.00 97.19 527 GLU A C 1
ATOM 4287 O O . GLU A 1 527 ? 1.190 -10.193 2.997 1.00 97.19 527 GLU A O 1
ATOM 4292 N N . ILE A 1 528 ? 1.476 -8.464 1.597 1.00 97.31 528 ILE A N 1
ATOM 4293 C CA . ILE A 1 528 ? 2.588 -7.875 2.356 1.00 97.31 528 ILE A CA 1
ATOM 4294 C C . ILE A 1 528 ? 2.119 -7.446 3.756 1.00 97.31 528 ILE A C 1
ATOM 4296 O O . ILE A 1 528 ? 2.752 -7.799 4.756 1.00 97.31 528 ILE A O 1
ATOM 4300 N N . TYR A 1 529 ? 0.993 -6.731 3.857 1.00 97.00 529 TYR A N 1
ATOM 4301 C CA . TYR A 1 529 ? 0.424 -6.319 5.144 1.00 97.00 529 TYR A CA 1
ATOM 4302 C C . TYR A 1 529 ? -0.055 -7.515 5.968 1.00 97.00 529 TYR A C 1
ATOM 4304 O O . TYR A 1 529 ? 0.191 -7.561 7.174 1.00 97.00 529 TYR A O 1
ATOM 4312 N N . SER A 1 530 ? -0.695 -8.501 5.335 1.00 96.94 530 SER A N 1
ATOM 4313 C CA . SER A 1 530 ? -1.101 -9.750 5.984 1.00 96.94 530 SER A CA 1
ATOM 4314 C C . SER A 1 530 ? 0.100 -10.449 6.625 1.00 96.94 530 SER A C 1
ATOM 4316 O O . SER A 1 530 ? 0.099 -10.720 7.830 1.00 96.94 530 SER A O 1
ATOM 4318 N N . ARG A 1 531 ? 1.184 -10.642 5.860 1.00 97.44 531 ARG A N 1
ATOM 4319 C CA . ARG A 1 531 ? 2.416 -11.250 6.370 1.00 97.44 531 ARG A CA 1
ATOM 4320 C C . ARG A 1 531 ? 3.020 -10.446 7.516 1.00 97.44 531 ARG A C 1
ATOM 4322 O O . ARG A 1 531 ? 3.419 -11.050 8.510 1.00 97.44 531 ARG A O 1
ATOM 4329 N N . LEU A 1 532 ? 3.066 -9.116 7.411 1.00 96.38 532 LEU A N 1
ATOM 4330 C CA . LEU A 1 532 ? 3.562 -8.260 8.491 1.00 96.38 532 LEU A CA 1
ATOM 4331 C C . LEU A 1 532 ? 2.775 -8.475 9.789 1.00 96.38 532 LEU A C 1
ATOM 4333 O O . LEU A 1 532 ? 3.379 -8.670 10.841 1.00 96.38 532 LEU A O 1
ATOM 4337 N N . ARG A 1 533 ? 1.438 -8.481 9.722 1.00 95.56 533 ARG A N 1
ATOM 4338 C CA . ARG A 1 533 ? 0.576 -8.689 10.899 1.00 95.56 533 ARG A CA 1
ATOM 4339 C C . ARG A 1 533 ? 0.806 -10.061 11.532 1.00 95.56 533 ARG A C 1
ATOM 4341 O O . ARG A 1 533 ? 0.891 -10.155 12.754 1.00 95.56 533 ARG A O 1
ATOM 4348 N N . VAL A 1 534 ? 0.985 -11.106 10.718 1.00 95.56 534 VAL A N 1
ATOM 4349 C CA . VAL A 1 534 ? 1.346 -12.450 11.207 1.00 95.56 534 VAL A CA 1
ATOM 4350 C C . VAL A 1 534 ? 2.693 -12.434 11.936 1.00 95.56 534 VAL A C 1
ATOM 4352 O O . VAL A 1 534 ? 2.809 -13.029 13.005 1.00 95.56 534 VAL A O 1
ATOM 4355 N N . LEU A 1 535 ? 3.707 -11.758 11.390 1.00 94.88 535 LEU A N 1
ATOM 4356 C CA . LEU A 1 535 ? 5.038 -11.671 12.006 1.00 94.88 535 LEU A CA 1
ATOM 4357 C C . LEU A 1 535 ? 5.012 -10.889 13.325 1.00 94.88 535 LEU A C 1
ATOM 4359 O O . LEU A 1 535 ? 5.593 -11.343 14.309 1.00 94.88 535 LEU A O 1
ATOM 4363 N N . LYS A 1 536 ? 4.274 -9.773 13.377 1.00 91.44 536 LYS A N 1
ATOM 4364 C CA . LYS A 1 536 ? 4.058 -9.011 14.615 1.00 91.44 536 LYS A CA 1
ATOM 4365 C C . LYS A 1 536 ? 3.388 -9.866 15.693 1.00 91.44 536 LYS A C 1
ATOM 4367 O O . LYS A 1 536 ? 3.903 -9.948 16.802 1.00 91.44 536 LYS A O 1
ATOM 4372 N N . GLY A 1 537 ? 2.316 -10.583 15.346 1.00 84.88 537 GLY A N 1
ATOM 4373 C CA . GLY A 1 537 ? 1.601 -11.455 16.285 1.00 84.88 537 GLY A CA 1
ATOM 4374 C C . GLY A 1 537 ? 2.430 -12.629 16.830 1.00 84.88 537 GLY A C 1
ATOM 4375 O O . GLY A 1 537 ? 2.148 -13.123 17.921 1.00 84.88 537 GLY A O 1
ATOM 4376 N N . LYS A 1 538 ? 3.472 -13.074 16.111 1.00 80.38 538 LYS A N 1
ATOM 4377 C CA . LYS A 1 538 ? 4.403 -14.100 16.610 1.00 80.38 538 LYS A CA 1
ATOM 4378 C C . LYS A 1 538 ? 5.360 -13.580 17.681 1.00 80.38 538 LYS A C 1
ATOM 4380 O O . LYS A 1 538 ? 5.637 -14.328 18.602 1.00 80.38 538 LYS A O 1
ATOM 4385 N N . LYS A 1 539 ? 5.866 -12.344 17.565 1.00 58.44 539 LYS A N 1
ATOM 4386 C CA . LYS A 1 539 ? 6.798 -11.750 18.550 1.00 58.44 539 LYS A CA 1
ATOM 4387 C C . LYS A 1 539 ? 6.140 -11.434 19.892 1.00 58.44 539 LYS A C 1
ATOM 4389 O O . LYS A 1 539 ? 6.830 -11.277 20.891 1.00 58.44 539 LYS A O 1
ATOM 4394 N N . SER A 1 540 ? 4.821 -11.290 19.891 1.00 48.41 540 SER A N 1
ATOM 4395 C CA . SER A 1 540 ? 4.026 -11.015 21.084 1.00 48.41 540 SER A CA 1
ATOM 4396 C C . SER A 1 540 ? 3.605 -12.267 21.867 1.00 48.41 540 SER A C 1
ATOM 4398 O O . SER A 1 540 ? 2.938 -12.128 22.891 1.00 48.41 540 SER A O 1
ATOM 4400 N N . ASN A 1 541 ? 3.954 -13.462 21.379 1.00 34.44 541 ASN A N 1
ATOM 4401 C CA . ASN A 1 541 ? 3.790 -14.755 22.053 1.00 34.44 541 ASN A CA 1
ATOM 4402 C C . ASN A 1 541 ? 5.159 -15.309 22.447 1.00 34.44 541 ASN A C 1
ATOM 4404 O O . ASN A 1 541 ? 5.194 -16.089 23.424 1.00 34.44 541 ASN A O 1
#

Sequence (541 aa):
VSAPTRQTALHPDHVQAVLLKPAAIEHAFAGRASTPRRELRAKEKLVCRVTFVPASKVHILISFATHKTVKKTVISLWFLHSHRHFVMQFGGRLASRLIAAERIFAGSYHRFGALSRLGHPSQGRQPFHTEIPSPRRLLQKAVSVGALQQVTGSIKSVYQPSTSRNLRVELVDGQRYEFPLVWLRDNCQCSECFHAGSYSRVHDWERFDPESVAIRECVVADNGNLVDITWHDGHRSQFNAAWLEDRNFTKQNSEQYLEEWYRPKPRLWKKHEFGEVLKSFEFEDVITKDETLQAWIEALIRYGVVMIRNAPLTEQECRKLANRVGFIRKTHYGEEFIVKSKEGTTNVAYLSTPLQMHTDLPYYDYKPGCNLLHCLVQSLSTGGQNLIADAFAVADHMRQEHPEDFRLLSETLVNWTDIGVDEGGEFHSIYRAPVICLDREGKLERINHSVPQRDSFFNVPLERVEPWYRAMARFVRILHQEAVEFKTMPGDILTFSNIRMVHGRTGYTDTEINTRHIVGAYLDWDEIYSRLRVLKGKKSN

Mean predicted aligned error: 15.7 Å

Foldseek 3Di:
DDDDDDDDDDDDDDDDDDDDDDDDDDDDDDDDDDDDDDDDDDDDDADADADDDPDQKGWGWGWDDDPPDIDIDIDIDGDDDDDDDDDDDDDPPVVVVVVVVVVPPDDDDDDDDDDDDDDDDDDDDDDDPPPPDDPLVLVLLLVVDPFPPVPPWQWPDWDDDPPDQWIWTATPVGDIFTHRLLRQVCPFPDVCQAPSSVRDGPDDPVPDDSVQWDFPDWDQDDRRQWIWTQTPVRDIGIDGPVRCVCVGPDPVSVVVCCCQAPAPDADADFQVCVVVLAAEEELVCCLPPLVRVLVQLVSCRHRQKYKYFQAPLDLCSQQSNQVSLPGFDADLQGQKHKQWQDPPDPDPSNHLAWWAWFFPPLLDPQDFFKKKKAWNAAFPWPWFWKKKFFLLNLLVVCCVPPVVLSVLQAPFWWWFWDFDQHPNGGDTGIDIGGQFYADPVRHTDFGGDDDVRGDPPRPDPPVSVVSNVVSVVSSSVVRVVRMDIGDDDRRMIMMGTSRGMTMITHRGDDDPPGITIIMMTGHHVVSSSVSSSSSVSVVSD